Protein AF-A0A2H5XF84-F1 (afdb_monomer_lite)

Structure (mmCIF, N/CA/C/O backbone):
data_AF-A0A2H5XF84-F1
#
_entry.id   AF-A0A2H5XF84-F1
#
loop_
_atom_site.group_PDB
_atom_site.id
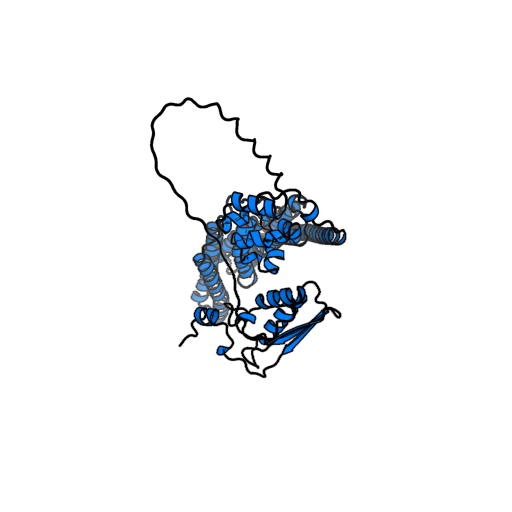_atom_site.type_symbol
_atom_site.label_atom_id
_atom_site.label_alt_id
_atom_site.label_comp_id
_atom_site.label_asym_id
_atom_site.label_entity_id
_atom_site.label_seq_id
_atom_site.pdbx_PDB_ins_code
_atom_site.Cartn_x
_atom_site.Cartn_y
_atom_site.Cartn_z
_atom_site.occupancy
_atom_site.B_iso_or_equiv
_atom_site.auth_seq_id
_atom_site.auth_comp_id
_atom_site.auth_asym_id
_atom_site.auth_atom_id
_atom_site.pdbx_PDB_model_num
ATOM 1 N N . MET A 1 1 ? 14.140 -2.313 -3.470 1.00 72.25 1 MET A N 1
ATOM 2 C CA . MET A 1 1 ? 12.751 -1.906 -3.774 1.00 72.25 1 MET A CA 1
ATOM 3 C C . MET A 1 1 ? 11.804 -3.098 -3.684 1.00 72.25 1 MET A C 1
ATOM 5 O O . MET A 1 1 ? 11.071 -3.148 -2.712 1.00 72.25 1 MET A O 1
ATOM 9 N N . PHE A 1 2 ? 11.912 -4.089 -4.579 1.00 79.69 2 PHE A N 1
ATOM 10 C CA . PHE A 1 2 ? 11.088 -5.317 -4.579 1.00 79.69 2 PHE A CA 1
ATOM 11 C C . PHE A 1 2 ? 11.255 -6.252 -3.358 1.00 79.69 2 PHE A C 1
ATOM 13 O O . PHE A 1 2 ? 10.514 -7.213 -3.202 1.00 79.69 2 PHE A O 1
ATOM 20 N N . GLY A 1 3 ? 12.232 -5.986 -2.486 1.00 82.00 3 GLY A N 1
ATOM 21 C CA . GLY A 1 3 ? 12.335 -6.617 -1.168 1.00 82.00 3 GLY A CA 1
ATOM 22 C C . GLY A 1 3 ? 11.366 -5.978 -0.171 1.00 82.00 3 GLY A C 1
ATOM 23 O O . GLY A 1 3 ? 10.175 -5.869 -0.435 1.00 82.00 3 GLY A O 1
ATOM 24 N N . PHE A 1 4 ? 11.897 -5.501 0.954 1.00 85.75 4 PHE A N 1
ATOM 25 C CA . PHE A 1 4 ? 11.125 -5.000 2.098 1.00 85.75 4 PHE A CA 1
ATOM 26 C C . PHE A 1 4 ? 9.903 -4.125 1.750 1.00 85.75 4 PHE A C 1
ATOM 28 O O . PHE A 1 4 ? 8.791 -4.452 2.149 1.00 85.75 4 PHE A O 1
ATOM 35 N N . ALA A 1 5 ? 10.083 -3.043 0.982 1.00 86.75 5 ALA A N 1
ATOM 36 C CA . ALA A 1 5 ? 9.012 -2.074 0.729 1.00 86.75 5 ALA A CA 1
ATOM 37 C C . ALA A 1 5 ? 7.828 -2.675 -0.045 1.00 86.75 5 ALA A C 1
ATOM 39 O O . ALA A 1 5 ? 6.682 -2.544 0.377 1.00 86.75 5 ALA A O 1
ATOM 40 N N . THR A 1 6 ? 8.090 -3.357 -1.164 1.00 87.44 6 THR A N 1
ATOM 41 C CA . THR A 1 6 ? 7.019 -3.976 -1.955 1.00 87.44 6 THR A CA 1
ATOM 42 C C . THR A 1 6 ? 6.371 -5.136 -1.203 1.00 87.44 6 THR A C 1
ATOM 44 O O . THR A 1 6 ? 5.154 -5.259 -1.244 1.00 87.44 6 THR A O 1
ATOM 47 N N . GLN A 1 7 ? 7.142 -5.938 -0.464 1.00 91.38 7 GLN A N 1
ATOM 48 C CA . GLN A 1 7 ? 6.587 -7.022 0.354 1.00 91.38 7 GLN A CA 1
ATOM 49 C C . GLN A 1 7 ? 5.656 -6.502 1.449 1.00 91.38 7 GLN A C 1
ATOM 51 O O . GLN A 1 7 ? 4.556 -7.023 1.625 1.00 91.38 7 GLN A O 1
ATOM 56 N N . LEU A 1 8 ? 6.055 -5.427 2.134 1.00 92.06 8 LEU A N 1
ATOM 57 C CA . LEU A 1 8 ? 5.214 -4.759 3.121 1.00 92.06 8 LEU A CA 1
ATOM 58 C C . LEU A 1 8 ? 3.915 -4.267 2.479 1.00 92.06 8 LEU A C 1
ATOM 60 O O . LEU A 1 8 ? 2.841 -4.528 3.013 1.00 92.06 8 LEU A O 1
ATOM 64 N N . ILE A 1 9 ? 3.995 -3.617 1.315 1.00 94.69 9 ILE A N 1
ATOM 65 C CA . ILE A 1 9 ? 2.809 -3.139 0.593 1.00 94.69 9 ILE A CA 1
ATOM 66 C C . ILE A 1 9 ? 1.884 -4.297 0.207 1.00 94.69 9 ILE A C 1
ATOM 68 O O . ILE A 1 9 ? 0.680 -4.174 0.400 1.00 94.69 9 ILE A O 1
ATOM 72 N N . MET A 1 10 ? 2.422 -5.417 -0.281 1.00 93.12 10 MET A N 1
ATOM 73 C CA . MET A 1 10 ? 1.620 -6.590 -0.650 1.00 93.12 10 MET A CA 1
ATOM 74 C C . MET A 1 10 ? 0.978 -7.264 0.575 1.00 93.12 10 MET A C 1
ATOM 76 O O . MET A 1 10 ? -0.156 -7.735 0.517 1.00 93.12 10 MET A O 1
ATOM 80 N N . GLY A 1 11 ? 1.667 -7.279 1.717 1.00 90.81 11 GLY A N 1
ATOM 81 C CA . GLY A 1 11 ? 1.091 -7.744 2.981 1.00 90.81 11 GLY A CA 1
ATOM 82 C C . GLY A 1 11 ? -0.031 -6.829 3.478 1.00 90.81 11 GLY A C 1
ATOM 83 O O . GLY A 1 11 ? -1.104 -7.303 3.859 1.00 90.81 11 GLY A O 1
ATOM 84 N N . VAL A 1 12 ? 0.188 -5.511 3.424 1.00 89.69 12 VAL A N 1
ATOM 85 C CA . VAL A 1 12 ? -0.840 -4.516 3.749 1.00 89.69 12 VAL A CA 1
ATOM 86 C C . VAL A 1 12 ? -2.018 -4.660 2.794 1.00 89.69 12 VAL A C 1
ATOM 88 O O . VAL A 1 12 ? -3.148 -4.706 3.261 1.00 89.69 12 VAL A O 1
ATOM 91 N N . SER A 1 13 ? -1.805 -4.806 1.488 1.00 91.94 13 SER A N 1
ATOM 92 C CA . SER A 1 13 ? -2.908 -4.917 0.534 1.00 91.94 13 SER A CA 1
ATOM 93 C C . SER A 1 13 ? -3.772 -6.151 0.766 1.00 91.94 13 SER A C 1
ATOM 95 O O . SER A 1 13 ? -4.991 -6.026 0.720 1.00 91.94 13 SER A O 1
ATOM 97 N N . LEU A 1 14 ? -3.178 -7.297 1.109 1.00 90.69 14 LEU A N 1
ATOM 98 C CA . LEU A 1 14 ? -3.919 -8.518 1.442 1.00 90.69 14 LEU A CA 1
ATOM 99 C C . LEU A 1 14 ? -4.825 -8.357 2.670 1.00 90.69 14 LEU A C 1
ATOM 101 O O . LEU A 1 14 ? -5.934 -8.885 2.682 1.00 90.69 14 LEU A O 1
ATOM 105 N N . ARG A 1 15 ? -4.358 -7.660 3.712 1.00 86.69 15 ARG A N 1
ATOM 106 C CA . ARG A 1 15 ? -5.063 -7.602 5.004 1.00 86.69 15 ARG A CA 1
ATOM 107 C C . ARG A 1 15 ? -5.922 -6.353 5.169 1.00 86.69 15 ARG A C 1
ATOM 109 O O . ARG A 1 15 ? -6.978 -6.419 5.783 1.00 86.69 15 ARG A O 1
ATOM 116 N N . PHE A 1 16 ? -5.475 -5.220 4.647 1.00 87.75 16 PHE A N 1
ATOM 117 C CA . PHE A 1 16 ? -6.098 -3.917 4.860 1.00 87.75 16 PHE A CA 1
ATOM 118 C C . PHE A 1 16 ? -7.132 -3.579 3.787 1.00 87.75 16 PHE A C 1
ATOM 120 O O . PHE A 1 16 ? -8.233 -3.169 4.132 1.00 87.75 16 PHE A O 1
ATOM 127 N N . LEU A 1 17 ? -6.815 -3.748 2.498 1.00 89.31 17 LEU A N 1
ATOM 128 C CA . LEU A 1 17 ? -7.662 -3.215 1.421 1.00 89.31 17 LEU A CA 1
ATOM 129 C C . LEU A 1 17 ? -9.040 -3.886 1.298 1.00 89.31 17 LEU A C 1
ATOM 131 O O . LEU A 1 17 ? -10.006 -3.142 1.120 1.00 89.31 17 LEU A O 1
ATOM 135 N N . PRO A 1 18 ? -9.181 -5.224 1.423 1.00 88.31 18 PRO A N 1
ATOM 136 C CA . PRO A 1 18 ? -10.496 -5.861 1.429 1.00 88.31 18 PRO A CA 1
ATOM 137 C C . PRO A 1 18 ? -11.401 -5.304 2.526 1.00 88.31 18 PRO A C 1
ATOM 139 O O . PRO A 1 18 ? -12.522 -4.895 2.247 1.00 88.31 18 PRO A O 1
ATOM 142 N N . HIS A 1 19 ? -10.867 -5.162 3.740 1.00 83.44 19 HIS A N 1
ATOM 143 C CA . HIS A 1 19 ? -11.601 -4.634 4.888 1.00 83.44 19 HIS A CA 1
ATOM 144 C C . HIS A 1 19 ? -11.912 -3.141 4.759 1.00 83.44 19 HIS A C 1
ATOM 146 O O . HIS A 1 19 ? -13.000 -2.703 5.106 1.00 83.44 19 HIS A O 1
ATOM 152 N N . ALA A 1 20 ? -10.960 -2.353 4.262 1.00 84.50 20 ALA A N 1
ATOM 153 C CA . ALA A 1 20 ? -11.091 -0.904 4.194 1.00 84.50 20 ALA A CA 1
ATOM 154 C C . ALA A 1 20 ? -12.030 -0.420 3.078 1.00 84.50 20 ALA A C 1
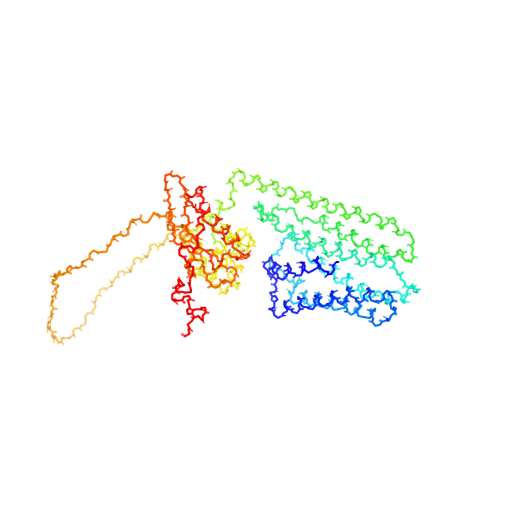ATOM 156 O O . ALA A 1 20 ? -12.502 0.711 3.155 1.00 84.50 20 ALA A O 1
ATOM 157 N N . TYR A 1 21 ? -12.247 -1.215 2.026 1.00 86.94 21 TYR A N 1
ATOM 158 C CA . TYR A 1 21 ? -12.976 -0.776 0.827 1.00 86.94 21 TYR A CA 1
ATOM 159 C C . TYR A 1 21 ? -14.020 -1.773 0.311 1.00 86.94 21 TYR A C 1
ATOM 161 O O . TYR A 1 21 ? -14.690 -1.487 -0.686 1.00 86.94 21 TYR A O 1
ATOM 169 N N . GLY A 1 22 ? -14.171 -2.927 0.964 1.00 82.12 22 GLY A N 1
ATOM 170 C CA . GLY A 1 22 ? -15.084 -3.985 0.532 1.00 82.12 22 GLY A CA 1
ATOM 171 C C . GLY A 1 22 ? -14.633 -4.678 -0.756 1.00 82.12 22 GLY A C 1
ATOM 172 O O . GLY A 1 22 ? -15.467 -5.092 -1.560 1.00 82.12 22 GLY A O 1
ATOM 173 N N . PHE A 1 23 ? -13.320 -4.753 -0.999 1.00 88.88 23 PHE A N 1
ATOM 174 C CA . PHE A 1 23 ? -12.777 -5.511 -2.129 1.00 88.88 23 PHE A CA 1
ATOM 175 C C . PHE A 1 23 ? -12.868 -7.018 -1.895 1.00 88.88 23 PHE A C 1
ATOM 177 O O . PHE A 1 23 ? -13.051 -7.479 -0.772 1.00 88.88 23 PHE A O 1
ATOM 184 N N . CYS A 1 24 ? -12.719 -7.797 -2.969 1.00 88.75 24 CYS A N 1
ATOM 185 C CA . CYS A 1 24 ? -12.755 -9.251 -2.867 1.00 88.75 24 CYS A CA 1
ATOM 186 C C . CYS A 1 24 ? -11.571 -9.746 -2.025 1.00 88.75 24 CYS A C 1
ATOM 188 O O . CYS A 1 24 ? -10.417 -9.424 -2.321 1.00 88.75 24 CYS A O 1
ATOM 190 N N . GLU A 1 25 ? -11.860 -10.520 -0.978 1.00 88.19 25 GLU A N 1
ATOM 191 C CA . GLU A 1 25 ? -10.835 -11.131 -0.139 1.00 88.19 25 GLU A CA 1
ATOM 192 C C . GLU A 1 25 ? -10.085 -12.221 -0.917 1.00 88.19 25 GLU A C 1
ATOM 194 O O . GLU A 1 25 ? -10.697 -13.189 -1.382 1.00 88.19 25 GLU A O 1
ATOM 199 N N . PRO A 1 26 ? -8.755 -12.103 -1.073 1.00 90.44 26 PRO A N 1
ATOM 200 C CA . PRO A 1 26 ? -7.987 -13.112 -1.780 1.00 90.44 26 PRO A CA 1
ATOM 201 C C . PRO A 1 26 ? -8.000 -14.440 -1.020 1.00 90.44 26 PRO A C 1
ATOM 203 O O . PRO A 1 26 ? -7.781 -14.462 0.194 1.00 90.44 26 PRO A O 1
ATOM 206 N N . PRO A 1 27 ? -8.174 -15.574 -1.714 1.00 92.06 27 PRO A N 1
ATOM 207 C CA . PRO A 1 27 ? -8.169 -16.870 -1.059 1.00 92.06 27 PRO A CA 1
ATOM 208 C C . PRO A 1 27 ? -6.782 -17.184 -0.475 1.00 92.06 27 PRO A C 1
ATOM 210 O O . PRO A 1 27 ? -5.749 -16.757 -0.998 1.00 92.06 27 PRO A O 1
ATOM 213 N N . ARG A 1 28 ? -6.736 -18.002 0.586 1.00 91.12 28 ARG A N 1
ATOM 214 C CA . ARG A 1 28 ? -5.487 -18.342 1.303 1.00 91.12 28 ARG A CA 1
ATOM 215 C C . ARG A 1 28 ? -4.387 -18.897 0.393 1.00 91.12 28 ARG A C 1
ATOM 217 O O . ARG A 1 28 ? -3.209 -18.632 0.621 1.00 91.12 28 ARG A O 1
ATOM 224 N N . TRP A 1 29 ? -4.752 -19.659 -0.637 1.00 93.81 29 TRP A N 1
ATOM 225 C CA . TRP A 1 29 ? -3.784 -20.183 -1.603 1.00 93.81 29 TRP A CA 1
ATOM 226 C C . TRP A 1 29 ? -3.132 -19.058 -2.418 1.00 93.81 29 TRP A C 1
ATOM 228 O O . TRP A 1 29 ? -1.923 -19.096 -2.630 1.00 93.81 29 TRP A O 1
ATOM 238 N N . TRP A 1 30 ? -3.891 -18.022 -2.800 1.00 95.12 30 TRP A N 1
ATOM 239 C CA . TRP A 1 30 ? -3.356 -16.871 -3.525 1.00 95.12 30 TRP A CA 1
ATOM 240 C C . TRP A 1 30 ? -2.387 -16.081 -2.652 1.00 95.12 30 TRP A C 1
ATOM 242 O O . TRP A 1 30 ? -1.316 -15.709 -3.115 1.00 95.12 30 TRP A O 1
ATOM 252 N N . ALA A 1 31 ? -2.706 -15.887 -1.369 1.00 93.06 31 ALA A N 1
ATOM 253 C CA . ALA A 1 31 ? -1.787 -15.246 -0.428 1.00 93.06 31 ALA A CA 1
ATOM 254 C C . ALA A 1 31 ? -0.446 -16.003 -0.322 1.00 93.06 31 ALA A C 1
ATOM 256 O O . ALA A 1 31 ? 0.614 -15.377 -0.328 1.00 93.06 31 ALA A O 1
ATOM 257 N N . LYS A 1 32 ? -0.473 -17.345 -0.304 1.00 94.38 32 LYS A N 1
ATOM 258 C CA . LYS A 1 32 ? 0.745 -18.179 -0.332 1.00 94.38 32 LYS A CA 1
ATOM 259 C C . LYS A 1 32 ? 1.515 -18.033 -1.645 1.00 94.38 32 LYS A C 1
ATOM 261 O O . LYS A 1 32 ? 2.729 -17.853 -1.605 1.00 94.38 32 LYS A O 1
ATOM 266 N N . VAL A 1 33 ? 0.827 -18.073 -2.789 1.00 95.81 33 VAL A N 1
ATOM 267 C CA . VAL A 1 33 ? 1.436 -17.848 -4.113 1.00 95.81 33 VAL A CA 1
ATOM 268 C C . VAL A 1 33 ? 2.098 -16.476 -4.171 1.00 95.81 33 VAL A C 1
ATOM 270 O O . VAL A 1 33 ? 3.241 -16.367 -4.607 1.00 95.81 33 VAL A O 1
ATOM 273 N N . LEU A 1 34 ? 1.414 -15.444 -3.679 1.00 95.06 34 LEU A N 1
ATOM 274 C CA . LEU A 1 34 ? 1.927 -14.084 -3.655 1.00 95.06 34 LEU A CA 1
ATOM 275 C C . LEU A 1 34 ? 3.182 -13.995 -2.794 1.00 95.06 34 LEU A C 1
ATOM 277 O O . LEU A 1 34 ? 4.183 -13.459 -3.254 1.00 95.06 34 LEU A O 1
ATOM 281 N N . LEU A 1 35 ? 3.166 -14.566 -1.588 1.00 94.19 35 LEU A N 1
ATOM 282 C CA . LEU A 1 35 ? 4.299 -14.524 -0.666 1.00 94.19 35 LEU A CA 1
ATOM 283 C C . LEU A 1 35 ? 5.503 -15.310 -1.202 1.00 94.19 35 LEU A C 1
ATOM 285 O O . LEU A 1 35 ? 6.604 -14.769 -1.287 1.00 94.19 35 LEU A O 1
ATOM 289 N N . ILE A 1 36 ? 5.306 -16.572 -1.584 1.00 95.56 36 ILE A N 1
ATOM 290 C CA . ILE A 1 36 ? 6.392 -17.448 -2.045 1.00 95.56 36 ILE A CA 1
ATOM 291 C C . ILE A 1 36 ? 6.929 -16.952 -3.388 1.00 95.56 36 ILE A C 1
ATOM 293 O O . ILE A 1 36 ? 8.136 -16.774 -3.543 1.00 95.56 36 ILE A O 1
ATOM 297 N N . GLY A 1 37 ? 6.038 -16.677 -4.342 1.00 96.38 37 GLY A N 1
ATOM 298 C CA . GLY A 1 37 ? 6.407 -16.242 -5.686 1.00 96.38 37 GLY A CA 1
ATOM 299 C C . GLY A 1 37 ? 7.160 -14.918 -5.683 1.00 96.38 37 GLY A C 1
ATOM 300 O O . GLY A 1 37 ? 8.172 -14.788 -6.366 1.00 96.38 37 GLY A O 1
ATOM 301 N N . SER A 1 38 ? 6.723 -13.947 -4.879 1.00 95.75 38 SER A N 1
ATOM 302 C CA . SER A 1 38 ? 7.392 -12.645 -4.807 1.00 95.75 38 SER A CA 1
ATOM 303 C C . SER A 1 38 ? 8.756 -12.723 -4.113 1.00 95.75 38 SER A C 1
ATOM 305 O O . SER A 1 38 ? 9.698 -12.063 -4.549 1.00 95.75 38 SER A O 1
ATOM 307 N N . ASN A 1 39 ? 8.905 -13.547 -3.068 1.00 95.88 39 ASN A N 1
ATOM 308 C CA . ASN A 1 39 ? 10.203 -13.776 -2.430 1.00 95.88 39 ASN A CA 1
ATOM 309 C C . ASN A 1 39 ? 11.166 -14.505 -3.366 1.00 95.88 39 ASN A C 1
ATOM 311 O O . ASN A 1 39 ? 12.314 -14.084 -3.489 1.00 95.88 39 ASN A O 1
ATOM 315 N N . LEU A 1 40 ? 10.700 -15.536 -4.077 1.00 96.19 40 LEU A N 1
ATOM 316 C CA . LEU A 1 40 ? 11.519 -16.257 -5.049 1.00 96.19 40 LEU A CA 1
ATOM 317 C C . LEU A 1 40 ? 11.938 -15.350 -6.214 1.00 96.19 40 LEU A C 1
ATOM 319 O O . LEU A 1 40 ? 13.107 -15.346 -6.589 1.00 96.19 40 LEU A O 1
ATOM 323 N N . ALA A 1 41 ? 11.024 -14.531 -6.740 1.00 96.12 41 ALA A N 1
ATOM 324 C CA . ALA A 1 41 ? 11.328 -13.556 -7.787 1.00 96.12 41 ALA A CA 1
ATOM 325 C C . ALA A 1 41 ? 12.354 -12.513 -7.322 1.00 96.12 41 ALA A C 1
ATOM 327 O O . ALA A 1 41 ? 13.306 -12.208 -8.041 1.00 96.12 41 ALA A O 1
ATOM 328 N N . THR A 1 42 ? 12.205 -11.994 -6.101 1.00 95.38 42 THR A N 1
ATOM 329 C CA . THR A 1 42 ? 13.174 -11.058 -5.520 1.00 95.38 42 THR A CA 1
ATOM 330 C C . THR A 1 42 ? 14.529 -11.719 -5.287 1.00 95.38 42 THR A C 1
ATOM 332 O O . THR A 1 42 ? 15.547 -11.125 -5.638 1.00 95.38 42 THR A O 1
ATOM 335 N N . LEU A 1 43 ? 14.563 -12.942 -4.752 1.00 94.38 43 LEU A N 1
ATOM 336 C CA . LEU A 1 43 ? 15.798 -13.706 -4.578 1.00 94.38 43 LEU A CA 1
ATOM 337 C C . LEU A 1 43 ? 16.498 -13.914 -5.922 1.00 94.38 43 LEU A C 1
ATOM 339 O O . LEU A 1 43 ? 17.699 -13.673 -6.032 1.00 94.38 43 LEU A O 1
ATOM 343 N N . LEU A 1 44 ? 15.742 -14.288 -6.955 1.00 94.38 44 LEU A N 1
ATOM 344 C CA . LEU A 1 44 ? 16.256 -14.464 -8.305 1.00 94.38 44 LEU A CA 1
ATOM 345 C C . LEU A 1 44 ? 16.890 -13.174 -8.832 1.00 94.38 44 LEU A C 1
ATOM 347 O O . LEU A 1 44 ? 18.028 -13.188 -9.286 1.00 94.38 44 LEU A O 1
ATOM 351 N N . MET A 1 45 ? 16.208 -12.036 -8.708 1.00 94.06 45 MET A N 1
ATOM 352 C CA . MET A 1 45 ? 16.750 -10.747 -9.151 1.00 94.06 45 MET A CA 1
ATOM 353 C C . MET A 1 45 ? 18.004 -10.326 -8.372 1.00 94.06 45 MET A C 1
ATOM 355 O O . MET A 1 45 ? 18.960 -9.824 -8.965 1.00 94.06 45 MET A O 1
ATOM 359 N N . VAL A 1 46 ? 18.001 -10.504 -7.048 1.00 94.44 46 VAL A N 1
ATOM 360 C CA . VAL A 1 46 ? 19.100 -10.084 -6.163 1.00 94.44 46 VAL A CA 1
ATOM 361 C C . VAL A 1 46 ? 20.332 -10.969 -6.328 1.00 94.44 46 VAL A C 1
ATOM 363 O O . VAL A 1 46 ? 21.437 -10.477 -6.150 1.00 94.44 46 VAL A O 1
ATOM 366 N N . THR A 1 47 ? 20.170 -12.240 -6.691 1.00 94.25 47 THR A N 1
ATOM 367 C CA . THR A 1 47 ? 21.292 -13.168 -6.920 1.00 94.25 47 THR A CA 1
ATOM 368 C C . THR A 1 47 ? 21.802 -13.110 -8.356 1.00 94.25 47 THR A C 1
ATOM 370 O O . THR A 1 47 ? 23.010 -13.055 -8.586 1.00 94.25 47 THR A O 1
ATOM 373 N N . ALA A 1 48 ? 20.901 -13.060 -9.337 1.00 94.88 48 ALA A N 1
ATOM 374 C CA . ALA A 1 48 ? 21.276 -13.191 -10.734 1.00 94.88 48 ALA A CA 1
ATOM 375 C C . ALA A 1 48 ? 22.055 -11.976 -11.261 1.00 94.88 48 ALA A C 1
ATOM 377 O O . ALA A 1 48 ? 23.022 -12.143 -11.998 1.00 94.88 48 ALA A O 1
ATOM 378 N N . PHE A 1 49 ? 21.715 -10.749 -10.854 1.00 90.50 49 PHE A N 1
ATOM 379 C CA . PHE A 1 49 ? 22.453 -9.572 -11.326 1.00 90.50 49 PHE A CA 1
ATOM 380 C C . PHE A 1 49 ? 23.904 -9.503 -10.796 1.00 90.50 49 PHE A C 1
ATOM 382 O O . PHE A 1 49 ? 24.817 -9.313 -11.604 1.00 90.50 49 PHE A O 1
ATOM 389 N N . PRO A 1 50 ? 24.180 -9.722 -9.494 1.00 94.00 50 PRO A N 1
ATOM 390 C CA . PRO A 1 50 ? 25.551 -9.837 -8.997 1.00 94.00 50 PRO A CA 1
ATOM 391 C C . PRO A 1 50 ? 26.353 -10.974 -9.625 1.00 94.00 50 PRO A C 1
ATOM 393 O O . PRO A 1 50 ? 27.537 -10.784 -9.859 1.00 94.00 50 PRO A O 1
ATOM 396 N N . LEU A 1 51 ? 25.736 -12.119 -9.936 1.00 93.56 51 LEU A N 1
ATOM 397 C CA . LEU A 1 51 ? 26.414 -13.228 -10.623 1.00 93.56 51 LEU A CA 1
ATOM 398 C C . LEU A 1 51 ? 26.682 -12.924 -12.103 1.00 93.56 51 LEU A C 1
ATOM 400 O O . LEU A 1 51 ? 27.693 -13.350 -12.661 1.00 93.56 51 LEU A O 1
ATOM 404 N N . TYR A 1 52 ? 25.821 -12.136 -12.744 1.00 93.31 52 TYR A N 1
ATOM 405 C CA . TYR A 1 52 ? 26.050 -11.660 -14.104 1.00 93.31 52 TYR A CA 1
ATOM 406 C C . TYR A 1 52 ? 27.281 -10.743 -14.207 1.00 93.31 52 TYR A C 1
ATOM 408 O O . TYR A 1 52 ? 28.034 -10.850 -15.174 1.00 93.31 52 TYR A O 1
ATOM 416 N N . MET A 1 53 ? 27.519 -9.866 -13.226 1.00 91.81 53 MET A N 1
ATOM 417 C CA . MET A 1 53 ? 28.597 -8.865 -13.285 1.00 91.81 53 MET A CA 1
ATOM 418 C C . MET A 1 53 ? 30.012 -9.443 -13.519 1.00 91.81 53 MET A C 1
ATOM 420 O O . MET A 1 53 ? 30.677 -8.972 -14.451 1.00 91.81 53 MET A O 1
ATOM 424 N N . PRO A 1 54 ? 30.491 -10.442 -12.748 1.00 95.12 54 PRO A N 1
ATOM 425 C CA . PRO A 1 54 ? 31.808 -11.040 -12.952 1.00 95.12 54 PRO A CA 1
ATOM 426 C C . PRO A 1 54 ? 31.822 -12.061 -14.095 1.00 95.12 54 PRO A C 1
ATOM 428 O O . PRO A 1 54 ? 32.789 -12.111 -14.847 1.00 95.12 54 PRO A O 1
ATOM 431 N N . HIS A 1 55 ? 30.766 -12.866 -14.252 1.00 92.06 55 HIS A N 1
ATOM 432 C CA . HIS A 1 55 ? 30.786 -13.998 -15.182 1.00 92.06 55 HIS A CA 1
ATOM 433 C C . HIS A 1 55 ? 30.332 -13.654 -16.604 1.00 92.06 55 HIS A C 1
ATOM 435 O O . HIS A 1 55 ? 30.631 -14.392 -17.536 1.00 92.06 55 HIS A O 1
ATOM 441 N N . ARG A 1 56 ? 29.564 -12.572 -16.784 1.00 91.06 56 ARG A N 1
ATOM 442 C CA . ARG A 1 56 ? 28.990 -12.129 -18.070 1.00 91.06 56 ARG A CA 1
ATOM 443 C C . ARG A 1 56 ? 28.153 -13.183 -18.811 1.00 91.06 56 ARG A C 1
ATOM 445 O O . ARG A 1 56 ? 27.801 -12.984 -19.969 1.00 91.06 56 ARG A O 1
ATOM 452 N N . HIS A 1 57 ? 27.753 -14.270 -18.147 1.00 92.75 57 HIS A N 1
ATOM 453 C CA . HIS A 1 57 ? 26.851 -15.261 -18.729 1.00 92.75 57 HIS A CA 1
ATOM 454 C C . HIS A 1 57 ? 25.428 -14.706 -18.846 1.00 92.75 57 HIS A C 1
ATOM 456 O O . HIS A 1 57 ? 24.787 -14.378 -17.845 1.00 92.75 57 HIS A O 1
ATOM 462 N N . HIS A 1 58 ? 24.899 -14.674 -20.070 1.00 90.38 58 HIS A N 1
ATOM 463 C CA . HIS A 1 58 ? 23.564 -14.146 -20.369 1.00 90.38 58 HIS A CA 1
ATOM 464 C C . HIS A 1 58 ? 22.417 -14.891 -19.669 1.00 90.38 58 HIS A C 1
ATOM 466 O O . HIS A 1 58 ? 21.353 -14.307 -19.480 1.00 90.38 58 HIS A O 1
ATOM 472 N N . ALA A 1 59 ? 22.632 -16.134 -19.225 1.00 92.81 59 ALA A N 1
ATOM 473 C CA . ALA A 1 59 ? 21.657 -16.880 -18.431 1.00 92.81 59 ALA A CA 1
ATOM 474 C C . ALA A 1 59 ? 21.295 -16.150 -17.123 1.00 92.81 59 ALA A C 1
ATOM 476 O O . ALA A 1 59 ? 20.120 -16.031 -16.791 1.00 92.81 59 ALA A O 1
ATOM 477 N N . TRP A 1 60 ? 22.280 -15.578 -16.421 1.00 94.25 60 TRP A N 1
ATOM 478 C CA . TRP A 1 60 ? 22.035 -14.795 -15.206 1.00 94.25 60 TRP A CA 1
ATOM 479 C C . TRP A 1 60 ? 21.223 -13.531 -15.495 1.00 94.25 60 TRP A C 1
ATOM 481 O O . TRP A 1 60 ? 20.290 -13.190 -14.772 1.00 94.25 60 TRP A O 1
ATOM 491 N N . LEU A 1 61 ? 21.515 -12.859 -16.607 1.00 91.25 61 LEU A N 1
ATOM 492 C CA . LEU A 1 61 ? 20.734 -11.700 -17.020 1.00 91.25 61 LEU A CA 1
ATOM 493 C C . LEU A 1 61 ? 19.288 -12.095 -17.380 1.00 91.25 61 LEU A C 1
ATOM 495 O O . LEU A 1 61 ? 18.353 -11.399 -16.994 1.00 91.25 61 LEU A O 1
ATOM 499 N N . ALA A 1 62 ? 19.083 -13.234 -18.048 1.00 92.25 62 ALA A N 1
ATOM 500 C CA . ALA A 1 62 ? 17.752 -13.766 -18.346 1.00 92.25 62 ALA A CA 1
ATOM 501 C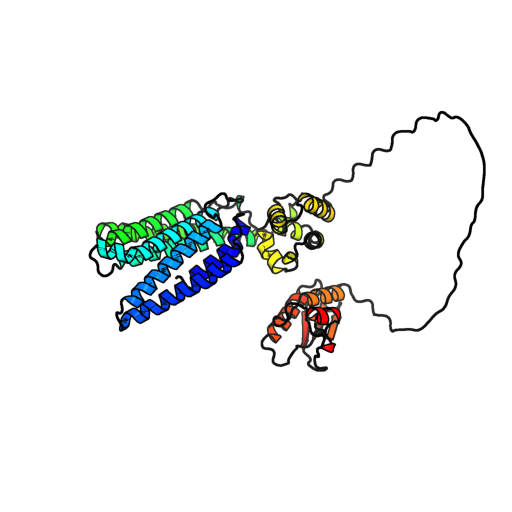 C . ALA A 1 62 ? 16.951 -14.090 -17.072 1.00 92.25 62 ALA A C 1
ATOM 503 O O . ALA A 1 62 ? 15.765 -13.772 -16.999 1.00 92.25 62 ALA A O 1
ATOM 504 N N . LEU A 1 63 ? 17.596 -14.647 -16.041 1.00 94.50 63 LEU A N 1
ATOM 505 C CA . LEU A 1 63 ? 16.967 -14.899 -14.740 1.00 94.50 63 LEU A CA 1
ATOM 506 C C . LEU A 1 63 ? 16.537 -13.604 -14.036 1.00 94.50 63 LEU A C 1
ATOM 508 O O . LEU A 1 63 ? 15.456 -13.554 -13.451 1.00 94.50 63 LEU A O 1
ATOM 512 N N . TYR A 1 64 ? 17.328 -12.532 -14.133 1.00 93.75 64 TYR A N 1
ATOM 513 C CA . TYR A 1 64 ? 16.921 -11.221 -13.622 1.00 93.75 64 TYR A CA 1
ATOM 514 C C . TYR A 1 64 ? 15.633 -10.719 -14.300 1.00 93.75 64 TYR A C 1
ATOM 516 O O . TYR A 1 64 ? 14.694 -10.298 -13.619 1.00 93.75 64 TYR A O 1
ATOM 524 N N . TRP A 1 65 ? 15.556 -10.818 -15.632 1.00 93.75 65 TRP A N 1
ATOM 525 C CA . TRP A 1 65 ? 14.363 -10.429 -16.395 1.00 93.75 65 TRP A CA 1
ATOM 526 C C . TRP A 1 65 ? 13.153 -11.307 -16.086 1.00 93.75 65 TRP A C 1
ATOM 528 O O . TRP A 1 65 ? 12.043 -10.792 -15.948 1.00 93.75 65 TRP A O 1
ATOM 538 N N . LEU A 1 66 ? 13.364 -12.612 -15.907 1.00 95.44 66 LEU A N 1
ATOM 539 C CA . LEU A 1 66 ? 12.321 -13.533 -15.471 1.00 95.44 66 LEU A CA 1
ATOM 540 C C . LEU A 1 66 ? 11.750 -13.113 -14.111 1.00 95.44 66 LEU A C 1
ATOM 542 O O . LEU A 1 66 ? 10.534 -13.074 -13.952 1.00 95.44 66 LEU A O 1
ATOM 546 N N . GLY A 1 67 ? 12.600 -12.734 -13.153 1.00 96.00 67 GLY A N 1
ATOM 547 C CA . GLY A 1 67 ? 12.152 -12.239 -11.849 1.00 96.00 67 GLY A CA 1
ATOM 548 C C . GLY A 1 67 ? 11.267 -10.990 -11.953 1.00 96.00 67 GLY A C 1
ATOM 549 O O . GLY A 1 67 ? 10.225 -10.919 -11.300 1.00 96.00 67 GLY A O 1
ATOM 550 N N . LEU A 1 68 ? 11.616 -10.039 -12.827 1.00 94.88 68 LEU A N 1
ATOM 551 C CA . LEU A 1 68 ? 10.773 -8.868 -13.109 1.00 94.88 68 LEU A CA 1
ATOM 552 C C . LEU A 1 68 ? 9.431 -9.248 -13.751 1.00 94.88 68 LEU A C 1
ATOM 554 O O . LEU A 1 68 ? 8.393 -8.710 -13.364 1.00 94.88 68 LEU A O 1
ATOM 558 N N . ALA A 1 69 ? 9.434 -10.185 -14.701 1.00 97.00 69 ALA A N 1
ATOM 559 C CA . ALA A 1 69 ? 8.214 -10.666 -15.345 1.00 97.00 69 ALA A CA 1
ATOM 560 C C . ALA A 1 69 ? 7.291 -11.388 -14.351 1.00 97.00 69 ALA A C 1
ATOM 562 O O . ALA A 1 69 ? 6.083 -11.152 -14.348 1.00 97.00 69 ALA A O 1
ATOM 563 N N . VAL A 1 70 ? 7.851 -12.203 -13.452 1.00 97.50 70 VAL A N 1
ATOM 564 C CA . VAL A 1 70 ? 7.094 -12.837 -12.362 1.00 97.50 70 VAL A CA 1
ATOM 565 C C . VAL A 1 70 ? 6.474 -11.773 -11.455 1.00 97.50 70 VAL A C 1
ATOM 567 O O . VAL A 1 70 ? 5.290 -11.865 -11.140 1.00 97.50 70 VAL A O 1
ATOM 570 N N . TRP A 1 71 ? 7.214 -10.722 -11.093 1.00 96.94 71 TRP A N 1
ATOM 571 C CA . TRP A 1 71 ? 6.660 -9.597 -10.332 1.00 96.94 71 TRP A CA 1
ATOM 572 C C . TRP A 1 71 ? 5.486 -8.915 -11.040 1.00 96.94 71 TRP A C 1
ATOM 574 O O . TRP A 1 71 ? 4.470 -8.640 -10.399 1.00 96.94 71 TRP A O 1
ATOM 584 N N . LEU A 1 72 ? 5.592 -8.678 -12.351 1.00 97.69 72 LEU A N 1
ATOM 585 C CA . LEU A 1 72 ? 4.500 -8.120 -13.152 1.00 97.69 72 LEU A CA 1
ATOM 586 C C . LEU A 1 72 ? 3.251 -9.006 -13.089 1.00 97.69 72 LEU A C 1
ATOM 588 O O . LEU A 1 72 ? 2.166 -8.508 -12.789 1.00 97.69 72 LEU A O 1
ATOM 592 N N . VAL A 1 73 ? 3.406 -10.314 -13.302 1.00 98.12 73 VAL A N 1
ATOM 593 C CA . VAL A 1 73 ? 2.296 -11.278 -13.244 1.00 98.12 73 VAL A CA 1
ATOM 594 C C . VAL A 1 73 ? 1.659 -11.307 -11.856 1.00 98.12 73 VAL A C 1
ATOM 596 O O . VAL A 1 73 ? 0.435 -11.273 -11.746 1.00 98.12 73 VAL A O 1
ATOM 599 N N . LEU A 1 74 ? 2.463 -11.324 -10.793 1.00 97.38 74 LEU A N 1
ATOM 600 C CA . LEU A 1 74 ? 1.970 -11.343 -9.416 1.00 97.38 74 LEU A CA 1
ATOM 601 C C . LEU A 1 74 ? 1.189 -10.073 -9.063 1.00 97.38 74 LEU A C 1
ATOM 603 O O . LEU A 1 74 ? 0.121 -10.166 -8.459 1.00 97.38 74 LEU A O 1
ATOM 607 N N . VAL A 1 75 ? 1.681 -8.895 -9.457 1.00 97.19 75 VAL A N 1
ATOM 608 C CA . VAL A 1 75 ? 0.988 -7.619 -9.212 1.00 97.19 75 VAL A CA 1
ATOM 609 C C . VAL A 1 75 ? -0.314 -7.541 -10.006 1.00 97.19 75 VAL A C 1
ATOM 611 O O . VAL A 1 75 ? -1.354 -7.233 -9.425 1.00 97.19 75 VAL A O 1
ATOM 614 N N . VAL A 1 76 ? -0.296 -7.871 -11.300 1.00 97.81 76 VAL A N 1
ATOM 615 C CA . VAL A 1 76 ? -1.505 -7.878 -12.145 1.00 97.81 76 VAL A CA 1
ATOM 616 C C . VAL A 1 76 ? -2.526 -8.890 -11.627 1.00 97.81 76 VAL A C 1
ATOM 618 O O . VAL A 1 76 ? -3.701 -8.558 -11.469 1.00 97.81 76 VAL A O 1
ATOM 621 N N . GLY A 1 77 ? -2.078 -10.101 -11.293 1.00 97.00 77 GLY A N 1
ATOM 622 C CA . GLY A 1 77 ? -2.921 -11.130 -10.697 1.00 97.00 77 GLY A CA 1
ATOM 623 C C . GLY A 1 77 ? -3.528 -10.673 -9.375 1.00 97.00 77 GLY A C 1
ATOM 624 O O . GLY A 1 77 ? -4.718 -10.863 -9.149 1.00 97.00 77 GLY A O 1
ATOM 625 N N . HIS A 1 78 ? -2.760 -9.990 -8.525 1.00 96.31 78 HIS A N 1
ATOM 626 C CA . HIS A 1 78 ? -3.262 -9.501 -7.245 1.00 96.31 78 HIS A CA 1
ATOM 627 C C . HIS A 1 78 ? -4.328 -8.408 -7.415 1.00 96.31 78 HIS A C 1
ATOM 629 O O . HIS A 1 78 ? -5.362 -8.458 -6.745 1.00 96.31 78 HIS A O 1
ATOM 635 N N . ILE A 1 79 ? -4.124 -7.473 -8.351 1.00 96.38 79 ILE A N 1
ATOM 636 C CA . ILE A 1 79 ? -5.116 -6.453 -8.732 1.00 96.38 79 ILE A CA 1
ATOM 637 C C . ILE A 1 79 ? -6.410 -7.117 -9.223 1.00 96.38 79 ILE A C 1
ATOM 639 O O . ILE A 1 79 ? -7.501 -6.709 -8.813 1.00 96.38 79 ILE A O 1
ATOM 643 N N . ALA A 1 80 ? -6.291 -8.137 -10.078 1.00 96.06 80 ALA A N 1
ATOM 644 C CA . ALA A 1 80 ? -7.425 -8.853 -10.654 1.00 96.06 80 ALA A CA 1
ATOM 645 C C . ALA A 1 80 ? -8.202 -9.657 -9.600 1.00 96.06 80 ALA A C 1
ATOM 647 O O . ALA A 1 80 ? -9.422 -9.527 -9.517 1.00 96.06 80 ALA A O 1
ATOM 648 N N . VAL A 1 81 ? -7.502 -10.427 -8.760 1.00 95.31 81 VAL A N 1
ATOM 649 C CA . VAL A 1 81 ? -8.101 -11.247 -7.693 1.00 95.31 81 VAL A CA 1
ATOM 650 C C . VAL A 1 81 ? -8.865 -10.381 -6.694 1.00 95.31 81 VAL A C 1
ATOM 652 O O . VAL A 1 81 ? -9.998 -10.704 -6.359 1.00 95.31 81 VAL A O 1
ATOM 655 N N . MET A 1 82 ? -8.301 -9.245 -6.272 1.00 94.19 82 MET A N 1
ATOM 656 C CA . MET A 1 82 ? -9.003 -8.321 -5.370 1.00 94.19 82 MET A CA 1
ATOM 657 C C . MET A 1 82 ? -10.111 -7.518 -6.058 1.00 94.19 82 MET A C 1
ATOM 659 O O . MET A 1 82 ? -10.909 -6.875 -5.379 1.00 94.19 82 MET A O 1
ATOM 663 N N . ARG A 1 83 ? -10.155 -7.501 -7.398 1.00 94.06 83 ARG A N 1
ATOM 664 C CA . ARG A 1 83 ? -10.956 -6.550 -8.186 1.00 94.06 83 ARG A CA 1
ATOM 665 C C . ARG A 1 83 ? -10.703 -5.100 -7.754 1.00 94.06 83 ARG A C 1
ATOM 667 O O . ARG A 1 83 ? -11.628 -4.302 -7.641 1.00 94.06 83 ARG A O 1
ATOM 674 N N . LEU A 1 84 ? -9.435 -4.748 -7.535 1.00 92.88 84 LEU A N 1
ATOM 675 C CA . LEU A 1 84 ? -9.022 -3.464 -6.947 1.00 92.88 84 LEU A CA 1
ATOM 676 C C . LEU A 1 84 ? -9.513 -2.234 -7.743 1.00 92.88 84 LEU A C 1
ATOM 678 O O . LEU A 1 84 ? -9.830 -1.182 -7.179 1.00 92.88 84 LEU A O 1
ATOM 682 N N . LEU A 1 85 ? -9.577 -2.370 -9.070 1.00 92.12 85 LEU A N 1
ATOM 683 C CA . LEU A 1 85 ? -10.061 -1.330 -9.986 1.00 92.12 85 LEU A CA 1
ATOM 684 C C . LEU A 1 85 ? -11.583 -1.389 -10.223 1.00 92.12 85 LEU A C 1
ATOM 686 O O . LEU A 1 85 ? -12.104 -0.598 -11.001 1.00 92.12 85 LEU A O 1
ATOM 690 N N . GLY A 1 86 ? -12.288 -2.317 -9.569 1.00 89.88 86 GLY A N 1
ATOM 691 C CA . GLY A 1 86 ? -13.739 -2.481 -9.654 1.00 89.88 86 GLY A CA 1
ATOM 692 C C . GLY A 1 86 ? -14.517 -1.510 -8.761 1.00 89.88 86 GLY A C 1
ATOM 693 O O . GLY A 1 86 ? -14.011 -0.479 -8.326 1.00 89.88 86 GLY A O 1
ATOM 694 N N . THR A 1 87 ? -15.774 -1.830 -8.467 1.00 88.25 87 THR A N 1
ATOM 695 C CA . THR A 1 87 ? -16.618 -1.037 -7.559 1.00 88.25 87 THR A CA 1
ATOM 696 C C . THR A 1 87 ? -16.135 -1.173 -6.113 1.00 88.25 87 THR A C 1
ATOM 698 O O . THR A 1 87 ? -15.960 -2.291 -5.636 1.00 88.25 87 THR A O 1
ATOM 701 N N . ALA A 1 88 ? -15.929 -0.049 -5.422 1.00 88.81 88 ALA A N 1
ATOM 702 C CA . ALA A 1 88 ? -15.642 -0.024 -3.986 1.00 88.81 88 ALA A CA 1
ATOM 703 C C . ALA A 1 88 ? -16.927 0.262 -3.200 1.00 88.81 88 ALA A C 1
ATOM 705 O O . ALA A 1 88 ? -17.809 0.962 -3.700 1.00 88.81 88 ALA A O 1
ATOM 706 N N . GLN A 1 89 ? -17.026 -0.260 -1.979 1.00 79.50 89 GLN A N 1
ATOM 707 C CA . GLN A 1 89 ? -18.153 0.032 -1.087 1.00 79.50 89 GLN A CA 1
ATOM 708 C C . GLN A 1 89 ? -17.974 1.371 -0.378 1.00 79.50 89 GLN A C 1
ATOM 710 O O . GLN A 1 89 ? -18.921 2.139 -0.249 1.00 79.50 89 GLN A O 1
ATOM 715 N N . GLU A 1 90 ? -16.740 1.679 0.017 1.00 79.44 90 GLU A N 1
ATOM 716 C CA . GLU A 1 90 ? -16.389 2.970 0.595 1.00 79.44 90 GLU A CA 1
ATOM 717 C C . GLU A 1 90 ? -15.624 3.834 -0.400 1.00 79.44 90 GLU A C 1
ATOM 719 O O . GLU A 1 90 ? -14.702 3.375 -1.077 1.00 79.44 90 GLU A O 1
ATOM 724 N N . HIS A 1 91 ? -15.984 5.114 -0.442 1.00 85.44 91 HIS A N 1
ATOM 725 C CA . HIS A 1 91 ? -15.283 6.128 -1.215 1.00 85.44 91 HIS A CA 1
ATOM 726 C C . HIS A 1 91 ? -14.771 7.196 -0.257 1.00 85.44 91 HIS A C 1
ATOM 728 O O . HIS A 1 91 ? -15.522 8.051 0.199 1.00 85.44 91 HIS A O 1
ATOM 734 N N . ASP A 1 92 ? -13.477 7.135 0.045 1.00 89.12 92 ASP A N 1
ATOM 735 C CA . ASP A 1 92 ? -12.804 8.111 0.894 1.00 89.12 92 ASP A CA 1
ATOM 736 C C . ASP A 1 92 ? -11.667 8.825 0.153 1.00 89.12 92 ASP A C 1
ATOM 738 O O . ASP A 1 92 ? -11.339 8.555 -1.010 1.00 89.12 92 ASP A O 1
ATOM 742 N N . ARG A 1 93 ? -11.030 9.762 0.858 1.00 90.81 93 ARG A N 1
ATOM 743 C CA . ARG A 1 93 ? -9.891 10.534 0.354 1.00 90.81 93 ARG A CA 1
ATOM 744 C C . ARG A 1 93 ? -8.708 9.663 -0.094 1.00 90.81 93 ARG A C 1
ATOM 746 O O . ARG A 1 93 ? -7.973 10.080 -0.990 1.00 90.81 93 ARG A O 1
ATOM 753 N N . ALA A 1 94 ? -8.526 8.478 0.482 1.00 94.81 94 ALA A N 1
ATOM 754 C CA . ALA A 1 94 ? -7.359 7.621 0.297 1.00 94.81 94 ALA A CA 1
ATOM 755 C C . ALA A 1 94 ? -7.465 6.694 -0.924 1.00 94.81 94 ALA A C 1
ATOM 757 O O . ALA A 1 94 ? -6.451 6.421 -1.574 1.00 94.81 94 ALA A O 1
ATOM 758 N N . LEU A 1 95 ? -8.675 6.264 -1.292 1.00 94.88 95 LEU A N 1
ATOM 759 C CA . LEU A 1 95 ? -8.894 5.256 -2.336 1.00 94.88 95 LEU A CA 1
ATOM 760 C C . LEU A 1 95 ? -8.215 5.594 -3.675 1.00 94.88 95 LEU A C 1
ATOM 762 O O . LEU A 1 95 ? -7.606 4.730 -4.310 1.00 94.88 95 LEU A O 1
ATOM 766 N N . LYS A 1 96 ? -8.282 6.860 -4.106 1.00 96.44 96 LYS A N 1
ATOM 767 C CA . LYS A 1 96 ? -7.666 7.302 -5.370 1.00 96.44 96 LYS A CA 1
ATOM 768 C C . LYS A 1 96 ? -6.148 7.125 -5.383 1.00 96.44 96 LYS A C 1
ATOM 770 O O . LYS A 1 96 ? -5.602 6.715 -6.404 1.00 96.44 96 LYS A O 1
ATOM 775 N N . PHE A 1 97 ? -5.478 7.370 -4.256 1.00 97.81 97 PHE A N 1
ATOM 776 C CA . PHE A 1 97 ? -4.033 7.185 -4.132 1.00 97.81 97 PHE A CA 1
ATOM 777 C C . PHE A 1 97 ? -3.665 5.712 -4.259 1.00 97.81 97 PHE A C 1
ATOM 779 O O . PHE A 1 97 ? -2.759 5.377 -5.011 1.00 97.81 97 PHE A O 1
ATOM 786 N N . LEU A 1 98 ? -4.419 4.833 -3.597 1.00 96.81 98 LEU A N 1
ATOM 787 C CA . LEU A 1 98 ? -4.189 3.389 -3.632 1.00 96.81 98 LEU A CA 1
ATOM 788 C C . LEU A 1 98 ? -4.401 2.815 -5.037 1.00 96.81 98 LEU A C 1
ATOM 790 O O . LEU A 1 98 ? -3.566 2.058 -5.526 1.00 96.81 98 LEU A O 1
ATOM 794 N N . ARG A 1 99 ? -5.468 3.217 -5.735 1.00 97.19 99 ARG A N 1
ATOM 795 C CA . ARG A 1 99 ? -5.696 2.791 -7.126 1.00 97.19 99 ARG A CA 1
ATOM 796 C C . ARG A 1 99 ? -4.602 3.286 -8.062 1.00 97.19 99 ARG A C 1
ATOM 798 O O . ARG A 1 99 ? -4.048 2.489 -8.816 1.00 97.19 99 ARG A O 1
ATOM 805 N N . ALA A 1 100 ? -4.262 4.573 -7.985 1.00 98.19 100 ALA A N 1
ATOM 806 C CA . ALA A 1 100 ? -3.179 5.139 -8.781 1.00 98.19 100 ALA A CA 1
ATOM 807 C C . ALA A 1 100 ? -1.845 4.436 -8.494 1.00 98.19 100 ALA A C 1
ATOM 809 O O . ALA A 1 100 ? -1.105 4.142 -9.429 1.00 98.19 100 ALA A O 1
ATOM 810 N N . ALA A 1 101 ? -1.571 4.091 -7.233 1.00 98.19 101 ALA A N 1
ATOM 811 C CA . ALA A 1 101 ? -0.361 3.381 -6.841 1.00 98.19 101 ALA A CA 1
ATOM 812 C C . ALA A 1 101 ? -0.212 2.043 -7.571 1.00 98.19 101 ALA A C 1
ATOM 814 O O . ALA A 1 101 ? 0.834 1.768 -8.156 1.00 98.19 101 ALA A O 1
ATOM 815 N N . PHE A 1 102 ? -1.259 1.218 -7.585 1.00 97.44 102 PHE A N 1
ATOM 816 C CA . PHE A 1 102 ? -1.218 -0.078 -8.267 1.00 97.44 102 PHE A CA 1
ATOM 817 C C . PHE A 1 102 ? -1.176 0.051 -9.796 1.00 97.44 102 PHE A C 1
ATOM 819 O O . PHE A 1 102 ? -0.522 -0.759 -10.450 1.00 97.44 102 PHE A O 1
ATOM 826 N N . VAL A 1 103 ? -1.783 1.093 -10.374 1.00 98.25 103 VAL A N 1
ATOM 827 C CA . VAL A 1 103 ? -1.596 1.415 -11.801 1.00 98.25 103 VAL A CA 1
ATOM 828 C C . VAL A 1 103 ? -0.129 1.747 -12.085 1.00 98.25 103 VAL A C 1
ATOM 830 O O . VAL A 1 103 ? 0.464 1.191 -13.009 1.00 98.25 103 VAL A O 1
ATOM 833 N N . TRP A 1 104 ? 0.497 2.579 -11.253 1.00 98.44 104 TRP A N 1
ATOM 834 C CA . TRP A 1 104 ? 1.921 2.895 -11.361 1.00 98.44 104 TRP A CA 1
ATOM 835 C C . TRP A 1 104 ? 2.834 1.688 -11.149 1.00 98.44 104 TRP A C 1
ATOM 837 O O . TRP A 1 104 ? 3.872 1.595 -11.804 1.00 98.44 104 TRP A O 1
ATOM 847 N N . ALA A 1 105 ? 2.442 0.743 -10.291 1.00 97.62 105 ALA A N 1
ATOM 848 C CA . ALA A 1 105 ? 3.158 -0.516 -10.113 1.00 97.62 105 ALA A CA 1
ATOM 849 C C . ALA A 1 105 ? 3.234 -1.290 -11.433 1.00 97.62 105 ALA A C 1
ATOM 851 O O . ALA A 1 105 ? 4.313 -1.728 -11.831 1.00 97.62 105 ALA A O 1
ATOM 852 N N . VAL A 1 106 ? 2.102 -1.400 -12.138 1.00 98.25 106 VAL A N 1
ATOM 853 C CA . VAL A 1 106 ? 2.031 -2.045 -13.454 1.00 98.25 106 VAL A CA 1
ATOM 854 C C . VAL A 1 106 ? 2.861 -1.274 -14.476 1.00 98.25 106 VAL A C 1
ATOM 856 O O . VAL A 1 106 ? 3.693 -1.886 -15.136 1.00 98.25 106 VAL A O 1
ATOM 859 N N . VAL A 1 107 ? 2.711 0.052 -14.569 1.00 98.44 107 VAL A N 1
ATOM 860 C CA . VAL A 1 107 ? 3.502 0.886 -15.498 1.00 98.44 107 VAL A CA 1
ATOM 861 C C . VAL A 1 107 ? 5.001 0.679 -15.279 1.00 98.44 107 VAL A C 1
ATOM 863 O O . VAL A 1 107 ? 5.728 0.367 -16.220 1.00 98.44 107 VAL A O 1
ATOM 866 N N . GLY A 1 108 ? 5.472 0.793 -14.039 1.00 97.75 108 GLY A N 1
ATOM 867 C CA . GLY A 1 108 ? 6.888 0.651 -13.721 1.00 97.75 108 GLY A CA 1
ATOM 868 C C . GLY A 1 108 ? 7.432 -0.762 -13.950 1.00 97.75 108 GLY A C 1
ATOM 869 O O . GLY A 1 108 ? 8.569 -0.909 -14.397 1.00 97.75 108 GLY A O 1
ATOM 870 N N . LEU A 1 109 ? 6.633 -1.802 -13.695 1.00 97.31 109 LEU A N 1
ATOM 871 C CA . LEU A 1 109 ? 7.011 -3.192 -13.973 1.00 97.31 109 LEU A CA 1
ATOM 872 C C . LEU A 1 109 ? 7.034 -3.499 -15.472 1.00 97.31 109 LEU A C 1
ATOM 874 O O . LEU A 1 109 ? 7.973 -4.142 -15.933 1.00 97.31 109 LEU A O 1
ATOM 878 N N . VAL A 1 110 ? 6.061 -2.998 -16.237 1.00 98.25 110 VAL A N 1
ATOM 879 C CA . VAL A 1 110 ? 6.047 -3.104 -17.704 1.00 98.25 110 VAL A CA 1
ATOM 880 C C . VAL A 1 110 ? 7.273 -2.418 -18.294 1.00 98.25 110 VAL A C 1
ATOM 882 O O . VAL A 1 110 ? 7.964 -3.025 -19.105 1.00 98.25 110 VAL A O 1
ATOM 885 N N . MET A 1 111 ? 7.596 -1.201 -17.849 1.00 97.56 111 MET A N 1
ATOM 886 C CA . MET A 1 111 ? 8.821 -0.513 -18.268 1.00 97.56 111 MET A CA 1
ATOM 887 C C . MET A 1 111 ? 10.070 -1.315 -17.893 1.00 97.56 111 MET A C 1
ATOM 889 O O . MET A 1 111 ? 10.949 -1.511 -18.724 1.00 97.56 111 MET A O 1
ATOM 893 N N . GLY A 1 112 ? 10.137 -1.841 -16.666 1.00 95.69 112 GLY A N 1
ATOM 894 C CA . GLY A 1 112 ? 11.230 -2.713 -16.239 1.00 95.69 112 GLY A CA 1
ATOM 895 C C . GLY A 1 112 ? 11.421 -3.900 -17.186 1.00 95.69 112 GLY A C 1
ATOM 896 O O . GLY A 1 112 ? 12.507 -4.079 -17.725 1.00 95.69 112 GLY A O 1
ATOM 897 N N . VAL A 1 113 ? 10.362 -4.668 -17.452 1.00 96.50 113 VAL A N 1
ATOM 898 C CA . VAL A 1 113 ? 10.389 -5.826 -18.366 1.00 96.50 113 VAL A CA 1
ATOM 899 C C . VAL A 1 113 ? 10.711 -5.421 -19.811 1.00 96.50 113 VAL A C 1
ATOM 901 O O . VAL A 1 113 ? 11.385 -6.168 -20.515 1.00 96.50 113 VAL A O 1
ATOM 904 N N . ALA A 1 114 ? 10.278 -4.240 -20.255 1.00 96.06 114 ALA A N 1
ATOM 905 C CA . ALA A 1 114 ? 10.503 -3.732 -21.608 1.00 96.06 114 ALA A CA 1
ATOM 906 C C . ALA A 1 114 ? 11.904 -3.135 -21.833 1.00 96.06 114 ALA A C 1
ATOM 908 O O . ALA A 1 114 ? 12.235 -2.791 -22.968 1.00 96.06 114 ALA A O 1
ATOM 909 N N . MET A 1 115 ? 12.751 -3.030 -20.804 1.00 93.88 115 MET A N 1
ATOM 910 C CA . MET A 1 115 ? 14.085 -2.431 -20.926 1.00 93.88 115 MET A CA 1
ATOM 911 C C . MET A 1 115 ? 14.962 -3.069 -22.030 1.00 93.88 115 MET A C 1
ATOM 913 O O . MET A 1 115 ? 15.570 -2.310 -22.784 1.00 93.88 115 MET A O 1
ATOM 917 N N . PRO A 1 116 ? 15.026 -4.407 -22.217 1.00 92.25 116 PRO A N 1
ATOM 918 C CA . PRO A 1 116 ? 15.793 -5.000 -23.318 1.00 92.25 116 PRO A CA 1
ATOM 919 C C . PRO A 1 116 ? 15.292 -4.570 -24.700 1.00 92.25 116 PRO A C 1
ATOM 921 O O . PRO A 1 116 ? 16.092 -4.273 -25.585 1.00 92.25 116 PRO A O 1
ATOM 924 N N . LEU A 1 117 ? 13.968 -4.495 -24.871 1.00 94.19 117 LEU A N 1
ATOM 925 C CA . LEU A 1 117 ? 13.349 -4.016 -26.105 1.00 94.19 117 LEU A CA 1
ATOM 926 C C . LEU A 1 117 ? 13.671 -2.536 -26.332 1.00 94.19 117 LEU A C 1
ATOM 928 O O . LEU A 1 117 ? 14.032 -2.148 -27.438 1.00 94.19 117 LEU A O 1
ATOM 932 N N . TYR A 1 118 ? 13.595 -1.720 -25.282 1.00 95.25 118 TYR A N 1
ATOM 933 C CA . TYR A 1 118 ? 13.940 -0.303 -25.349 1.00 95.25 118 TYR A CA 1
ATOM 934 C C . TYR A 1 118 ? 15.397 -0.083 -25.779 1.00 95.25 118 TYR A C 1
ATOM 936 O O . TYR A 1 118 ? 15.665 0.723 -26.668 1.00 95.25 118 TYR A O 1
ATOM 944 N N . HIS A 1 119 ? 16.337 -0.833 -25.203 1.00 93.94 119 HIS A N 1
ATOM 945 C CA . HIS A 1 119 ? 17.749 -0.800 -25.593 1.00 93.94 119 HIS A CA 1
ATOM 946 C C . HIS A 1 119 ? 17.958 -1.214 -27.054 1.00 93.94 119 HIS A C 1
ATOM 948 O O . HIS A 1 119 ? 18.691 -0.546 -27.780 1.00 93.94 119 HIS A O 1
ATOM 954 N N . ALA A 1 120 ? 17.266 -2.262 -27.511 1.00 93.19 120 ALA A N 1
ATOM 955 C CA . ALA A 1 120 ? 17.328 -2.696 -28.905 1.00 93.19 120 ALA A CA 1
ATOM 956 C C . ALA A 1 120 ? 16.814 -1.616 -29.874 1.00 93.19 120 ALA A C 1
ATOM 958 O O . ALA A 1 120 ? 17.442 -1.366 -30.899 1.00 93.19 120 ALA A O 1
ATOM 959 N N . VAL A 1 121 ? 15.708 -0.945 -29.536 1.00 94.62 121 VAL A N 1
ATOM 960 C CA . VAL A 1 121 ? 15.103 0.113 -30.367 1.00 94.62 121 VAL A CA 1
ATOM 961 C C . VAL A 1 121 ? 15.946 1.389 -30.383 1.00 94.62 121 VAL A C 1
ATOM 963 O O . VAL A 1 121 ? 16.045 2.049 -31.412 1.00 94.62 121 VAL A O 1
ATOM 966 N N . THR A 1 122 ? 16.562 1.747 -29.258 1.00 93.31 122 THR A N 1
ATOM 967 C CA . THR A 1 122 ? 17.369 2.975 -29.136 1.00 93.31 122 THR A CA 1
ATOM 968 C C . THR A 1 122 ? 18.834 2.787 -29.532 1.00 93.31 122 THR A C 1
ATOM 970 O O . THR A 1 122 ? 19.575 3.765 -29.595 1.00 93.31 122 THR A O 1
ATOM 973 N N . GLY A 1 123 ? 19.272 1.549 -29.779 1.00 92.12 123 GLY A N 1
ATOM 974 C CA . GLY A 1 123 ? 20.670 1.221 -30.074 1.00 92.12 123 GLY A CA 1
ATOM 975 C C . GLY A 1 123 ? 21.622 1.443 -28.892 1.00 92.12 123 GLY A C 1
ATOM 976 O O . GLY A 1 123 ? 22.837 1.470 -29.078 1.00 92.12 123 GLY A O 1
ATOM 977 N N . GLN A 1 124 ? 21.093 1.619 -27.678 1.00 90.12 124 GLN A N 1
ATOM 978 C CA . GLN A 1 124 ? 21.886 1.861 -26.477 1.00 90.12 124 GLN A CA 1
ATOM 979 C C . GLN A 1 124 ? 22.191 0.546 -25.765 1.00 90.12 124 GLN A C 1
ATOM 981 O O . GLN A 1 124 ? 21.317 -0.297 -25.588 1.00 90.12 124 GLN A O 1
ATOM 986 N N . SER A 1 125 ? 23.422 0.380 -25.284 1.00 84.62 125 SER A N 1
ATOM 987 C CA . SER A 1 125 ? 23.789 -0.781 -24.463 1.00 84.62 125 SER A CA 1
ATOM 988 C C . SER A 1 125 ? 23.132 -0.740 -23.080 1.00 84.62 125 SER A C 1
ATOM 990 O O . SER A 1 125 ? 22.811 -1.786 -22.512 1.00 84.62 125 SER A O 1
ATOM 992 N N . PHE A 1 126 ? 22.933 0.465 -22.539 1.00 89.94 126 PHE A N 1
ATOM 993 C CA . PHE A 1 126 ? 22.292 0.692 -21.254 1.00 89.94 126 PHE A CA 1
ATOM 994 C C . PHE A 1 126 ? 21.851 2.151 -21.090 1.00 89.94 126 PHE A C 1
ATOM 996 O O . PHE A 1 126 ? 22.681 3.059 -21.155 1.00 89.94 126 PHE A O 1
ATOM 1003 N N . SER A 1 127 ? 20.573 2.372 -20.783 1.00 94.25 127 SER A N 1
ATOM 1004 C CA . SER A 1 127 ? 20.047 3.705 -20.484 1.00 94.25 127 SER A CA 1
ATOM 1005 C C . SER A 1 127 ? 19.906 3.952 -18.979 1.00 94.25 127 SER A C 1
ATOM 1007 O O . SER A 1 127 ? 19.098 3.330 -18.278 1.00 94.25 127 SER A O 1
ATOM 1009 N N . HIS A 1 128 ? 20.653 4.942 -18.485 1.00 93.69 128 HIS A N 1
ATOM 1010 C CA . HIS A 1 128 ? 20.513 5.432 -17.112 1.00 93.69 128 HIS A CA 1
ATOM 1011 C C . HIS A 1 128 ? 19.189 6.170 -16.918 1.00 93.69 128 HIS A C 1
ATOM 1013 O O . HIS A 1 128 ? 18.586 6.081 -15.847 1.00 93.69 128 HIS A O 1
ATOM 1019 N N . ASN A 1 129 ? 18.718 6.879 -17.945 1.00 95.56 129 ASN A N 1
ATOM 1020 C CA . ASN A 1 129 ? 17.497 7.658 -17.847 1.00 95.56 129 ASN A CA 1
ATOM 1021 C C . ASN A 1 129 ? 16.258 6.761 -17.850 1.00 95.56 129 ASN A C 1
ATOM 1023 O O . ASN A 1 129 ? 15.371 6.946 -17.020 1.00 95.56 129 ASN A O 1
ATOM 1027 N N . TYR A 1 130 ? 16.224 5.728 -18.690 1.00 96.50 130 TYR A N 1
ATOM 1028 C CA . TYR A 1 130 ? 15.165 4.723 -18.687 1.00 96.50 130 TYR A CA 1
ATOM 1029 C C . TYR A 1 130 ? 15.157 3.926 -17.377 1.00 96.50 130 TYR A C 1
ATOM 1031 O O . TYR A 1 130 ? 14.100 3.726 -16.772 1.00 96.50 130 TYR A O 1
ATOM 1039 N N . MET A 1 131 ? 16.340 3.543 -16.872 1.00 94.75 131 MET A N 1
ATOM 1040 C CA . MET A 1 131 ? 16.454 2.930 -15.546 1.00 94.75 131 MET A CA 1
ATOM 1041 C C . MET A 1 131 ? 15.904 3.849 -14.448 1.00 94.75 131 MET A C 1
ATOM 1043 O O . MET A 1 131 ? 15.145 3.403 -13.587 1.00 94.75 131 MET A O 1
ATOM 1047 N N . ALA A 1 132 ? 16.283 5.126 -14.452 1.00 95.69 132 ALA A N 1
ATOM 1048 C CA . ALA A 1 132 ? 15.788 6.094 -13.482 1.00 95.69 132 ALA A CA 1
ATOM 1049 C C . ALA A 1 132 ? 14.270 6.293 -13.605 1.00 95.69 132 ALA A C 1
ATOM 1051 O O . ALA A 1 132 ? 13.586 6.393 -12.587 1.00 95.69 132 ALA A O 1
ATOM 1052 N N . SER A 1 133 ? 13.744 6.294 -14.827 1.00 96.94 133 SER A N 1
ATOM 1053 C CA . SER A 1 133 ? 12.330 6.475 -15.137 1.00 96.94 133 SER A CA 1
ATOM 1054 C C . SER A 1 133 ? 11.453 5.373 -14.533 1.00 96.94 133 SER A C 1
ATOM 1056 O O . SER A 1 133 ? 10.590 5.668 -13.702 1.00 96.94 133 SER A O 1
ATOM 1058 N N . TYR A 1 134 ? 11.721 4.093 -14.831 1.00 95.62 134 TYR A N 1
ATOM 1059 C CA . TYR A 1 134 ? 10.903 3.007 -14.269 1.00 95.62 134 TYR A CA 1
ATOM 1060 C C . TYR A 1 134 ? 11.030 2.931 -12.736 1.00 95.62 134 TYR A C 1
ATOM 1062 O O . TYR A 1 134 ? 10.067 2.611 -12.037 1.00 95.62 134 TYR A O 1
ATOM 1070 N N . ARG A 1 135 ? 12.201 3.279 -12.177 1.00 95.50 135 ARG A N 1
ATOM 1071 C CA . ARG A 1 135 ? 12.393 3.344 -10.719 1.00 95.50 135 ARG A CA 1
ATOM 1072 C C . ARG A 1 135 ? 11.567 4.460 -10.083 1.00 95.50 135 ARG A C 1
ATOM 1074 O O . ARG A 1 135 ? 11.056 4.244 -8.991 1.00 95.50 135 ARG A O 1
ATOM 1081 N N . HIS A 1 136 ? 11.384 5.607 -10.738 1.00 97.38 136 HIS A N 1
ATOM 1082 C CA . HIS A 1 136 ? 10.472 6.653 -10.256 1.00 97.38 136 HIS A CA 1
ATOM 1083 C C . HIS A 1 136 ? 9.007 6.227 -10.359 1.00 97.38 136 HIS A C 1
ATOM 1085 O O . HIS A 1 136 ? 8.266 6.412 -9.393 1.00 97.38 136 HIS A O 1
ATOM 1091 N N . ALA A 1 137 ? 8.611 5.568 -11.454 1.00 98.12 137 ALA A N 1
ATOM 1092 C CA . ALA A 1 137 ? 7.276 4.981 -11.575 1.00 98.12 137 ALA A CA 1
ATOM 1093 C C . ALA A 1 137 ? 6.956 4.060 -10.381 1.00 98.12 137 ALA A C 1
ATOM 1095 O O . ALA A 1 137 ? 5.864 4.122 -9.825 1.00 98.12 137 ALA A O 1
ATOM 1096 N N . LEU A 1 138 ? 7.931 3.276 -9.912 1.00 96.56 138 LEU A N 1
ATOM 1097 C CA . LEU A 1 138 ? 7.739 2.371 -8.778 1.00 96.56 138 LEU A CA 1
ATOM 1098 C C . LEU A 1 138 ? 7.908 3.046 -7.407 1.00 96.56 138 LEU A C 1
ATOM 1100 O O . LEU A 1 138 ? 7.139 2.767 -6.493 1.00 96.56 138 LEU A O 1
ATOM 1104 N N . LEU A 1 139 ? 8.879 3.941 -7.225 1.00 95.50 139 LEU A N 1
ATOM 1105 C CA . LEU A 1 139 ? 9.124 4.586 -5.930 1.00 95.50 139 LEU A CA 1
ATOM 1106 C C . LEU A 1 139 ? 8.135 5.721 -5.647 1.00 95.50 139 LEU A C 1
ATOM 1108 O O . LEU A 1 139 ? 7.469 5.707 -4.616 1.00 95.50 139 LEU A O 1
ATOM 1112 N N . ALA A 1 140 ? 8.025 6.691 -6.553 1.00 96.50 140 ALA A N 1
ATOM 1113 C CA . ALA A 1 140 ? 7.128 7.831 -6.387 1.00 96.50 140 ALA A CA 1
ATOM 1114 C C . ALA A 1 140 ? 5.691 7.483 -6.799 1.00 96.50 140 ALA A C 1
ATOM 1116 O O . ALA A 1 140 ? 4.741 7.888 -6.133 1.00 96.50 140 ALA A O 1
ATOM 1117 N N . GLY A 1 141 ? 5.525 6.693 -7.862 1.00 97.44 141 GLY A N 1
ATOM 1118 C CA . GLY A 1 141 ? 4.203 6.297 -8.341 1.00 97.44 141 GLY A CA 1
ATOM 1119 C C . GLY A 1 141 ? 3.548 5.204 -7.502 1.00 97.44 141 GLY A C 1
ATOM 1120 O O . GLY A 1 141 ? 2.384 5.334 -7.159 1.00 97.44 141 GLY A O 1
ATOM 1121 N N . PHE A 1 142 ? 4.264 4.141 -7.131 1.00 97.81 142 PHE A N 1
ATOM 1122 C CA . PHE A 1 142 ? 3.668 3.029 -6.380 1.00 97.81 142 PHE A CA 1
ATOM 1123 C C . PHE A 1 142 ? 3.911 3.115 -4.869 1.00 97.81 142 PHE A C 1
ATOM 1125 O O . PHE A 1 142 ? 2.952 3.183 -4.098 1.00 97.81 142 PHE A O 1
ATOM 1132 N N . VAL A 1 143 ? 5.168 3.136 -4.417 1.00 96.94 143 VAL A N 1
ATOM 1133 C CA . VAL A 1 143 ? 5.490 3.078 -2.979 1.00 96.94 143 VAL A CA 1
ATOM 1134 C C . VAL A 1 143 ? 4.974 4.316 -2.242 1.00 96.94 143 VAL A C 1
ATOM 1136 O O . VAL A 1 143 ? 4.224 4.181 -1.276 1.00 96.94 143 VAL A O 1
ATOM 1139 N N . LEU A 1 144 ? 5.318 5.517 -2.710 1.00 97.38 144 LEU A N 1
ATOM 1140 C CA . LEU A 1 144 ? 4.904 6.770 -2.076 1.00 97.38 144 LEU A CA 1
ATOM 1141 C C . LEU A 1 144 ? 3.381 6.943 -2.089 1.00 97.38 144 LEU A C 1
ATOM 1143 O O . LEU A 1 144 ? 2.809 7.219 -1.038 1.00 97.38 144 LEU A O 1
ATOM 1147 N N . LEU A 1 145 ? 2.706 6.740 -3.230 1.00 98.25 145 LEU A N 1
ATOM 1148 C CA . LEU A 1 145 ? 1.242 6.851 -3.277 1.00 98.25 145 LEU A CA 1
ATOM 1149 C C . LEU A 1 145 ? 0.551 5.810 -2.387 1.00 98.25 145 LEU A C 1
ATOM 1151 O O . LEU A 1 145 ? -0.503 6.105 -1.830 1.00 98.25 145 LEU A O 1
ATOM 1155 N N . THR A 1 146 ? 1.141 4.625 -2.195 1.00 97.56 146 THR A N 1
ATOM 1156 C CA . THR A 1 146 ? 0.610 3.651 -1.231 1.00 97.56 146 THR A CA 1
ATOM 1157 C C . THR A 1 146 ? 0.732 4.165 0.200 1.00 97.56 146 THR A C 1
ATOM 1159 O O . THR A 1 146 ? -0.241 4.106 0.948 1.00 97.56 146 THR A O 1
ATOM 1162 N N . ILE A 1 147 ? 1.894 4.706 0.581 1.00 96.12 147 ILE A N 1
ATOM 1163 C CA . ILE A 1 147 ? 2.116 5.288 1.915 1.00 96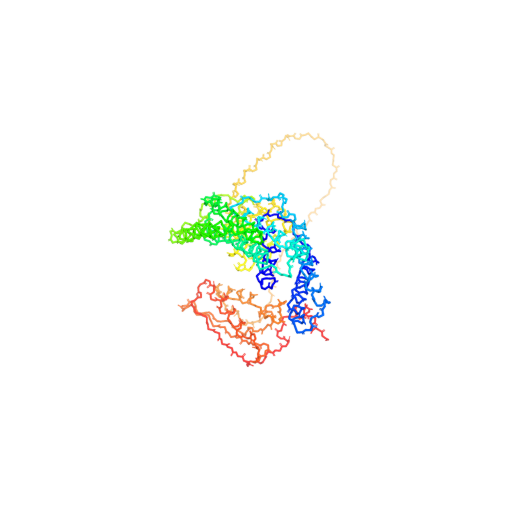.12 147 ILE A CA 1
ATOM 1164 C C . ILE A 1 147 ? 1.131 6.435 2.161 1.00 96.12 147 ILE A C 1
ATOM 1166 O O . ILE A 1 147 ? 0.448 6.445 3.186 1.00 96.12 147 ILE A O 1
ATOM 1170 N N . VAL A 1 148 ? 1.012 7.361 1.206 1.00 97.50 148 VAL A N 1
ATOM 1171 C CA . VAL A 1 148 ? 0.060 8.480 1.248 1.00 97.50 148 VAL A CA 1
ATOM 1172 C C . VAL A 1 148 ? -1.375 7.964 1.364 1.00 97.50 148 VAL A C 1
ATOM 1174 O O . VAL A 1 148 ? -2.100 8.382 2.256 1.00 97.50 148 VAL A O 1
ATOM 1177 N N . GLY A 1 149 ? -1.777 6.996 0.538 1.00 95.88 149 GLY A N 1
ATOM 1178 C CA . GLY A 1 149 ? -3.117 6.415 0.586 1.00 95.88 149 GLY A CA 1
ATOM 1179 C C . GLY A 1 149 ? -3.441 5.773 1.936 1.00 95.88 149 GLY A C 1
ATOM 1180 O O . GLY A 1 149 ? -4.417 6.150 2.579 1.00 95.88 149 GLY A O 1
ATOM 1181 N N . VAL A 1 150 ? -2.612 4.839 2.409 1.00 94.69 150 VAL A N 1
ATOM 1182 C CA . VAL A 1 150 ? -2.859 4.135 3.681 1.00 94.69 150 VAL A CA 1
ATOM 1183 C C . VAL A 1 150 ? -2.889 5.113 4.855 1.00 94.69 150 VAL A C 1
ATOM 1185 O O . VAL A 1 150 ? -3.829 5.088 5.648 1.00 94.69 150 VAL A O 1
ATOM 1188 N N . SER A 1 151 ? -1.908 6.010 4.960 1.00 94.12 151 SER A N 1
ATOM 1189 C CA . SER A 1 151 ? -1.844 6.991 6.054 1.00 94.12 151 SER A CA 1
ATOM 1190 C C . SER A 1 151 ? -3.012 7.983 6.034 1.00 94.12 151 SER A C 1
ATOM 1192 O O . SER A 1 151 ? -3.552 8.300 7.092 1.00 94.12 151 SER A O 1
ATOM 1194 N N . SER A 1 152 ? -3.476 8.410 4.855 1.00 94.25 152 SER A N 1
ATOM 1195 C CA . SER A 1 152 ? -4.637 9.295 4.719 1.00 94.25 152 SER A CA 1
ATOM 1196 C C . SER A 1 152 ? -5.964 8.649 5.123 1.00 94.25 152 SER A C 1
ATOM 1198 O O . SER A 1 152 ? -6.924 9.384 5.340 1.00 94.25 152 SER A O 1
ATOM 1200 N N . LYS A 1 153 ? -6.039 7.316 5.257 1.00 91.25 153 LYS A N 1
ATOM 1201 C CA . LYS A 1 153 ? -7.187 6.624 5.874 1.00 91.25 153 LYS A CA 1
ATOM 1202 C C . LYS A 1 153 ? -6.933 6.306 7.346 1.00 91.25 153 LYS A C 1
ATOM 1204 O O . LYS A 1 153 ? -7.771 6.592 8.193 1.00 91.25 153 LYS A O 1
ATOM 1209 N N . VAL A 1 154 ? -5.781 5.717 7.660 1.00 90.75 154 VAL A N 1
ATOM 1210 C CA . VAL A 1 154 ? -5.489 5.175 8.995 1.00 90.75 154 VAL A CA 1
ATOM 1211 C C . VAL A 1 154 ? -5.291 6.280 10.029 1.00 90.75 154 VAL A C 1
ATOM 1213 O O . VAL A 1 154 ? -5.853 6.197 11.119 1.00 90.75 154 VAL A O 1
ATOM 1216 N N . THR A 1 155 ? -4.533 7.328 9.706 1.00 90.38 155 THR A N 1
ATOM 1217 C CA . THR A 1 155 ? -4.190 8.375 10.677 1.00 90.38 155 THR A CA 1
ATOM 1218 C C . THR A 1 155 ? -5.415 9.141 11.187 1.00 90.38 155 THR A C 1
ATOM 1220 O O . THR A 1 155 ? -5.543 9.247 12.406 1.00 90.38 155 THR A O 1
ATOM 1223 N N . PRO A 1 156 ? -6.347 9.623 10.335 1.00 86.00 156 PRO A N 1
ATOM 1224 C CA . PRO A 1 156 ? -7.567 10.270 10.823 1.00 86.00 156 PRO A CA 1
ATOM 1225 C C . PRO A 1 156 ? -8.403 9.351 11.719 1.00 86.00 156 PRO A C 1
ATOM 1227 O O . PRO A 1 156 ? -8.878 9.783 12.765 1.00 86.00 156 PRO A O 1
ATOM 1230 N N . ILE A 1 157 ? -8.515 8.065 11.368 1.00 84.31 157 ILE A N 1
ATOM 1231 C CA . ILE A 1 157 ? -9.302 7.104 12.150 1.00 84.31 157 ILE A CA 1
ATOM 1232 C C . ILE A 1 157 ? -8.683 6.863 13.532 1.00 84.31 157 ILE A C 1
ATOM 1234 O O . ILE A 1 157 ? -9.397 6.852 14.535 1.00 84.31 157 ILE A O 1
ATOM 1238 N N . LEU A 1 158 ? -7.360 6.704 13.612 1.00 83.25 158 LEU A N 1
ATOM 1239 C CA . LEU A 1 158 ? -6.667 6.575 14.898 1.00 83.25 158 LEU A CA 1
ATOM 1240 C C . LEU A 1 158 ? -6.775 7.853 15.737 1.00 83.25 158 LEU A C 1
ATOM 1242 O O . LEU A 1 158 ? -6.882 7.768 16.959 1.00 83.25 158 LEU A O 1
ATOM 1246 N N . ALA A 1 159 ? -6.789 9.012 15.078 1.00 79.62 159 ALA A N 1
ATOM 1247 C CA . ALA A 1 159 ? -6.981 10.319 15.693 1.00 79.62 159 ALA A CA 1
ATOM 1248 C C . ALA A 1 159 ? -8.443 10.603 16.101 1.00 79.62 159 ALA A C 1
ATOM 1250 O O . ALA A 1 159 ? -8.689 11.615 16.747 1.00 79.62 159 ALA A O 1
ATOM 1251 N N . GLY A 1 160 ? -9.402 9.738 15.743 1.00 74.69 160 GLY A N 1
ATOM 1252 C CA . GLY A 1 160 ? -10.827 9.932 16.037 1.00 74.69 160 GLY A CA 1
ATOM 1253 C C . GLY A 1 160 ? -11.514 10.991 15.166 1.00 74.69 160 GLY A C 1
ATOM 1254 O O . GLY A 1 160 ? -12.596 11.450 15.511 1.00 74.69 160 GLY A O 1
ATOM 1255 N N . VAL A 1 161 ? -10.900 11.385 14.049 1.00 79.94 161 VAL A N 1
ATOM 1256 C CA . VAL A 1 161 ? -11.435 12.394 13.126 1.00 79.94 161 VAL A CA 1
ATOM 1257 C C . VAL A 1 161 ? -12.282 11.717 12.047 1.00 79.94 161 VAL A C 1
ATOM 1259 O O . VAL A 1 161 ? -11.856 10.733 11.434 1.00 79.94 161 VAL A O 1
ATOM 1262 N N . ASP A 1 162 ? -13.476 12.255 11.793 1.00 77.38 162 ASP A N 1
ATOM 1263 C CA . ASP A 1 162 ? -14.355 11.782 10.722 1.00 77.38 162 ASP A CA 1
ATOM 1264 C C . ASP A 1 162 ? -13.764 12.089 9.336 1.00 77.38 162 ASP A C 1
ATOM 1266 O O . ASP A 1 162 ? -13.487 13.235 8.987 1.00 77.38 162 ASP A O 1
ATOM 1270 N N . LEU A 1 163 ? -13.602 11.048 8.517 1.00 79.38 163 LEU A N 1
ATOM 1271 C CA . LEU A 1 163 ? -13.027 11.146 7.179 1.00 79.38 163 LEU A CA 1
ATOM 1272 C C . LEU A 1 163 ? -13.888 11.970 6.220 1.00 79.38 163 LEU A C 1
ATOM 1274 O O . LEU A 1 163 ? -13.320 12.599 5.325 1.00 79.38 163 LEU A O 1
ATOM 1278 N N . GLN A 1 164 ? -15.214 11.998 6.385 1.00 75.75 164 GLN A N 1
ATOM 1279 C CA . GLN A 1 164 ? -16.083 12.765 5.482 1.00 75.75 164 GLN A CA 1
ATOM 1280 C C . GLN A 1 164 ? -15.912 14.277 5.639 1.00 75.75 164 GLN A C 1
ATOM 1282 O O . GLN A 1 164 ? -16.140 15.029 4.696 1.00 75.75 164 GLN A O 1
ATOM 1287 N N . GLN A 1 165 ? -15.453 14.710 6.810 1.00 76.06 165 GLN A N 1
ATOM 1288 C CA . GLN A 1 165 ? -15.223 16.118 7.126 1.00 76.06 165 GLN A CA 1
ATOM 1289 C C . GLN A 1 165 ? -13.790 16.562 6.805 1.00 76.06 165 GLN A C 1
ATOM 1291 O O . GLN A 1 165 ? -13.472 17.749 6.858 1.00 76.06 165 GLN A O 1
ATOM 1296 N N . THR A 1 166 ? -12.905 15.623 6.458 1.00 82.88 166 THR A N 1
ATOM 1297 C CA . THR A 1 166 ? -11.515 15.934 6.103 1.00 82.88 166 THR A CA 1
ATOM 1298 C C . THR A 1 166 ? -11.367 16.355 4.644 1.00 82.88 166 THR A C 1
ATOM 1300 O O . THR A 1 166 ? -12.142 15.971 3.768 1.00 82.88 166 THR A O 1
ATOM 1303 N N . ASN A 1 167 ? -10.313 17.122 4.358 1.00 89.50 167 ASN A N 1
ATOM 1304 C CA . ASN A 1 167 ? -9.986 17.561 3.005 1.00 89.50 167 ASN A CA 1
ATOM 1305 C C . ASN A 1 167 ? -9.867 16.352 2.053 1.00 89.50 167 ASN A C 1
ATOM 1307 O O . ASN A 1 167 ? -9.142 15.399 2.348 1.00 89.50 167 ASN A O 1
ATOM 1311 N N . PRO A 1 168 ? -10.484 16.361 0.863 1.00 91.81 168 PRO A N 1
ATOM 1312 C CA . PRO A 1 168 ? -10.384 15.239 -0.057 1.00 91.81 168 PRO A CA 1
ATOM 1313 C C . PRO A 1 168 ? -8.978 15.026 -0.646 1.00 91.81 168 PRO A C 1
ATOM 1315 O O . PRO A 1 168 ? -8.784 14.007 -1.290 1.00 91.81 168 PRO A O 1
ATOM 1318 N N . LEU A 1 169 ? -7.985 15.905 -0.462 1.00 95.75 169 LEU A N 1
ATOM 1319 C CA . LEU A 1 169 ? -6.603 15.771 -0.982 1.00 95.75 169 LEU A CA 1
ATOM 1320 C C . LEU A 1 169 ? -6.485 15.695 -2.512 1.00 95.75 169 LEU A C 1
ATOM 1322 O O . LEU A 1 169 ? -5.542 15.102 -3.041 1.00 95.75 169 LEU A O 1
ATOM 1326 N N . TRP A 1 170 ? -7.419 16.290 -3.254 1.00 97.12 170 TRP A N 1
ATOM 1327 C CA . TRP A 1 170 ? -7.338 16.308 -4.718 1.00 97.12 170 TRP A CA 1
ATOM 1328 C C . TRP A 1 170 ? -6.107 17.054 -5.231 1.00 97.12 170 TRP A C 1
ATOM 1330 O O . TRP A 1 170 ? -5.430 16.553 -6.124 1.00 97.12 170 TRP A O 1
ATOM 1340 N N . THR A 1 171 ? -5.756 18.189 -4.627 1.00 97.50 171 THR A N 1
ATOM 1341 C CA . THR A 1 171 ? -4.570 18.960 -5.025 1.00 97.50 171 THR A CA 1
ATOM 1342 C C . THR A 1 171 ? -3.289 18.149 -4.847 1.00 97.50 171 THR A C 1
ATOM 1344 O O . THR A 1 171 ? -2.507 18.024 -5.787 1.00 97.50 171 THR A O 1
ATOM 1347 N N . ALA A 1 172 ? -3.104 17.520 -3.680 1.00 97.81 172 ALA A N 1
ATOM 1348 C CA . ALA A 1 172 ? -1.959 16.646 -3.429 1.00 97.81 172 ALA A CA 1
ATOM 1349 C C . ALA A 1 172 ? -1.929 15.464 -4.414 1.00 97.81 172 ALA A C 1
ATOM 1351 O O . ALA A 1 172 ? -0.888 15.175 -5.000 1.00 97.81 172 ALA A O 1
ATOM 1352 N N . PHE A 1 173 ? -3.077 14.827 -4.666 1.00 98.44 173 PHE A N 1
ATOM 1353 C CA . PHE A 1 173 ? -3.196 13.728 -5.626 1.00 98.44 173 PHE A CA 1
ATOM 1354 C C . PHE A 1 173 ? -2.775 14.123 -7.046 1.00 98.44 173 PHE A C 1
ATOM 1356 O O . PHE A 1 173 ? -2.009 13.397 -7.687 1.00 98.44 173 PHE A O 1
ATOM 1363 N N . VAL A 1 174 ? -3.266 15.266 -7.530 1.00 98.50 174 VAL A N 1
ATOM 1364 C CA . VAL A 1 174 ? -2.973 15.777 -8.873 1.00 98.50 174 VAL A CA 1
ATOM 1365 C C . VAL A 1 174 ? -1.499 16.143 -8.992 1.00 98.50 174 VAL A C 1
ATOM 1367 O O . VAL A 1 174 ? -0.857 15.712 -9.944 1.00 98.50 174 VAL A O 1
ATOM 1370 N N . LEU A 1 175 ? -0.935 16.864 -8.021 1.00 98.50 175 LEU A N 1
ATOM 1371 C CA . LEU A 1 175 ? 0.479 17.247 -8.041 1.00 98.50 175 LEU A CA 1
ATOM 1372 C C . LEU A 1 175 ? 1.405 16.027 -8.009 1.00 98.50 175 LEU A C 1
ATOM 1374 O O . LEU A 1 175 ? 2.333 15.942 -8.813 1.00 98.50 175 LEU A O 1
ATOM 1378 N N . LEU A 1 176 ? 1.133 15.051 -7.140 1.00 98.50 176 LEU A N 1
ATOM 1379 C CA . LEU A 1 176 ? 1.944 13.836 -7.054 1.00 98.50 176 LEU A CA 1
ATOM 1380 C C . LEU A 1 176 ? 1.908 13.038 -8.363 1.00 98.50 176 LEU A C 1
ATOM 1382 O O . LEU A 1 176 ? 2.956 12.608 -8.844 1.00 98.50 176 LEU A O 1
ATOM 1386 N N . ASN A 1 177 ? 0.733 12.884 -8.982 1.00 98.56 177 ASN A N 1
ATOM 1387 C CA . ASN A 1 177 ? 0.623 12.166 -10.252 1.00 98.56 177 ASN A CA 1
ATOM 1388 C C . ASN A 1 177 ? 1.207 12.956 -11.423 1.00 98.56 177 ASN A C 1
ATOM 1390 O O . ASN A 1 177 ? 2.010 12.396 -12.159 1.00 98.56 177 ASN A O 1
ATOM 1394 N N . LEU A 1 178 ? 0.874 14.239 -11.593 1.00 98.19 178 LEU A N 1
ATOM 1395 C CA . LEU A 1 178 ? 1.424 15.065 -12.675 1.00 98.19 178 LEU A CA 1
ATOM 1396 C C . LEU A 1 178 ? 2.943 15.171 -12.579 1.00 98.19 178 LEU A C 1
ATOM 1398 O O . LEU A 1 178 ? 3.638 15.007 -13.580 1.00 98.19 178 LEU A O 1
ATOM 1402 N N . GLY A 1 179 ? 3.467 15.382 -11.373 1.00 98.12 179 GLY A N 1
ATOM 1403 C CA . GLY A 1 179 ? 4.899 15.394 -11.132 1.00 98.12 179 GLY A CA 1
ATOM 1404 C C . GLY A 1 179 ? 5.546 14.041 -11.442 1.00 98.12 179 GLY A C 1
ATOM 1405 O O . GLY A 1 179 ? 6.633 14.007 -12.014 1.00 98.12 179 GLY A O 1
ATOM 1406 N N . ASN A 1 180 ? 4.897 12.916 -11.127 1.00 98.50 180 ASN A N 1
ATOM 1407 C CA . ASN A 1 180 ? 5.433 11.598 -11.473 1.00 98.50 180 ASN A CA 1
ATOM 1408 C C . ASN A 1 180 ? 5.353 11.302 -12.981 1.00 98.50 180 ASN A C 1
ATOM 1410 O O . ASN A 1 180 ? 6.319 10.798 -13.543 1.00 98.50 180 ASN A O 1
ATOM 1414 N N . ILE A 1 181 ? 4.267 11.685 -13.663 1.00 98.50 181 ILE A N 1
ATOM 1415 C CA . ILE A 1 181 ? 4.139 11.590 -15.129 1.00 98.50 181 ILE A CA 1
ATOM 1416 C C . ILE A 1 181 ? 5.246 12.399 -15.801 1.00 98.50 181 ILE A C 1
ATOM 1418 O O . ILE A 1 181 ? 5.990 11.856 -16.615 1.00 98.50 181 ILE A O 1
ATOM 1422 N N . ALA A 1 182 ? 5.393 13.674 -15.431 1.00 98.12 182 ALA A N 1
ATOM 1423 C CA . ALA A 1 182 ? 6.417 14.551 -15.988 1.00 98.12 182 ALA A CA 1
ATOM 1424 C C . ALA A 1 182 ? 7.827 13.995 -15.748 1.00 98.12 182 ALA A C 1
ATOM 1426 O O . ALA A 1 182 ? 8.662 14.039 -16.652 1.00 98.12 182 ALA A O 1
ATOM 1427 N N . ARG A 1 183 ? 8.081 13.410 -14.568 1.00 98.00 183 ARG A N 1
ATOM 1428 C CA . ARG A 1 183 ? 9.354 12.755 -14.257 1.00 98.00 183 ARG A CA 1
ATOM 1429 C C . ARG A 1 183 ? 9.588 11.532 -15.138 1.00 98.00 183 ARG A C 1
ATOM 1431 O O . ARG A 1 183 ? 10.619 11.465 -15.788 1.00 98.00 183 ARG A O 1
ATOM 1438 N N . VAL A 1 184 ? 8.660 10.579 -15.176 1.00 98.25 184 VAL A N 1
ATOM 1439 C CA . VAL A 1 184 ? 8.805 9.312 -15.915 1.00 98.25 184 VAL A CA 1
ATOM 1440 C C . VAL A 1 184 ? 8.926 9.572 -17.421 1.00 98.25 184 VAL A C 1
ATOM 1442 O O . VAL A 1 184 ? 9.859 9.100 -18.072 1.00 98.25 184 VAL A O 1
ATOM 1445 N N . VAL A 1 185 ? 8.035 10.386 -17.987 1.00 97.69 185 VAL A N 1
ATOM 1446 C CA . VAL A 1 185 ? 8.057 10.716 -19.420 1.00 97.69 185 VAL A CA 1
ATOM 1447 C C . VAL A 1 185 ? 9.292 11.543 -19.764 1.00 97.69 185 VAL A C 1
ATOM 1449 O O . VAL A 1 185 ? 10.049 11.167 -20.657 1.00 97.69 185 VAL A O 1
ATOM 1452 N N . GLY A 1 186 ? 9.535 12.634 -19.033 1.00 97.56 186 GLY A N 1
ATOM 1453 C CA . GLY A 1 186 ? 10.661 13.527 -19.294 1.00 97.56 186 GLY A CA 1
ATOM 1454 C C . GLY A 1 186 ? 12.003 12.815 -19.158 1.00 97.56 186 GLY A C 1
ATOM 1455 O O . GLY A 1 186 ? 12.853 12.958 -20.027 1.00 97.56 186 GLY A O 1
ATOM 1456 N N . GLN A 1 187 ? 12.177 11.995 -18.118 1.00 96.38 187 GLN A N 1
ATOM 1457 C CA . GLN A 1 187 ? 13.409 11.239 -17.913 1.00 96.38 187 GLN A CA 1
ATOM 1458 C C . GLN A 1 187 ? 13.614 10.246 -19.060 1.00 96.38 187 GLN A C 1
ATOM 1460 O O . GLN A 1 187 ? 14.687 10.220 -19.635 1.00 96.38 187 GLN A O 1
ATOM 1465 N N . THR A 1 188 ? 12.585 9.510 -19.483 1.00 96.56 188 THR A N 1
ATOM 1466 C CA . THR A 1 188 ? 12.695 8.614 -20.651 1.00 96.56 188 THR A CA 1
ATOM 1467 C C . THR A 1 188 ? 13.114 9.368 -21.920 1.00 96.56 188 THR A C 1
ATOM 1469 O O . THR A 1 188 ? 13.999 8.925 -22.644 1.00 96.56 188 THR A O 1
ATOM 1472 N N . LEU A 1 189 ? 12.538 10.550 -22.162 1.00 96.38 189 LEU A N 1
ATOM 1473 C CA . LEU A 1 189 ? 12.864 11.388 -23.320 1.00 96.38 189 LEU A CA 1
ATOM 1474 C C . LEU A 1 189 ? 14.279 11.987 -23.278 1.00 96.38 189 LEU A C 1
ATOM 1476 O O . LEU A 1 189 ? 14.790 12.363 -24.333 1.00 96.38 189 LEU A O 1
ATOM 1480 N N . MET A 1 190 ? 14.935 12.042 -22.113 1.00 95.06 190 MET A N 1
ATOM 1481 C CA . MET A 1 190 ? 16.319 12.527 -22.008 1.00 95.06 190 MET A CA 1
ATOM 1482 C C . MET A 1 190 ? 17.333 11.663 -22.761 1.00 95.06 190 MET A C 1
ATOM 1484 O O . MET A 1 190 ? 18.421 12.146 -23.063 1.00 95.06 190 MET A O 1
ATOM 1488 N N . ASP A 1 191 ? 16.981 10.425 -23.112 1.00 94.19 191 ASP A N 1
ATOM 1489 C CA . ASP A 1 191 ? 17.802 9.600 -24.005 1.00 94.19 191 ASP A CA 1
ATOM 1490 C C . ASP A 1 191 ? 17.800 10.090 -25.454 1.00 94.19 191 ASP A C 1
ATOM 1492 O O . ASP A 1 191 ? 18.708 9.758 -26.212 1.00 94.19 191 ASP A O 1
ATOM 1496 N N . LEU A 1 192 ? 16.775 10.851 -25.845 1.00 92.38 192 LEU A N 1
ATOM 1497 C CA . LEU A 1 192 ? 16.583 11.346 -27.207 1.00 92.38 192 LEU A CA 1
ATOM 1498 C C . LEU A 1 192 ? 16.892 12.841 -27.318 1.00 92.38 192 LEU A C 1
ATOM 1500 O O . LEU A 1 192 ? 17.325 13.309 -28.368 1.00 92.38 192 LEU A O 1
ATOM 1504 N N . THR A 1 193 ? 16.645 13.612 -26.257 1.00 93.69 193 THR A N 1
ATOM 1505 C CA . THR A 1 193 ? 16.842 15.064 -26.260 1.00 93.69 193 THR A CA 1
ATOM 1506 C C . THR A 1 193 ? 17.117 15.619 -24.868 1.00 93.69 193 THR A C 1
ATOM 1508 O O . THR A 1 193 ? 16.439 15.296 -23.898 1.00 93.69 193 THR A O 1
ATOM 1511 N N . THR A 1 194 ? 18.068 16.545 -24.759 1.00 92.75 194 THR A N 1
ATOM 1512 C CA . THR A 1 194 ? 18.361 17.252 -23.501 1.00 92.75 194 THR A CA 1
ATOM 1513 C C . THR A 1 194 ? 17.376 18.387 -23.206 1.00 92.75 194 THR A C 1
ATOM 1515 O O . THR A 1 194 ? 17.338 18.884 -22.079 1.00 92.75 194 THR A O 1
ATOM 1518 N N . ALA A 1 195 ? 16.528 18.768 -24.171 1.00 94.50 195 ALA A N 1
ATOM 1519 C CA . ALA A 1 195 ? 15.593 19.891 -24.049 1.00 94.50 195 ALA A CA 1
ATOM 1520 C C . ALA A 1 195 ? 14.570 19.719 -22.910 1.00 94.50 195 ALA A C 1
ATOM 1522 O O . ALA A 1 195 ? 14.076 20.697 -22.353 1.00 94.50 195 ALA A O 1
ATOM 1523 N N . VAL A 1 196 ? 14.277 18.476 -22.520 1.00 96.19 196 VAL A N 1
ATOM 1524 C CA . VAL A 1 196 ? 13.333 18.155 -21.437 1.00 96.19 196 VAL A CA 1
ATOM 1525 C C . VAL A 1 196 ? 13.975 18.165 -20.043 1.00 96.19 196 VAL A C 1
ATOM 1527 O O . VAL A 1 196 ? 13.283 17.933 -19.053 1.00 96.19 196 VAL A O 1
ATOM 1530 N N . GLY A 1 197 ? 15.274 18.467 -19.920 1.00 94.69 197 GLY A N 1
ATOM 1531 C CA . GLY A 1 197 ? 15.976 18.468 -18.630 1.00 94.69 197 GLY A CA 1
ATOM 1532 C C . GLY A 1 197 ? 15.345 19.408 -17.596 1.00 94.69 197 GLY A C 1
ATOM 1533 O O . GLY A 1 197 ? 15.175 19.032 -16.435 1.00 94.69 197 GLY A O 1
ATOM 1534 N N . ALA A 1 198 ? 14.902 20.596 -18.024 1.00 95.62 198 ALA A N 1
ATOM 1535 C CA . ALA A 1 198 ? 14.203 21.544 -17.155 1.00 95.62 198 ALA A CA 1
ATOM 1536 C C . ALA A 1 198 ? 12.846 21.003 -16.667 1.00 95.62 198 ALA A C 1
ATOM 1538 O O . ALA A 1 198 ? 12.507 21.170 -15.497 1.00 95.62 198 ALA A O 1
ATOM 1539 N N . LEU A 1 199 ? 12.099 20.294 -17.524 1.00 95.31 199 LEU A N 1
ATOM 1540 C CA . LEU A 1 199 ? 10.845 19.629 -17.147 1.00 95.31 199 LEU A CA 1
ATOM 1541 C C . LEU A 1 199 ? 11.097 18.544 -16.092 1.00 95.31 199 LEU A C 1
ATOM 1543 O O . LEU A 1 199 ? 10.379 18.464 -15.095 1.00 95.31 199 LEU A O 1
ATOM 1547 N N . VAL A 1 200 ? 12.143 17.737 -16.281 1.00 96.44 200 VAL A N 1
ATOM 1548 C CA . VAL A 1 200 ? 12.542 16.696 -15.325 1.00 96.44 200 VAL A CA 1
ATOM 1549 C C . VAL A 1 200 ? 12.927 17.311 -13.981 1.00 96.44 200 VAL A C 1
ATOM 1551 O O . VAL A 1 200 ? 12.495 16.807 -12.944 1.00 96.44 200 VAL A O 1
ATOM 1554 N N . ALA A 1 201 ? 13.671 18.418 -13.965 1.00 95.69 201 ALA A N 1
ATOM 1555 C CA . ALA A 1 201 ? 13.987 19.140 -12.733 1.00 95.69 201 ALA A CA 1
ATOM 1556 C C . ALA A 1 201 ? 12.722 19.701 -12.054 1.00 95.69 201 ALA A C 1
ATOM 1558 O O . ALA A 1 201 ? 12.489 19.438 -10.873 1.00 95.69 201 ALA A O 1
ATOM 1559 N N . ALA A 1 202 ? 11.864 20.393 -12.811 1.00 97.06 202 ALA A N 1
ATOM 1560 C CA . ALA A 1 202 ? 10.615 20.976 -12.319 1.00 97.06 202 ALA A CA 1
ATOM 1561 C C . ALA A 1 202 ? 9.663 19.923 -11.730 1.00 97.06 202 ALA A C 1
ATOM 1563 O O . ALA A 1 202 ? 9.028 20.161 -10.702 1.00 97.06 202 ALA A O 1
ATOM 1564 N N . SER A 1 203 ? 9.610 18.729 -12.328 1.00 97.69 203 SER A N 1
ATOM 1565 C CA . SER A 1 203 ? 8.746 17.633 -11.877 1.00 97.69 203 SER A CA 1
ATOM 1566 C C . SER A 1 203 ? 8.984 17.228 -10.414 1.00 97.69 203 SER A C 1
ATOM 1568 O O . SER A 1 203 ? 8.039 16.865 -9.714 1.00 97.69 203 SER A O 1
ATOM 1570 N N . GLY A 1 204 ? 10.224 17.351 -9.922 1.00 95.38 204 GLY A N 1
ATOM 1571 C CA . GLY A 1 204 ? 10.566 17.078 -8.526 1.00 95.38 204 GLY A CA 1
ATOM 1572 C C . GLY A 1 204 ? 9.937 18.081 -7.558 1.00 95.38 204 GLY A C 1
ATOM 1573 O O . GLY A 1 204 ? 9.412 17.673 -6.524 1.00 95.38 204 GLY A O 1
ATOM 1574 N N . PHE A 1 205 ? 9.922 19.369 -7.912 1.00 97.88 205 PHE A N 1
ATOM 1575 C CA . PHE A 1 205 ? 9.285 20.418 -7.108 1.00 97.88 205 PHE A CA 1
ATOM 1576 C C . PHE A 1 205 ? 7.765 20.258 -7.067 1.00 97.88 205 PHE A C 1
ATOM 1578 O O . PHE A 1 205 ? 7.158 20.419 -6.012 1.00 97.88 205 PHE A O 1
ATOM 1585 N N . VAL A 1 206 ? 7.157 19.868 -8.192 1.00 98.19 206 VAL A N 1
ATOM 1586 C CA . VAL A 1 206 ? 5.720 19.567 -8.263 1.00 98.19 206 VAL A CA 1
ATOM 1587 C C . VAL A 1 206 ? 5.360 18.415 -7.316 1.00 98.19 206 VAL A C 1
ATOM 1589 O O . VAL A 1 206 ? 4.406 18.530 -6.547 1.00 98.19 206 VAL A O 1
ATOM 1592 N N . GLN A 1 207 ? 6.146 17.331 -7.306 1.00 97.12 207 GLN A N 1
ATOM 1593 C CA . GLN A 1 207 ? 5.930 16.226 -6.362 1.00 97.12 207 GLN A CA 1
ATOM 1594 C C . GLN A 1 207 ? 6.129 16.672 -4.911 1.00 97.12 207 GLN A C 1
ATOM 1596 O O . GLN A 1 207 ? 5.298 16.356 -4.063 1.00 97.12 207 GLN A O 1
ATOM 1601 N N . TRP A 1 208 ? 7.185 17.438 -4.626 1.00 97.69 208 TRP A N 1
ATOM 1602 C CA . TRP A 1 208 ? 7.447 17.970 -3.287 1.00 97.69 208 TRP A CA 1
ATOM 1603 C C . TRP A 1 208 ? 6.305 18.838 -2.764 1.00 97.69 208 TRP A C 1
ATOM 1605 O O . TRP A 1 208 ? 5.913 18.683 -1.611 1.00 97.69 208 TRP A O 1
ATOM 1615 N N . ALA A 1 209 ? 5.723 19.691 -3.609 1.00 98.25 209 ALA A N 1
ATOM 1616 C CA . ALA A 1 209 ? 4.541 20.468 -3.252 1.00 98.25 209 ALA A CA 1
ATOM 1617 C C . ALA A 1 209 ? 3.357 19.552 -2.898 1.00 98.25 209 ALA A C 1
ATOM 1619 O O . ALA A 1 209 ? 2.682 19.774 -1.895 1.00 98.25 209 ALA A O 1
ATOM 1620 N N . GLY A 1 210 ? 3.143 18.477 -3.663 1.00 98.19 210 GLY A N 1
ATOM 1621 C CA . GLY A 1 210 ? 2.129 17.467 -3.351 1.00 98.19 210 GLY A CA 1
ATOM 1622 C C . GLY A 1 210 ? 2.359 16.764 -2.005 1.00 98.19 210 GLY A C 1
ATOM 1623 O O . GLY A 1 210 ? 1.410 16.608 -1.237 1.00 98.19 210 GLY A O 1
ATOM 1624 N N . ILE A 1 211 ? 3.607 16.391 -1.691 1.00 98.12 211 ILE A N 1
ATOM 1625 C CA . ILE A 1 211 ? 3.980 15.803 -0.390 1.00 98.12 211 ILE A CA 1
ATOM 1626 C C . ILE A 1 211 ? 3.754 16.812 0.737 1.00 98.12 211 ILE A C 1
ATOM 1628 O O . ILE A 1 211 ? 3.175 16.448 1.754 1.00 98.12 211 ILE A O 1
ATOM 1632 N N . ALA A 1 212 ? 4.181 18.064 0.563 1.00 98.12 212 ALA A N 1
ATOM 1633 C CA . ALA A 1 212 ? 4.051 19.104 1.578 1.00 98.12 212 ALA A CA 1
ATOM 1634 C C . ALA A 1 212 ? 2.582 19.365 1.937 1.00 98.12 212 ALA A C 1
ATOM 1636 O O . ALA A 1 212 ? 2.244 19.385 3.114 1.00 98.12 212 ALA A O 1
ATOM 1637 N N . LEU A 1 213 ? 1.699 19.471 0.937 1.00 97.81 213 LEU A N 1
ATOM 1638 C CA . LEU A 1 213 ? 0.261 19.649 1.163 1.00 97.81 213 LEU A CA 1
ATOM 1639 C C . LEU A 1 213 ? -0.380 18.452 1.876 1.00 97.81 213 LEU A C 1
ATOM 1641 O O . LEU A 1 213 ? -1.238 18.630 2.735 1.00 97.81 213 LEU A O 1
ATOM 1645 N N . TRP A 1 214 ? 0.019 17.226 1.526 1.00 97.62 214 TRP A N 1
ATOM 1646 C CA . TRP A 1 214 ? -0.450 16.030 2.230 1.00 97.62 214 TRP A CA 1
ATOM 1647 C C . TRP A 1 214 ? 0.073 15.968 3.673 1.00 97.62 214 TRP A C 1
ATOM 1649 O O . TRP A 1 214 ? -0.681 15.628 4.581 1.00 97.62 214 TRP A O 1
ATOM 1659 N N . ALA A 1 215 ? 1.346 16.301 3.893 1.00 96.94 215 ALA A N 1
ATOM 1660 C CA . ALA A 1 215 ? 1.970 16.272 5.211 1.00 96.94 215 ALA A CA 1
ATOM 1661 C C . ALA A 1 215 ? 1.370 17.328 6.150 1.00 96.94 215 ALA A C 1
ATOM 1663 O O . ALA A 1 215 ? 1.114 17.026 7.315 1.00 96.94 215 ALA A O 1
ATOM 1664 N N . ASP A 1 216 ? 1.113 18.530 5.635 1.00 96.62 216 ASP A N 1
ATOM 1665 C CA . ASP A 1 216 ? 0.434 19.611 6.350 1.00 96.62 216 ASP A CA 1
ATOM 1666 C C . ASP A 1 216 ? -0.967 19.182 6.811 1.00 96.62 216 ASP A C 1
ATOM 1668 O O . ASP A 1 216 ? -1.285 19.228 8.001 1.00 96.62 216 ASP A O 1
ATOM 1672 N N . ASP A 1 217 ? -1.768 18.632 5.898 1.00 95.19 217 ASP A N 1
ATOM 1673 C CA . ASP A 1 217 ? -3.091 18.103 6.224 1.00 95.19 217 ASP A CA 1
ATOM 1674 C C . ASP A 1 217 ? -3.041 16.976 7.272 1.00 95.19 217 ASP A C 1
ATOM 1676 O O . ASP A 1 217 ? -3.848 16.941 8.210 1.00 95.19 217 ASP A O 1
ATOM 1680 N N . LEU A 1 218 ? -2.077 16.060 7.141 1.00 94.00 218 LEU A N 1
ATOM 1681 C CA . LEU A 1 218 ? -1.900 14.961 8.084 1.00 94.00 218 LEU A CA 1
ATOM 1682 C C . LEU A 1 218 ? -1.559 15.492 9.482 1.00 94.00 218 LEU A C 1
ATOM 1684 O O . LEU A 1 218 ? -2.117 15.024 10.478 1.00 94.00 218 LEU A O 1
ATOM 1688 N N . TRP A 1 219 ? -0.679 16.492 9.558 1.00 94.62 219 TRP A N 1
ATOM 1689 C CA . TRP A 1 219 ? -0.296 17.148 10.803 1.00 94.62 219 TRP A CA 1
ATOM 1690 C C . TRP A 1 219 ? -1.484 17.850 11.461 1.00 94.62 219 TRP A C 1
ATOM 1692 O O . TRP A 1 219 ? -1.732 17.658 12.657 1.00 94.62 219 TRP A O 1
ATOM 1702 N N . HIS A 1 220 ? -2.258 18.603 10.678 1.00 92.56 220 HIS A N 1
ATOM 1703 C CA . HIS A 1 220 ? -3.479 19.252 11.142 1.00 92.56 220 HIS A CA 1
ATOM 1704 C C . HIS A 1 220 ? -4.504 18.240 11.653 1.00 92.56 220 HIS A C 1
ATOM 1706 O O . HIS A 1 220 ? -5.060 18.433 12.731 1.00 92.56 220 HIS A O 1
ATOM 1712 N N . THR A 1 221 ? -4.685 17.117 10.960 1.00 89.50 221 THR A N 1
ATOM 1713 C CA . THR A 1 221 ? -5.596 16.050 11.395 1.00 89.50 221 THR A CA 1
ATOM 1714 C C . THR A 1 221 ? -5.174 15.449 12.739 1.00 89.50 221 THR A C 1
ATOM 1716 O O . THR A 1 221 ? -6.001 15.283 13.637 1.00 89.50 221 THR A O 1
ATOM 1719 N N . ILE A 1 222 ? -3.879 15.170 12.925 1.00 90.56 222 ILE A N 1
ATOM 1720 C CA . ILE A 1 222 ? -3.337 14.665 14.199 1.00 90.56 222 ILE A CA 1
ATOM 1721 C C . ILE A 1 222 ? -3.508 15.704 15.317 1.00 90.56 222 ILE A C 1
ATOM 1723 O O . ILE A 1 222 ? -3.806 15.358 16.464 1.00 90.56 222 ILE A O 1
ATOM 1727 N N . ALA A 1 223 ? -3.298 16.987 15.013 1.00 90.31 223 ALA A N 1
ATOM 1728 C CA . ALA A 1 223 ? -3.493 18.069 15.970 1.00 90.31 223 ALA A CA 1
ATOM 1729 C C . ALA A 1 223 ? -4.966 18.195 16.390 1.00 90.31 223 ALA A C 1
ATOM 1731 O O . ALA A 1 223 ? -5.236 18.314 17.585 1.00 90.31 223 ALA A O 1
ATOM 1732 N N . THR A 1 224 ? -5.902 18.102 15.443 1.00 85.56 224 THR A N 1
ATOM 1733 C CA . THR A 1 224 ? -7.347 18.103 15.708 1.00 85.56 224 THR A CA 1
ATOM 1734 C C . THR A 1 224 ? -7.753 16.913 16.570 1.00 85.56 224 THR A C 1
ATOM 1736 O O . THR A 1 224 ? -8.394 17.113 17.597 1.00 85.56 224 THR A O 1
ATOM 1739 N N . GLY A 1 225 ? -7.301 15.697 16.250 1.00 83.06 225 GLY A N 1
ATOM 1740 C CA . GLY A 1 225 ? -7.595 14.519 17.074 1.00 83.06 225 GLY A CA 1
ATOM 1741 C C . GLY A 1 225 ? -7.094 14.639 18.516 1.00 83.06 225 GLY A C 1
ATOM 1742 O O . GLY A 1 225 ? -7.797 14.276 19.455 1.00 83.06 225 GLY A O 1
ATOM 1743 N N . ARG A 1 226 ? -5.910 15.237 18.727 1.00 84.25 226 ARG A N 1
ATOM 1744 C CA . ARG A 1 226 ? -5.411 15.540 20.083 1.00 84.25 226 ARG A CA 1
ATOM 1745 C C . ARG A 1 226 ? -6.271 16.560 20.829 1.00 84.25 226 ARG A C 1
ATOM 1747 O O . ARG A 1 226 ? -6.361 16.465 22.049 1.00 84.25 226 ARG A O 1
ATOM 1754 N N . ARG A 1 227 ? -6.870 17.533 20.132 1.00 80.81 227 ARG A N 1
ATOM 1755 C CA . ARG A 1 227 ? -7.801 18.498 20.743 1.00 80.81 227 ARG A CA 1
ATOM 1756 C C . ARG A 1 227 ? -9.101 17.818 21.151 1.00 80.81 227 ARG A C 1
ATOM 1758 O O . ARG A 1 227 ? -9.455 17.918 22.315 1.00 80.81 227 ARG A O 1
ATOM 1765 N N . ILE A 1 228 ? -9.703 17.035 20.254 1.00 75.19 228 ILE A N 1
ATOM 1766 C CA . ILE A 1 228 ? -10.913 16.240 20.530 1.00 75.19 228 ILE A CA 1
ATOM 1767 C C . ILE A 1 228 ? -10.697 15.347 21.760 1.00 75.19 228 ILE A C 1
ATOM 1769 O O . ILE A 1 228 ? -11.472 15.390 22.712 1.00 75.19 228 ILE A O 1
ATOM 1773 N N . ALA A 1 229 ? -9.579 14.614 21.800 1.00 72.12 229 ALA A N 1
ATOM 1774 C CA . ALA A 1 229 ? -9.232 13.762 22.937 1.00 72.12 229 ALA A CA 1
ATOM 1775 C C . ALA A 1 229 ? -9.036 14.540 24.254 1.00 72.12 229 ALA A C 1
ATOM 1777 O O . ALA A 1 229 ? -9.291 14.001 25.327 1.00 72.12 229 ALA A O 1
ATOM 1778 N N . LYS A 1 230 ? -8.572 15.795 24.188 1.00 73.38 230 LYS A N 1
ATOM 1779 C CA . LYS A 1 230 ? -8.367 16.665 25.357 1.00 73.38 230 LYS A CA 1
ATOM 1780 C C . LYS A 1 230 ? -9.665 17.320 25.837 1.00 73.38 230 LYS A C 1
ATOM 1782 O O . LYS A 1 230 ? -9.809 17.561 27.030 1.00 73.38 230 LYS A O 1
ATOM 1787 N N . GLU A 1 231 ? -10.575 17.622 24.920 1.00 70.44 231 GLU A N 1
ATOM 1788 C CA . GLU A 1 231 ? -11.865 18.269 25.188 1.00 70.44 231 GLU A CA 1
ATOM 1789 C C . GLU A 1 231 ? -12.928 17.279 25.693 1.00 70.44 231 GLU A C 1
ATOM 1791 O O . GLU A 1 231 ? -13.997 17.700 26.120 1.00 70.44 231 GLU A O 1
ATOM 1796 N N . GLY A 1 232 ? -12.629 15.974 25.707 1.00 53.38 232 GLY A N 1
ATOM 1797 C CA . GLY A 1 232 ? -13.519 14.941 26.244 1.00 53.38 232 GLY A CA 1
ATOM 1798 C C . GLY A 1 232 ? -14.725 14.628 25.357 1.00 53.38 232 GLY A C 1
ATOM 1799 O O . GLY A 1 232 ? -15.566 13.835 25.753 1.00 53.38 232 GLY A O 1
ATOM 1800 N N . ALA A 1 233 ? -14.803 15.211 24.159 1.00 53.12 233 ALA A N 1
ATOM 1801 C CA . ALA A 1 233 ? -15.838 14.911 23.181 1.00 53.12 233 ALA A CA 1
ATOM 1802 C C . ALA A 1 233 ? -15.486 13.603 22.457 1.00 53.12 233 ALA A C 1
ATOM 1804 O O . ALA A 1 233 ? -14.826 13.612 21.417 1.00 53.12 233 ALA A O 1
ATOM 1805 N N . SER A 1 234 ? -15.867 12.454 23.018 1.00 56.41 234 SER A N 1
ATOM 1806 C CA . SER A 1 234 ? -15.817 11.212 22.249 1.00 56.41 234 SER A CA 1
ATOM 1807 C C . SER A 1 234 ? -16.993 11.203 21.267 1.00 56.41 234 SER A C 1
ATOM 1809 O O . SER A 1 234 ? -18.119 11.434 21.700 1.00 56.41 234 SER A O 1
ATOM 1811 N N . PRO A 1 235 ? -16.809 10.875 19.973 1.00 58.75 235 PRO A N 1
ATOM 1812 C CA . PRO A 1 235 ? -17.925 10.632 19.048 1.00 58.75 235 PRO A CA 1
ATOM 1813 C C . PRO A 1 235 ? -18.922 9.582 19.571 1.00 58.75 235 PRO A C 1
ATOM 1815 O O . PRO A 1 235 ? -20.073 9.541 19.149 1.00 58.75 235 PRO A O 1
ATOM 1818 N N . ALA A 1 236 ? -18.475 8.729 20.500 1.00 60.34 236 ALA A N 1
ATOM 1819 C CA . ALA A 1 236 ? -19.308 7.793 21.238 1.00 60.34 236 ALA A CA 1
ATOM 1820 C C . ALA A 1 236 ? -20.409 8.495 22.058 1.00 60.34 236 ALA A C 1
ATOM 1822 O O . ALA A 1 236 ? -21.495 7.942 22.203 1.00 60.34 236 ALA A O 1
ATOM 1823 N N . ASP A 1 237 ? -20.168 9.710 22.560 1.00 63.47 237 ASP A N 1
ATOM 1824 C CA . ASP A 1 237 ? -21.119 10.432 23.411 1.00 63.47 237 ASP A CA 1
ATOM 1825 C C . ASP A 1 237 ? -22.318 11.006 22.648 1.00 63.47 237 ASP A C 1
ATOM 1827 O O . ASP A 1 237 ? -23.391 11.155 23.236 1.00 63.47 237 ASP A O 1
ATOM 1831 N N . GLU A 1 238 ? -22.170 11.250 21.343 1.00 66.44 238 GLU A N 1
ATOM 1832 C CA . GLU A 1 238 ? -23.245 11.701 20.444 1.00 66.44 238 GLU A CA 1
ATOM 1833 C C . GLU A 1 238 ? -24.039 10.541 19.816 1.00 66.44 238 GLU A C 1
ATOM 1835 O O . GLU A 1 238 ? -25.038 10.765 19.126 1.00 66.44 238 GLU A O 1
ATOM 1840 N N . LEU A 1 239 ? -23.621 9.289 20.040 1.00 78.31 239 LEU A N 1
ATOM 1841 C CA . LEU A 1 239 ? -24.288 8.121 19.472 1.00 78.31 239 LEU A CA 1
ATOM 1842 C C . LEU A 1 239 ? -25.680 7.944 20.102 1.00 78.31 239 LEU A C 1
ATOM 1844 O O . LEU A 1 239 ? -25.810 7.584 21.271 1.00 78.31 239 LEU A O 1
ATOM 1848 N N . THR A 1 240 ? -26.717 8.197 19.302 1.00 78.75 240 THR A N 1
ATOM 1849 C CA . THR A 1 240 ? -28.132 8.137 19.710 1.00 78.75 240 THR A CA 1
ATOM 1850 C C . THR A 1 240 ? -28.848 6.865 19.259 1.00 78.75 240 THR A C 1
ATOM 1852 O O . THR A 1 240 ? -29.803 6.459 19.912 1.00 78.75 240 THR A O 1
ATOM 1855 N N . ASP A 1 241 ? -28.389 6.215 18.185 1.00 84.12 241 ASP A N 1
ATOM 1856 C CA . ASP A 1 241 ? -28.879 4.906 17.734 1.00 84.12 241 ASP A CA 1
ATOM 1857 C C . ASP A 1 241 ? -27.739 4.065 17.131 1.00 84.12 241 ASP A C 1
ATOM 1859 O O . ASP A 1 241 ? -26.724 4.585 16.655 1.00 84.12 241 ASP A O 1
ATOM 1863 N N . ILE A 1 242 ? -27.914 2.744 17.135 1.00 88.06 242 ILE A N 1
ATOM 1864 C CA . ILE A 1 242 ? -27.013 1.775 16.514 1.00 88.06 242 ILE A CA 1
ATOM 1865 C C . ILE A 1 242 ? -27.587 1.382 15.150 1.00 88.06 242 ILE A C 1
ATOM 1867 O O . ILE A 1 242 ? -28.611 0.710 15.055 1.00 88.06 242 ILE A O 1
ATOM 1871 N N . THR A 1 243 ? -26.899 1.783 14.085 1.00 87.50 243 THR A N 1
ATOM 1872 C CA . THR A 1 243 ? -27.273 1.526 12.686 1.00 87.50 243 THR A CA 1
ATOM 1873 C C . THR A 1 243 ? -26.259 0.584 12.021 1.00 87.50 243 THR A C 1
ATOM 1875 O O . THR A 1 243 ? -25.155 0.411 12.550 1.00 87.50 243 THR A O 1
ATOM 1878 N N . PRO A 1 244 ? -26.562 -0.006 10.846 1.00 84.56 244 PRO A N 1
ATOM 1879 C CA . PRO A 1 244 ? -25.599 -0.828 10.105 1.00 84.56 244 PRO A CA 1
ATOM 1880 C C . PRO A 1 244 ? -24.267 -0.109 9.817 1.00 84.56 244 PRO A C 1
ATOM 1882 O O . PRO A 1 244 ? -23.207 -0.733 9.797 1.00 84.56 244 PRO A O 1
ATOM 1885 N N . GLN A 1 245 ? -24.313 1.211 9.626 1.00 81.56 245 GLN A N 1
ATOM 1886 C CA . GLN A 1 245 ? -23.159 2.051 9.299 1.00 81.56 245 GLN A CA 1
ATOM 1887 C C . GLN A 1 245 ? -22.382 2.507 10.540 1.00 81.56 245 GLN A C 1
ATOM 1889 O O . GLN A 1 245 ? -21.287 3.061 10.415 1.00 81.56 245 GLN A O 1
ATOM 1894 N N . THR A 1 246 ? -22.912 2.274 11.743 1.00 81.31 246 THR A N 1
ATOM 1895 C CA . THR A 1 246 ? -22.220 2.620 12.982 1.00 81.31 246 THR A CA 1
ATOM 1896 C C . THR A 1 246 ? -20.933 1.793 13.097 1.00 81.31 246 THR A C 1
ATOM 1898 O O . THR A 1 246 ? -20.910 0.589 12.832 1.00 81.31 246 THR A O 1
ATOM 1901 N N . LYS A 1 247 ? -19.823 2.437 13.472 1.00 84.12 247 LYS A N 1
ATOM 1902 C CA . LYS A 1 247 ? -18.530 1.764 13.670 1.00 84.12 247 LYS A CA 1
ATOM 1903 C C . LYS A 1 247 ? -18.553 0.910 14.931 1.00 84.12 247 LYS A C 1
ATOM 1905 O O . LYS A 1 247 ? -19.003 1.375 15.977 1.00 84.12 247 LYS A O 1
ATOM 1910 N N . VAL A 1 248 ? -17.980 -0.291 14.861 1.00 86.12 248 VAL A N 1
ATOM 1911 C CA . VAL A 1 248 ? -17.952 -1.234 15.994 1.00 86.12 248 VAL A CA 1
ATOM 1912 C C . VAL A 1 248 ? -17.277 -0.611 17.223 1.00 86.12 248 VAL A C 1
ATOM 1914 O O . VAL A 1 248 ? -17.784 -0.743 18.333 1.00 86.12 248 VAL A O 1
ATOM 1917 N N . ALA A 1 249 ? -16.181 0.135 17.044 1.00 83.00 249 ALA A N 1
ATOM 1918 C CA . ALA A 1 249 ? -15.513 0.810 18.159 1.00 83.00 249 ALA A CA 1
ATOM 1919 C C . ALA A 1 249 ? -16.388 1.868 18.844 1.00 83.00 249 ALA A C 1
ATOM 1921 O O . ALA A 1 249 ? -16.355 1.945 20.064 1.00 83.00 249 ALA A O 1
ATOM 1922 N N . ALA A 1 250 ? -17.190 2.638 18.100 1.00 83.12 250 ALA A N 1
ATOM 1923 C CA . ALA A 1 250 ? -18.046 3.671 18.690 1.00 83.12 250 ALA A CA 1
ATOM 1924 C C . ALA A 1 250 ? -19.125 3.056 19.599 1.00 83.12 250 ALA A C 1
ATOM 1926 O O . ALA A 1 250 ? -19.412 3.583 20.670 1.00 83.12 250 ALA A O 1
ATOM 1927 N N . ILE A 1 251 ? -19.668 1.898 19.203 1.00 87.69 251 ILE A N 1
ATOM 1928 C CA . ILE A 1 251 ? -20.643 1.142 20.003 1.00 87.69 251 ILE A CA 1
ATOM 1929 C C . ILE A 1 251 ? -19.985 0.618 21.280 1.00 87.69 251 ILE A C 1
ATOM 1931 O O . ILE A 1 251 ? -20.545 0.776 22.357 1.00 87.69 251 ILE A O 1
ATOM 1935 N N . LEU A 1 252 ? -18.788 0.036 21.176 1.00 88.06 252 LEU A N 1
ATOM 1936 C CA . LEU A 1 252 ? -18.054 -0.501 22.326 1.00 88.06 252 LEU A CA 1
ATOM 1937 C C . LEU A 1 252 ? -17.556 0.592 23.285 1.00 88.06 252 LEU A C 1
ATOM 1939 O O . LEU A 1 252 ? -17.445 0.344 24.482 1.00 88.06 252 LEU A O 1
ATOM 1943 N N . GLU A 1 253 ? -17.239 1.781 22.769 1.00 85.81 253 GLU A N 1
ATOM 1944 C CA . GLU A 1 253 ? -16.847 2.944 23.572 1.00 85.81 253 GLU A CA 1
ATOM 1945 C C . GLU A 1 253 ? -18.051 3.536 24.324 1.00 85.81 253 GLU A C 1
ATOM 1947 O O . GLU A 1 253 ? -17.914 3.869 25.499 1.00 85.81 253 GLU A O 1
ATOM 1952 N N . ARG A 1 254 ? -19.233 3.621 23.689 1.00 85.38 254 ARG A N 1
ATOM 1953 C CA . ARG A 1 254 ? -20.454 4.160 24.318 1.00 85.38 254 ARG A CA 1
ATOM 1954 C C . ARG A 1 254 ? -21.173 3.155 25.217 1.00 85.38 254 ARG A C 1
ATOM 1956 O O . ARG A 1 254 ? -21.667 3.519 26.279 1.00 85.38 254 ARG A O 1
ATOM 1963 N N . TYR A 1 255 ? -21.243 1.901 24.784 1.00 89.81 255 TYR A N 1
ATOM 1964 C CA . TYR A 1 255 ? -21.978 0.817 25.434 1.00 89.81 255 TYR A CA 1
ATOM 1965 C C . TYR A 1 255 ? -21.051 -0.388 25.663 1.00 89.81 255 TYR A C 1
ATOM 1967 O O . TYR A 1 255 ? -21.158 -1.388 24.947 1.00 89.81 255 TYR A O 1
ATOM 1975 N N . PRO A 1 256 ? -20.136 -0.346 26.650 1.00 88.88 256 PRO A N 1
ATOM 1976 C CA . PRO A 1 256 ? -19.143 -1.404 26.874 1.00 88.88 256 PRO A CA 1
ATOM 1977 C C . PRO A 1 256 ? -19.737 -2.811 27.041 1.00 88.88 256 PRO A C 1
ATOM 1979 O O . PRO A 1 256 ? -19.128 -3.798 26.627 1.00 88.88 256 PRO A O 1
ATOM 1982 N N . GLN A 1 257 ? -20.954 -2.909 27.582 1.00 89.81 257 GLN A N 1
ATOM 1983 C CA . GLN A 1 257 ? -21.703 -4.155 27.757 1.00 89.81 257 GLN A CA 1
ATOM 1984 C C . GLN A 1 257 ? -22.065 -4.854 26.436 1.00 89.81 257 GLN A C 1
ATOM 1986 O O . GLN A 1 257 ? -22.274 -6.065 26.407 1.00 89.81 257 GLN A O 1
ATOM 1991 N N . THR A 1 258 ? -22.095 -4.126 25.316 1.00 91.94 258 THR A N 1
ATOM 1992 C CA . THR A 1 258 ? -22.361 -4.711 23.991 1.00 91.94 258 THR A CA 1
ATOM 1993 C C . THR A 1 258 ? -21.231 -5.620 23.507 1.00 91.94 258 THR A C 1
ATOM 1995 O O . THR A 1 258 ? -21.448 -6.420 22.597 1.00 91.94 258 THR A O 1
ATOM 1998 N N . LEU A 1 259 ? -20.044 -5.568 24.131 1.00 90.69 259 LEU A N 1
ATOM 1999 C CA . LEU A 1 259 ? -18.938 -6.476 23.821 1.00 90.69 259 LEU A CA 1
ATOM 2000 C C . LEU A 1 259 ? -19.364 -7.940 23.939 1.00 90.69 259 LEU A C 1
ATOM 2002 O O . LEU A 1 259 ? -19.019 -8.749 23.082 1.00 90.69 259 LEU A O 1
ATOM 2006 N N . GLU A 1 260 ? -20.144 -8.274 24.965 1.00 89.50 260 GLU A N 1
ATOM 2007 C CA . GLU A 1 260 ? -20.619 -9.640 25.166 1.00 89.50 260 GLU A CA 1
ATOM 2008 C C . GLU A 1 260 ? -21.570 -10.077 24.045 1.00 89.50 260 GLU A C 1
ATOM 2010 O O . GLU A 1 260 ? -21.492 -11.209 23.572 1.00 89.50 260 GLU A O 1
ATOM 2015 N N . VAL A 1 261 ? -22.411 -9.164 23.552 1.00 91.00 261 VAL A N 1
ATOM 2016 C CA . VAL A 1 261 ? -23.302 -9.417 22.411 1.00 91.00 261 VAL A CA 1
ATOM 2017 C C . VAL A 1 261 ? -22.488 -9.716 21.156 1.00 91.00 261 VAL A C 1
ATOM 2019 O O . VAL A 1 261 ? -22.738 -10.717 20.489 1.00 91.00 261 VAL A O 1
ATOM 2022 N N . PHE A 1 262 ? -21.465 -8.910 20.864 1.00 91.88 262 PHE A N 1
ATOM 2023 C CA . PHE A 1 262 ? -20.565 -9.185 19.747 1.00 91.88 262 PHE A CA 1
ATOM 2024 C C . PHE A 1 262 ? -19.870 -10.552 19.896 1.00 91.88 262 PHE A C 1
ATOM 2026 O O . PHE A 1 262 ? -19.829 -11.332 18.948 1.00 91.88 262 PHE A O 1
ATOM 2033 N N . LEU A 1 263 ? -19.357 -10.897 21.077 1.00 90.00 263 LEU A N 1
ATOM 2034 C CA . LEU A 1 263 ? -18.703 -12.196 21.279 1.00 90.00 263 LEU A CA 1
ATOM 2035 C C . LEU A 1 263 ? -19.675 -13.374 21.099 1.00 90.00 263 LEU A C 1
ATOM 2037 O O . LEU A 1 263 ? -19.317 -14.356 20.451 1.00 90.00 263 LEU A O 1
ATOM 2041 N N . ARG A 1 264 ? -20.916 -13.254 21.590 1.00 89.25 264 ARG A N 1
ATOM 2042 C CA . ARG A 1 264 ? -21.975 -14.267 21.414 1.00 89.25 264 ARG A CA 1
ATOM 2043 C C . ARG A 1 264 ? -22.358 -14.479 19.951 1.00 89.25 264 ARG A C 1
ATOM 2045 O O . ARG A 1 264 ? -22.621 -15.607 19.552 1.00 89.25 264 ARG A O 1
ATOM 2052 N N . HIS A 1 265 ? -22.342 -13.415 19.152 1.00 88.44 265 HIS A N 1
ATOM 2053 C CA . HIS A 1 265 ? -22.581 -13.471 17.707 1.00 88.44 265 HIS A CA 1
ATOM 2054 C C . HIS A 1 265 ? -21.346 -13.907 16.896 1.00 88.44 265 HIS A C 1
ATOM 2056 O O . HIS A 1 265 ? -21.372 -13.863 15.674 1.00 88.44 265 HIS A O 1
ATOM 2062 N N . GLY A 1 266 ? -20.263 -14.352 17.545 1.00 82.50 266 GLY A N 1
ATOM 2063 C CA . GLY A 1 266 ? -19.106 -14.944 16.865 1.00 82.50 266 GLY A CA 1
ATOM 2064 C C . GLY A 1 266 ? -17.970 -13.972 16.542 1.00 82.50 266 GLY A C 1
ATOM 2065 O O . GLY A 1 266 ? -16.990 -14.367 15.913 1.00 82.50 266 GLY A O 1
ATOM 2066 N N . PHE A 1 267 ? -18.013 -12.725 17.021 1.00 87.25 267 PHE A N 1
ATOM 2067 C CA . PHE A 1 267 ? -16.943 -11.743 16.802 1.00 87.25 267 PHE A CA 1
ATOM 2068 C C . PHE A 1 267 ? -15.732 -11.943 17.738 1.00 87.25 267 PHE A C 1
ATOM 2070 O O . PHE A 1 267 ? -15.263 -11.001 18.384 1.00 87.25 267 PHE A O 1
ATOM 2077 N N . ALA A 1 268 ? -15.172 -13.156 17.782 1.00 81.69 268 ALA A N 1
ATOM 2078 C CA . ALA A 1 268 ? -14.030 -13.531 18.626 1.00 81.69 268 ALA A CA 1
ATOM 2079 C C . ALA A 1 268 ? -12.809 -12.580 18.548 1.00 81.69 268 ALA A C 1
ATOM 2081 O O . ALA A 1 268 ? -12.210 -12.304 19.591 1.00 81.69 268 ALA A O 1
ATOM 2082 N N . PRO A 1 269 ? -12.442 -11.989 17.385 1.00 79.88 269 PRO A N 1
ATOM 2083 C CA . PRO A 1 269 ? -11.325 -11.043 17.313 1.00 79.88 269 PRO A CA 1
ATOM 2084 C C . PRO A 1 269 ? -11.480 -9.802 18.208 1.00 79.88 269 PRO A C 1
ATOM 2086 O O . PRO A 1 269 ? -10.477 -9.185 18.569 1.00 79.88 269 PRO A O 1
ATOM 2089 N N . LEU A 1 270 ? -12.707 -9.429 18.595 1.00 82.81 270 LEU A N 1
ATOM 2090 C CA . LEU A 1 270 ? -12.956 -8.295 19.493 1.00 82.81 270 LEU A CA 1
ATOM 2091 C C . LEU A 1 270 ? -12.576 -8.586 20.950 1.00 82.81 270 LEU A C 1
ATOM 2093 O O . LEU A 1 270 ? -12.466 -7.642 21.735 1.00 82.81 270 LEU A O 1
ATOM 2097 N N . ALA A 1 271 ? -12.297 -9.840 21.319 1.00 78.50 271 ALA A N 1
ATOM 2098 C CA . ALA A 1 271 ? -11.713 -10.167 22.620 1.00 78.50 271 ALA A CA 1
ATOM 2099 C C . ALA A 1 271 ? -10.327 -9.515 22.792 1.00 78.50 271 ALA A C 1
ATOM 2101 O O . ALA A 1 271 ? -9.985 -9.064 23.887 1.00 78.50 271 ALA A O 1
ATOM 2102 N N . ASN A 1 272 ? -9.568 -9.358 21.697 1.00 76.56 272 ASN A N 1
ATOM 2103 C CA . ASN A 1 272 ? -8.253 -8.724 21.706 1.00 76.56 272 ASN A CA 1
ATOM 2104 C C . ASN A 1 272 ? -8.366 -7.180 21.799 1.00 76.56 272 ASN A C 1
ATOM 2106 O O . ASN A 1 272 ? -8.868 -6.539 20.865 1.00 76.56 272 ASN A O 1
ATOM 2110 N N . PRO A 1 273 ? -7.829 -6.541 22.860 1.00 72.44 273 PRO A N 1
ATOM 2111 C CA . PRO A 1 273 ? -7.893 -5.089 23.039 1.00 72.44 273 PRO A CA 1
ATOM 2112 C C . PRO A 1 273 ? -7.244 -4.283 21.905 1.00 72.44 273 PRO A C 1
ATOM 2114 O O . PRO A 1 273 ? -7.703 -3.184 21.585 1.00 72.44 273 PRO A O 1
ATOM 2117 N N . VAL A 1 274 ? -6.196 -4.813 21.269 1.00 63.69 274 VAL A N 1
ATOM 2118 C CA . VAL A 1 274 ? -5.503 -4.154 20.150 1.00 63.69 274 VAL A CA 1
ATOM 2119 C C . VAL A 1 274 ? -6.410 -4.096 18.927 1.00 63.69 274 VAL A C 1
ATOM 2121 O O . VAL A 1 274 ? -6.499 -3.055 18.275 1.00 63.69 274 VAL A O 1
ATOM 2124 N N . LEU A 1 275 ? -7.134 -5.178 18.632 1.00 66.44 275 LEU A N 1
ATOM 2125 C CA . LEU A 1 275 ? -8.065 -5.226 17.503 1.00 66.44 275 LEU A CA 1
ATOM 2126 C C . LEU A 1 275 ? -9.283 -4.324 17.736 1.00 66.44 275 LEU A C 1
ATOM 2128 O O . LEU A 1 275 ? -9.735 -3.679 16.787 1.00 66.44 275 LEU A O 1
ATOM 2132 N N . ARG A 1 276 ? -9.735 -4.166 18.989 1.00 79.50 276 ARG A N 1
ATOM 2133 C CA . ARG A 1 276 ? -10.738 -3.146 19.351 1.00 79.50 276 ARG A CA 1
ATOM 2134 C C . ARG A 1 276 ? -10.236 -1.725 19.079 1.00 79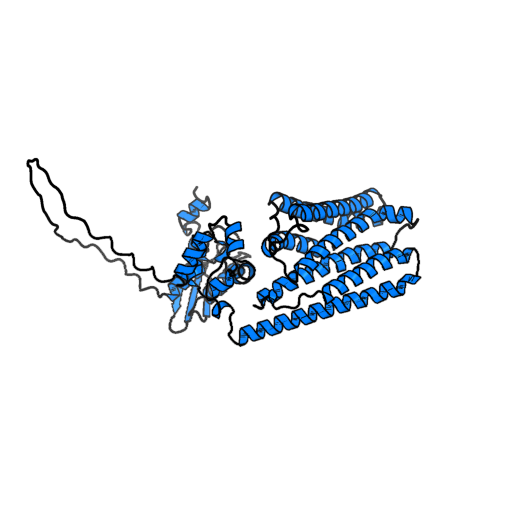.50 276 ARG A C 1
ATOM 2136 O O . ARG A 1 276 ? -10.943 -0.913 18.495 1.00 79.50 276 ARG A O 1
ATOM 2143 N N . LYS A 1 277 ? -8.990 -1.425 19.448 1.00 66.38 277 LYS A N 1
ATOM 2144 C CA . LYS A 1 277 ? -8.412 -0.078 19.288 1.00 66.38 277 LYS A CA 1
ATOM 2145 C C . LYS A 1 277 ? -7.963 0.255 17.861 1.00 66.38 277 LYS A C 1
ATOM 2147 O O . LYS A 1 277 ? -7.712 1.422 17.578 1.00 66.38 277 LYS A O 1
ATOM 2152 N N . THR A 1 278 ? -7.861 -0.734 16.972 1.00 61.28 278 THR A N 1
ATOM 2153 C CA . THR A 1 278 ? -7.366 -0.555 15.597 1.00 61.28 278 THR A CA 1
ATOM 2154 C C . THR A 1 278 ? -8.427 -0.907 14.559 1.00 61.28 278 THR A C 1
ATOM 2156 O O . THR A 1 278 ? -8.951 -0.025 13.886 1.00 61.28 278 THR A O 1
ATOM 2159 N N . MET A 1 279 ? -8.787 -2.184 14.442 1.00 61.31 279 MET A N 1
ATOM 2160 C CA . MET A 1 279 ? -9.697 -2.674 13.407 1.00 61.31 279 MET A CA 1
ATOM 2161 C C . MET A 1 279 ? -11.147 -2.263 13.664 1.00 61.31 279 MET A C 1
ATOM 2163 O O . MET A 1 279 ? -11.819 -1.816 12.741 1.00 61.31 279 MET A O 1
ATOM 2167 N N . ALA A 1 280 ? -11.632 -2.314 14.906 1.00 75.31 280 ALA A N 1
ATOM 2168 C CA . ALA A 1 280 ? -13.014 -1.916 15.189 1.00 75.31 280 ALA A CA 1
ATOM 2169 C C . ALA A 1 280 ? -13.271 -0.413 14.941 1.00 75.31 280 ALA A C 1
ATOM 2171 O O . ALA A 1 280 ? -14.416 -0.012 14.741 1.00 75.31 280 ALA A O 1
ATOM 2172 N N . LYS A 1 281 ? -12.218 0.423 14.900 1.00 75.00 281 LYS A N 1
ATOM 2173 C CA . LYS A 1 281 ? -12.322 1.851 14.548 1.00 75.00 281 LYS A CA 1
ATOM 2174 C C . LYS A 1 281 ? -12.526 2.099 13.053 1.00 75.00 281 LYS A C 1
ATOM 2176 O O . LYS A 1 281 ? -12.993 3.175 12.674 1.00 75.00 281 LYS A O 1
ATOM 2181 N N . VAL A 1 282 ? -12.160 1.136 12.206 1.00 62.12 282 VAL A N 1
ATOM 2182 C CA . VAL A 1 282 ? -12.257 1.257 10.743 1.00 62.12 282 VAL A CA 1
ATOM 2183 C C . VAL A 1 282 ? -13.410 0.437 10.151 1.00 62.12 282 VAL A C 1
ATOM 2185 O O . VAL A 1 282 ? -13.722 0.646 8.989 1.00 62.12 282 VAL A O 1
ATOM 2188 N N . VAL A 1 283 ? -14.025 -0.473 10.920 1.00 72.12 283 VAL A N 1
ATOM 2189 C CA . VAL A 1 283 ? -15.059 -1.415 10.447 1.00 72.12 283 VAL A CA 1
ATOM 2190 C C . VAL A 1 283 ? -16.448 -1.039 10.988 1.00 72.12 283 VAL A C 1
ATOM 2192 O O . VAL A 1 283 ? -16.617 -0.804 12.189 1.00 72.12 283 VAL A O 1
ATOM 2195 N N . THR A 1 284 ? -17.446 -1.003 10.103 1.00 84.88 284 THR A N 1
ATOM 2196 C CA . THR A 1 284 ? -18.878 -0.824 10.430 1.00 84.88 284 THR A CA 1
ATOM 2197 C C . THR A 1 284 ? -19.542 -2.137 10.856 1.00 84.88 284 THR A C 1
ATOM 2199 O O . THR A 1 284 ? -19.035 -3.217 10.546 1.00 84.88 284 THR A O 1
ATOM 2202 N N . VAL A 1 285 ? -20.686 -2.070 11.549 1.00 86.75 285 VAL A N 1
ATOM 2203 C CA . VAL A 1 285 ? -21.461 -3.270 11.927 1.00 86.75 285 VAL A CA 1
ATOM 2204 C C . VAL A 1 285 ? -21.827 -4.102 10.696 1.00 86.75 285 VAL A C 1
ATOM 2206 O O . VAL A 1 285 ? -21.639 -5.315 10.704 1.00 86.75 285 VAL A O 1
ATOM 2209 N N . GLU A 1 286 ? -22.263 -3.465 9.608 1.00 82.38 286 GLU A N 1
ATOM 2210 C CA . GLU A 1 286 ? -22.612 -4.159 8.364 1.00 82.38 286 GLU A CA 1
ATOM 2211 C C . GLU A 1 286 ? -21.431 -4.937 7.773 1.00 82.38 286 GLU A C 1
ATOM 2213 O O . GLU A 1 286 ? -21.562 -6.111 7.412 1.00 82.38 286 GLU A O 1
ATOM 2218 N N . GLN A 1 287 ? -20.264 -4.294 7.694 1.00 78.81 287 GLN A N 1
ATOM 2219 C CA . GLN A 1 287 ? -19.040 -4.929 7.203 1.00 78.81 287 GLN A CA 1
ATOM 2220 C C . GLN A 1 287 ? -18.629 -6.102 8.096 1.00 78.81 287 GLN A C 1
ATOM 2222 O O . GLN A 1 287 ? -18.221 -7.148 7.590 1.00 78.81 287 GLN A O 1
ATOM 2227 N N . ALA A 1 288 ? -18.758 -5.942 9.414 1.00 83.62 288 ALA A N 1
ATOM 2228 C CA . ALA A 1 288 ? -18.435 -6.979 10.380 1.00 83.62 288 ALA A CA 1
ATOM 2229 C C . ALA A 1 288 ? -19.356 -8.204 10.205 1.00 83.62 288 ALA A C 1
ATOM 2231 O O . ALA A 1 288 ? -18.858 -9.320 10.043 1.00 83.62 288 ALA A O 1
ATOM 2232 N N . CYS A 1 289 ? -20.678 -8.003 10.153 1.00 85.56 289 CYS A N 1
ATOM 2233 C CA . CYS A 1 289 ? -21.664 -9.080 9.995 1.00 85.56 289 CYS A CA 1
ATOM 2234 C C . CYS A 1 289 ? -21.473 -9.870 8.707 1.00 85.56 289 CYS A C 1
ATOM 2236 O O . CYS A 1 289 ? -21.486 -11.099 8.716 1.00 85.56 289 CYS A O 1
ATOM 2238 N N . ARG A 1 290 ? -21.241 -9.169 7.595 1.00 80.44 290 ARG A N 1
ATOM 2239 C CA . ARG A 1 290 ? -21.044 -9.803 6.290 1.00 80.44 290 ARG A CA 1
ATOM 2240 C C . ARG A 1 290 ? -19.854 -10.763 6.282 1.00 80.44 290 ARG A C 1
ATOM 2242 O O . ARG A 1 290 ? -19.901 -11.773 5.588 1.00 80.44 290 ARG A O 1
ATOM 2249 N N . ARG A 1 291 ? -18.797 -10.443 7.033 1.00 74.62 291 ARG A N 1
ATOM 2250 C CA . ARG A 1 291 ? -17.573 -11.248 7.091 1.00 74.62 291 ARG A CA 1
ATOM 2251 C C . ARG A 1 291 ? -17.740 -12.497 7.947 1.00 74.62 291 ARG A C 1
ATOM 2253 O O . ARG A 1 291 ? -17.332 -13.574 7.529 1.00 74.62 291 ARG A O 1
ATOM 2260 N N . GLU A 1 292 ? -18.338 -12.346 9.124 1.00 79.56 292 GLU A N 1
ATOM 2261 C CA . GLU A 1 292 ? -18.565 -13.472 10.039 1.00 79.56 292 GLU A CA 1
ATOM 2262 C C . GLU A 1 292 ? -19.787 -14.319 9.630 1.00 79.56 292 GLU A C 1
ATOM 2264 O O . GLU A 1 292 ? -20.042 -15.364 10.219 1.00 79.56 292 GLU A O 1
ATOM 2269 N N . GLY A 1 293 ? -20.541 -13.895 8.606 1.00 79.31 293 GLY A N 1
ATOM 2270 C CA . GLY A 1 293 ? -21.753 -14.583 8.155 1.00 79.31 293 GLY A CA 1
ATOM 2271 C C . GLY A 1 293 ? -22.911 -14.454 9.147 1.00 79.31 293 GLY A C 1
ATOM 2272 O O . GLY A 1 293 ? -23.744 -15.351 9.245 1.00 79.31 293 GLY A O 1
ATOM 2273 N N . VAL A 1 294 ? -22.943 -13.353 9.896 1.00 87.75 294 VAL A N 1
ATOM 2274 C CA . VAL A 1 294 ? -23.903 -13.092 10.973 1.00 87.75 294 VAL A CA 1
ATOM 2275 C C . VAL A 1 294 ? -25.110 -12.335 10.426 1.00 87.75 294 VAL A C 1
ATOM 2277 O O . VAL A 1 294 ? -24.965 -11.421 9.612 1.00 87.75 294 VAL A O 1
ATOM 2280 N N . ASP A 1 295 ? -26.306 -12.691 10.899 1.00 88.88 295 ASP A N 1
ATOM 2281 C CA . ASP A 1 295 ? -27.532 -11.947 10.608 1.00 88.88 295 ASP A CA 1
ATOM 2282 C C . ASP A 1 295 ? -27.463 -10.549 11.241 1.00 88.88 295 ASP A C 1
ATOM 2284 O O . ASP A 1 295 ? -27.504 -10.382 12.465 1.00 88.88 295 ASP A O 1
ATOM 2288 N N . ILE A 1 296 ? -27.355 -9.534 10.382 1.00 88.75 296 ILE A N 1
ATOM 2289 C CA . ILE A 1 296 ? -27.235 -8.139 10.795 1.00 88.75 296 ILE A CA 1
ATOM 2290 C C . ILE A 1 296 ? -28.461 -7.655 11.564 1.00 88.75 296 ILE A C 1
ATOM 2292 O O . ILE A 1 296 ? -28.304 -6.911 12.531 1.00 88.75 296 ILE A O 1
ATOM 2296 N N . ASP A 1 297 ? -29.663 -8.091 11.191 1.00 88.69 297 ASP A N 1
ATOM 2297 C CA . ASP A 1 297 ? -30.888 -7.633 11.838 1.00 88.69 297 ASP A CA 1
ATOM 2298 C C . ASP A 1 297 ? -31.003 -8.236 13.240 1.00 88.69 297 ASP A C 1
ATOM 2300 O O . ASP A 1 297 ? -31.448 -7.562 14.172 1.00 88.69 297 ASP A O 1
ATOM 2304 N N . ALA A 1 298 ? -30.567 -9.488 13.417 1.00 88.88 298 ALA A N 1
ATOM 2305 C CA . ALA A 1 298 ? -30.469 -10.119 14.731 1.00 88.88 298 ALA A CA 1
ATOM 2306 C C . ALA A 1 298 ? -29.443 -9.420 15.624 1.00 88.88 298 ALA A C 1
ATOM 2308 O O . ALA A 1 298 ? -29.776 -9.048 16.751 1.00 88.88 298 ALA A O 1
ATOM 2309 N N . LEU A 1 299 ? -28.240 -9.166 15.105 1.00 91.69 299 LEU A N 1
ATOM 2310 C CA . LEU A 1 299 ? -27.205 -8.473 15.863 1.00 91.69 299 LEU A CA 1
ATOM 2311 C C . LEU A 1 299 ? -27.648 -7.056 16.256 1.00 91.69 299 LEU A C 1
ATOM 2313 O O . LEU A 1 299 ? -27.497 -6.673 17.411 1.00 91.69 299 LEU A O 1
ATOM 2317 N N . LEU A 1 300 ? -28.216 -6.274 15.333 1.00 91.19 300 LEU A N 1
ATOM 2318 C CA . LEU A 1 300 ? -28.658 -4.906 15.623 1.00 91.19 300 LEU A CA 1
ATOM 2319 C C . LEU A 1 300 ? -29.762 -4.863 16.684 1.00 91.19 300 LEU A C 1
ATOM 2321 O O . LEU A 1 300 ? -29.747 -3.965 17.525 1.00 91.19 300 LEU A O 1
ATOM 2325 N N . ARG A 1 301 ? -30.693 -5.828 16.682 1.00 91.31 301 ARG A N 1
ATOM 2326 C CA . ARG A 1 301 ? -31.703 -5.955 17.747 1.00 91.31 301 ARG A CA 1
ATOM 2327 C C . ARG A 1 301 ? -31.049 -6.198 19.103 1.00 91.31 301 ARG A C 1
ATOM 2329 O O . ARG A 1 301 ? -31.319 -5.454 20.043 1.00 91.31 301 ARG A O 1
ATOM 2336 N N . ASP A 1 302 ? -30.157 -7.178 19.192 1.00 90.75 302 ASP A N 1
ATOM 2337 C CA . ASP A 1 302 ? -29.506 -7.530 20.458 1.00 90.75 302 ASP A CA 1
ATOM 2338 C C . ASP A 1 302 ? -28.575 -6.416 20.960 1.00 90.75 302 ASP A C 1
ATOM 2340 O O . ASP A 1 302 ? -28.518 -6.146 22.161 1.00 90.75 302 ASP A O 1
ATOM 2344 N N . LEU A 1 303 ? -27.888 -5.720 20.049 1.00 92.19 303 LEU A N 1
ATOM 2345 C CA . LEU A 1 303 ? -27.059 -4.559 20.371 1.00 92.19 303 LEU A CA 1
ATOM 2346 C C . LEU A 1 303 ? -27.902 -3.398 20.898 1.00 92.19 303 LEU A C 1
ATOM 2348 O O . LEU A 1 303 ? -27.558 -2.833 21.934 1.00 92.19 303 LEU A O 1
ATOM 2352 N N . ARG A 1 304 ? -29.016 -3.058 20.234 1.00 91.69 304 ARG A N 1
ATOM 2353 C CA . ARG A 1 304 ? -29.937 -2.010 20.706 1.00 91.69 304 ARG A CA 1
ATOM 2354 C C . ARG A 1 304 ? -30.548 -2.368 22.056 1.00 91.69 304 ARG A C 1
ATOM 2356 O O . ARG A 1 304 ? -30.622 -1.501 22.923 1.00 91.69 304 ARG A O 1
ATOM 2363 N N . ARG A 1 305 ? -30.900 -3.637 22.276 1.00 90.94 305 ARG A N 1
ATOM 2364 C CA . ARG A 1 305 ? -31.375 -4.127 23.576 1.00 90.94 305 ARG A CA 1
ATOM 2365 C C . ARG A 1 305 ? -30.325 -3.958 24.669 1.00 90.94 305 ARG A C 1
ATOM 2367 O O . ARG A 1 305 ? -30.617 -3.380 25.710 1.00 90.94 305 ARG A O 1
ATOM 2374 N N . ALA A 1 306 ? -29.098 -4.417 24.432 1.00 89.69 306 ALA A N 1
ATOM 2375 C CA . ALA A 1 306 ? -28.004 -4.289 25.396 1.00 89.69 306 ALA A CA 1
ATOM 2376 C C . ALA A 1 306 ? -27.583 -2.825 25.638 1.00 89.69 306 ALA A C 1
ATOM 2378 O O . ALA A 1 306 ? -27.099 -2.483 26.718 1.00 89.69 306 ALA A O 1
ATOM 2379 N N . ALA A 1 307 ? -27.784 -1.955 24.649 1.00 88.50 307 ALA A N 1
ATOM 2380 C CA . ALA A 1 307 ? -27.558 -0.517 24.748 1.00 88.50 307 ALA A CA 1
ATOM 2381 C C . ALA A 1 307 ? -28.721 0.251 25.410 1.00 88.50 307 ALA A C 1
ATOM 2383 O O . ALA A 1 307 ? -28.569 1.438 25.688 1.00 88.50 307 ALA A O 1
ATOM 2384 N N . GLY A 1 308 ? -29.865 -0.397 25.671 1.00 86.38 308 GLY A N 1
ATOM 2385 C CA . GLY A 1 308 ? -31.059 0.257 26.221 1.00 86.38 308 GLY A CA 1
ATOM 2386 C C . GLY A 1 308 ? -31.759 1.204 25.236 1.00 86.38 308 GLY A C 1
ATOM 2387 O O . GLY A 1 308 ? -32.422 2.143 25.660 1.00 86.38 308 GLY A O 1
ATOM 2388 N N . LEU A 1 309 ? -31.589 0.976 23.930 1.00 84.75 309 LEU A N 1
ATOM 2389 C CA . LEU A 1 309 ? -32.124 1.792 22.832 1.00 84.75 309 LEU A CA 1
ATOM 2390 C C . LEU A 1 309 ? -33.438 1.244 22.245 1.00 84.75 309 LEU A C 1
ATOM 2392 O O . LEU A 1 309 ? -33.937 1.764 21.248 1.00 84.75 309 LEU A O 1
ATOM 2396 N N . GLU A 1 310 ? -34.002 0.177 22.818 1.00 74.81 310 GLU A N 1
ATOM 2397 C CA . GLU A 1 310 ? -35.327 -0.300 22.414 1.00 74.81 310 GLU A CA 1
ATOM 2398 C C . GLU A 1 310 ? -36.407 0.715 22.850 1.00 74.81 310 GLU A C 1
ATOM 2400 O O . GLU A 1 310 ? -36.409 1.145 24.006 1.00 74.81 310 GLU A O 1
ATOM 2405 N N . PRO A 1 311 ? -37.359 1.093 21.973 1.00 54.50 311 PRO A N 1
ATOM 2406 C CA . PRO A 1 311 ? -38.585 1.725 22.440 1.00 54.50 311 PRO A CA 1
ATOM 2407 C C . PRO A 1 311 ? -39.320 0.722 23.334 1.00 54.50 311 PRO A C 1
ATOM 2409 O O . PRO A 1 311 ? -39.390 -0.460 22.986 1.00 54.50 311 PRO A O 1
ATOM 2412 N N . GLU A 1 312 ? -39.859 1.182 24.470 1.00 39.03 312 GLU A N 1
ATOM 2413 C CA . GLU A 1 312 ? -40.661 0.330 25.352 1.00 39.03 312 GLU A CA 1
ATOM 2414 C C . GLU A 1 312 ? -41.651 -0.510 24.531 1.00 39.03 312 GLU A C 1
ATOM 2416 O O . GLU A 1 312 ? -42.278 0.017 23.599 1.00 39.03 312 GLU A O 1
ATOM 2421 N N . PRO A 1 313 ? -41.808 -1.809 24.842 1.00 42.12 313 PRO A N 1
ATOM 2422 C CA . PRO A 1 313 ? -42.749 -2.644 24.125 1.00 42.12 313 PRO A CA 1
ATOM 2423 C C . PRO A 1 313 ? -44.129 -2.010 24.267 1.00 42.12 313 PRO A C 1
ATOM 2425 O O . PRO A 1 313 ? -44.676 -1.929 25.366 1.00 42.12 313 PRO A O 1
ATOM 2428 N N . LYS A 1 314 ? -44.689 -1.540 23.144 1.00 41.19 314 LYS A N 1
ATOM 2429 C CA . LYS A 1 314 ? -46.068 -1.061 23.065 1.00 41.19 314 LYS A CA 1
ATOM 2430 C C . LYS A 1 314 ? -46.935 -2.122 23.729 1.00 41.19 314 LYS A C 1
ATOM 2432 O O . LYS A 1 314 ? -47.022 -3.234 23.208 1.00 41.19 314 LYS A O 1
ATOM 2437 N N . ALA A 1 315 ? -47.492 -1.772 24.892 1.00 35.34 315 ALA A N 1
ATOM 2438 C CA . ALA A 1 315 ? -48.294 -2.654 25.721 1.00 35.34 315 ALA A CA 1
ATOM 2439 C C . ALA A 1 315 ? -49.198 -3.499 24.825 1.00 35.34 315 ALA A C 1
ATOM 2441 O O . ALA A 1 315 ? -49.951 -2.957 24.005 1.00 35.34 315 ALA A O 1
ATOM 2442 N N . ALA A 1 316 ? -49.047 -4.819 24.935 1.00 41.78 316 ALA A N 1
ATOM 2443 C CA . ALA A 1 316 ? -49.881 -5.766 24.226 1.00 41.78 316 ALA A CA 1
ATOM 2444 C C . ALA A 1 316 ? -51.338 -5.332 24.404 1.00 41.78 316 ALA A C 1
ATOM 2446 O O . ALA A 1 316 ? -51.824 -5.162 25.523 1.00 41.78 316 ALA A O 1
ATOM 2447 N N . THR A 1 317 ? -52.003 -5.075 23.281 1.00 36.66 317 THR A N 1
ATOM 2448 C CA . THR A 1 317 ? -53.433 -4.782 23.266 1.00 36.66 317 THR A CA 1
ATOM 2449 C C . THR A 1 317 ? -54.141 -5.937 23.982 1.00 36.66 317 THR A C 1
ATOM 2451 O O . THR A 1 317 ? -53.873 -7.090 23.633 1.00 36.66 317 THR A O 1
ATOM 2454 N N . PRO A 1 318 ? -54.974 -5.676 25.005 1.00 41.16 318 PRO A N 1
ATOM 2455 C CA . PRO A 1 318 ? -55.636 -6.746 25.740 1.00 41.16 318 PRO A CA 1
ATOM 2456 C C . PRO A 1 318 ? -56.514 -7.574 24.787 1.00 41.16 318 PRO A C 1
ATOM 2458 O O . PRO A 1 318 ? -57.059 -7.012 23.830 1.00 41.16 318 PRO A O 1
ATOM 2461 N N . PRO A 1 319 ? -56.661 -8.896 25.006 1.00 41.41 319 PRO A N 1
ATOM 2462 C CA . PRO A 1 319 ? -57.475 -9.728 24.134 1.00 41.41 319 PRO A CA 1
ATOM 2463 C C . PRO A 1 319 ? -58.923 -9.234 24.144 1.00 41.41 319 PRO A C 1
ATOM 2465 O O . PRO A 1 319 ? -59.454 -8.854 25.190 1.00 41.41 319 PRO A O 1
ATOM 2468 N N . ALA A 1 320 ? -59.551 -9.243 22.970 1.00 39.22 320 ALA A N 1
ATOM 2469 C CA . ALA A 1 320 ? -60.950 -8.882 22.791 1.00 39.22 320 ALA A CA 1
ATOM 2470 C C . ALA A 1 320 ? -61.877 -9.701 23.722 1.00 39.22 320 ALA A C 1
ATOM 2472 O O . ALA A 1 320 ? -61.592 -10.871 23.993 1.00 39.22 320 ALA A O 1
ATOM 2473 N N . PRO A 1 321 ? -62.989 -9.116 24.205 1.00 37.44 321 PRO A N 1
ATOM 2474 C CA . PRO A 1 321 ? -63.896 -9.792 25.124 1.00 37.44 321 PRO A CA 1
ATOM 2475 C C . PRO A 1 321 ? -64.578 -11.000 24.465 1.00 37.44 321 PRO A C 1
ATOM 2477 O O . PRO A 1 321 ? -65.102 -10.915 23.355 1.00 37.44 321 PRO A O 1
ATOM 2480 N N . LEU A 1 322 ? -64.573 -12.120 25.192 1.00 37.75 322 LEU A N 1
ATOM 2481 C CA . LEU A 1 322 ? -65.288 -13.357 24.876 1.00 37.75 322 LEU A CA 1
ATOM 2482 C C . LEU A 1 322 ? -66.795 -13.091 24.713 1.00 37.75 322 LEU A C 1
ATOM 2484 O O . LEU A 1 322 ? -67.422 -12.492 25.587 1.00 37.75 322 LEU A O 1
ATOM 2488 N N . GLN A 1 323 ? -67.375 -13.572 23.610 1.00 34.09 323 GLN A N 1
ATOM 2489 C CA . GLN A 1 323 ? -68.827 -13.658 23.423 1.00 34.09 323 GLN A CA 1
ATOM 2490 C C . GLN A 1 323 ? -69.413 -14.856 24.205 1.00 34.09 323 GLN A C 1
ATOM 2492 O O . GLN A 1 323 ? -68.697 -15.839 24.418 1.00 34.09 323 GLN A O 1
ATOM 2497 N N . PRO A 1 324 ? -70.689 -14.806 24.646 1.00 33.59 324 PRO A N 1
ATOM 2498 C CA . PRO A 1 324 ? -71.290 -15.847 25.479 1.00 33.59 324 PRO A CA 1
ATOM 2499 C C . PRO A 1 324 ? -71.666 -17.105 24.687 1.00 33.59 324 PRO A C 1
ATOM 2501 O O . PRO A 1 324 ? -72.008 -17.046 23.510 1.00 33.59 324 PRO A O 1
ATOM 2504 N N . ALA A 1 325 ? -71.621 -18.230 25.396 1.00 30.06 325 ALA A N 1
ATOM 2505 C CA . ALA A 1 325 ? -71.831 -19.590 24.923 1.00 30.06 325 ALA A CA 1
ATOM 2506 C C . ALA A 1 325 ? -73.254 -19.907 24.421 1.00 30.06 325 ALA A C 1
ATOM 2508 O O . ALA A 1 325 ? -74.242 -19.476 25.015 1.00 30.06 325 ALA A O 1
ATOM 2509 N N . GLU A 1 326 ? -73.329 -20.803 23.432 1.00 29.98 326 GLU A N 1
ATOM 2510 C CA . GLU A 1 326 ? -74.469 -21.697 23.202 1.00 29.98 326 GLU A CA 1
ATOM 2511 C C . GLU A 1 326 ? -74.076 -23.137 23.584 1.00 29.98 326 GLU A C 1
ATOM 2513 O O . GLU A 1 326 ? -73.069 -23.676 23.123 1.00 29.98 326 GLU A O 1
ATOM 2518 N N . THR A 1 327 ? -74.873 -23.749 24.461 1.00 29.58 327 THR A N 1
ATOM 2519 C CA . THR A 1 327 ? -74.855 -25.178 24.833 1.00 29.58 327 THR A CA 1
ATOM 2520 C C . THR A 1 327 ? -75.602 -25.995 23.756 1.00 29.58 327 THR A C 1
ATOM 2522 O O . THR A 1 327 ? -76.515 -25.445 23.139 1.00 29.58 327 THR A O 1
ATOM 2525 N N . PRO A 1 328 ? -75.342 -27.310 23.562 1.00 39.91 328 PRO A N 1
ATOM 2526 C CA . PRO A 1 328 ? -76.049 -28.297 24.393 1.00 39.91 328 PRO A CA 1
ATOM 2527 C C . PRO A 1 328 ? -75.281 -29.600 24.738 1.00 39.91 328 PRO A C 1
ATOM 2529 O O . PRO A 1 328 ? -74.526 -30.153 23.949 1.00 39.91 328 PRO A O 1
ATOM 2532 N N . ALA A 1 329 ? -75.576 -30.083 25.951 1.00 29.09 329 ALA A N 1
ATOM 2533 C CA . ALA A 1 329 ? -75.839 -31.466 26.379 1.00 29.09 329 ALA A CA 1
ATOM 2534 C C . ALA A 1 329 ? -75.072 -32.663 25.761 1.00 29.09 329 ALA A C 1
ATOM 2536 O O . ALA A 1 329 ? -75.370 -33.101 24.656 1.00 29.09 329 ALA A O 1
ATOM 2537 N N . ASN A 1 330 ? -74.257 -33.344 26.580 1.00 32.53 330 ASN A N 1
ATOM 2538 C CA . ASN A 1 330 ? -74.591 -34.660 27.165 1.00 32.53 330 ASN A CA 1
ATOM 2539 C C . ASN A 1 330 ? -73.477 -35.165 28.112 1.00 32.53 330 ASN A C 1
ATOM 2541 O O . ASN A 1 330 ? -72.293 -34.945 27.886 1.00 32.53 330 ASN A O 1
ATOM 2545 N N . ALA A 1 331 ? -73.904 -35.811 29.200 1.00 28.64 331 ALA A N 1
ATOM 2546 C CA . ALA A 1 331 ? -73.123 -36.367 30.318 1.00 28.64 331 ALA A CA 1
ATOM 2547 C C . ALA A 1 331 ? -72.525 -37.771 29.981 1.00 28.64 331 ALA A C 1
ATOM 2549 O O . ALA A 1 331 ? -72.711 -38.199 28.841 1.00 28.64 331 ALA A O 1
ATOM 2550 N N . PRO A 1 332 ? -71.938 -38.578 30.911 1.00 41.97 332 PRO A N 1
ATOM 2551 C CA . PRO A 1 332 ? -71.576 -38.327 32.320 1.00 41.97 332 PRO A CA 1
ATOM 2552 C C . PRO A 1 332 ? -70.192 -38.881 32.803 1.00 41.97 332 PRO A C 1
ATOM 2554 O O . PRO A 1 332 ? -69.647 -39.837 32.269 1.00 41.97 332 PRO A O 1
ATOM 2557 N N . THR A 1 333 ? -69.723 -38.325 33.932 1.00 26.88 333 THR A N 1
ATOM 2558 C CA . THR A 1 333 ? -69.118 -39.007 35.109 1.00 26.88 333 THR A CA 1
ATOM 2559 C C . THR A 1 333 ? -67.807 -39.808 34.988 1.00 26.88 333 THR A C 1
ATOM 2561 O O . THR A 1 333 ? -67.800 -40.937 34.519 1.00 26.88 333 THR A O 1
ATOM 2564 N N . THR A 1 334 ? -66.738 -39.333 35.650 1.00 28.72 334 THR A N 1
ATOM 2565 C CA . THR A 1 334 ? -66.157 -39.952 36.876 1.00 28.72 334 THR A CA 1
ATOM 2566 C C . THR A 1 334 ? -65.018 -39.095 37.462 1.00 28.72 334 THR A C 1
ATOM 2568 O O . THR A 1 334 ? -64.142 -38.619 36.750 1.00 28.72 334 THR A O 1
ATOM 2571 N N . ALA A 1 335 ? -65.054 -38.897 38.782 1.00 26.84 335 ALA A N 1
ATOM 2572 C CA . ALA A 1 335 ? -63.976 -38.372 39.635 1.00 26.84 335 ALA A CA 1
ATOM 2573 C C . ALA A 1 335 ? -63.162 -39.566 40.225 1.00 26.84 335 ALA A C 1
ATOM 2575 O O . ALA A 1 335 ? -63.514 -40.699 39.887 1.00 26.84 335 ALA A O 1
ATOM 2576 N N . PRO A 1 336 ? -62.195 -39.418 41.168 1.00 42.31 336 PRO A N 1
ATOM 2577 C CA . PRO A 1 336 ? -61.614 -38.202 41.752 1.00 42.31 336 PRO A CA 1
ATOM 2578 C C . PRO A 1 336 ? -60.068 -38.209 41.946 1.00 42.31 336 PRO A C 1
ATOM 2580 O O . PRO A 1 336 ? -59.399 -39.229 41.860 1.00 42.31 336 PRO A O 1
ATOM 2583 N N . ALA A 1 337 ? -59.555 -37.011 42.259 1.00 27.02 337 ALA A N 1
ATOM 2584 C CA . ALA A 1 337 ? -58.526 -36.637 43.246 1.00 27.02 337 ALA A CA 1
ATOM 2585 C C . ALA A 1 337 ? -57.410 -37.616 43.676 1.00 27.02 337 ALA A C 1
ATOM 2587 O O . ALA A 1 337 ? -57.685 -38.718 44.140 1.00 27.02 337 ALA A O 1
ATOM 2588 N N . GLN A 1 338 ? -56.187 -37.071 43.791 1.00 29.00 338 GLN A N 1
ATOM 2589 C CA . GLN A 1 338 ? -55.370 -37.205 45.007 1.00 29.00 338 GLN A CA 1
ATOM 2590 C C . GLN A 1 338 ? -54.293 -36.099 45.135 1.00 29.00 338 GLN A C 1
ATOM 2592 O O . GLN A 1 338 ? -53.390 -35.966 44.315 1.00 29.00 338 GLN A O 1
ATOM 2597 N N . THR A 1 339 ? -54.447 -35.308 46.202 1.00 25.38 339 THR A N 1
ATOM 2598 C CA . THR A 1 339 ? -53.437 -34.659 47.069 1.00 25.38 339 THR A CA 1
ATOM 2599 C C . THR A 1 339 ? -52.259 -35.609 47.373 1.00 25.38 339 THR A C 1
ATOM 2601 O O . THR A 1 339 ? -52.441 -36.819 47.358 1.00 25.38 339 THR A O 1
ATOM 2604 N N . SER A 1 340 ? -51.021 -35.207 47.689 1.00 25.25 340 SER A N 1
ATOM 2605 C CA . SER A 1 340 ? -50.548 -34.429 48.857 1.00 25.25 340 SER A CA 1
ATOM 2606 C C . SER A 1 340 ? -49.011 -34.282 48.711 1.00 25.25 340 SER A C 1
ATOM 2608 O O . SER A 1 340 ? -48.367 -35.209 48.238 1.00 25.25 340 SER A O 1
ATOM 2610 N N . ALA A 1 341 ? -48.413 -33.107 48.917 1.00 26.48 341 ALA A N 1
ATOM 2611 C CA . ALA A 1 341 ? -47.759 -32.654 50.159 1.00 26.48 341 ALA A CA 1
ATOM 2612 C C . ALA A 1 341 ? -46.442 -33.375 50.565 1.00 26.48 341 ALA A C 1
ATOM 2614 O O . ALA A 1 341 ? -46.423 -34.559 50.883 1.00 26.48 341 ALA A O 1
ATOM 2615 N N . THR A 1 342 ? -45.365 -32.578 50.613 1.00 30.64 342 THR A N 1
ATOM 2616 C CA . THR A 1 342 ? -44.054 -32.773 51.276 1.00 30.64 342 THR A CA 1
ATOM 2617 C C . THR A 1 342 ? -44.207 -33.086 52.780 1.00 30.64 342 THR A C 1
ATOM 2619 O O . THR A 1 342 ? -45.224 -32.700 53.360 1.00 30.64 342 THR A O 1
ATOM 2622 N N . PRO A 1 343 ? -43.198 -33.679 53.463 1.00 39.97 343 PRO A N 1
ATOM 2623 C CA . PRO A 1 343 ? -42.239 -32.834 54.201 1.00 39.97 343 PRO A CA 1
ATOM 2624 C C . PRO A 1 343 ? -40.787 -33.369 54.345 1.00 39.97 343 PRO A C 1
ATOM 2626 O O . PRO A 1 343 ? -40.526 -34.558 54.463 1.00 39.97 343 PRO A O 1
ATOM 2629 N N . SER A 1 344 ? -39.865 -32.398 54.372 1.00 28.22 344 SER A N 1
ATOM 2630 C CA . SER A 1 344 ? -38.594 -32.257 55.118 1.00 28.22 344 SER A CA 1
ATOM 2631 C C . SER A 1 344 ? -38.133 -33.352 56.109 1.00 28.22 344 SER A C 1
ATOM 2633 O O . SER A 1 344 ? -38.883 -33.669 57.027 1.00 28.22 344 SER A O 1
ATOM 2635 N N . ALA A 1 345 ? -36.836 -33.733 56.067 1.00 26.92 345 ALA A N 1
ATOM 2636 C CA . ALA A 1 345 ? -35.859 -33.508 57.165 1.00 26.92 345 ALA A CA 1
ATOM 2637 C C . ALA A 1 345 ? -34.428 -34.075 56.914 1.00 26.92 345 ALA A C 1
ATOM 2639 O O . ALA A 1 345 ? -34.265 -35.243 56.588 1.00 26.92 345 ALA A O 1
ATOM 2640 N N . LEU A 1 346 ? -33.432 -33.202 57.153 1.00 29.19 346 LEU A N 1
ATOM 2641 C CA . LEU A 1 346 ? -32.071 -33.355 57.724 1.00 29.19 346 LEU A CA 1
ATOM 2642 C C . LEU A 1 346 ? -31.194 -34.609 57.480 1.00 29.19 346 LEU A C 1
ATOM 2644 O O . LEU A 1 346 ? -31.533 -35.698 57.927 1.00 29.19 346 LEU A O 1
ATOM 2648 N N . ALA A 1 347 ? -29.940 -34.377 57.052 1.00 28.39 347 ALA A N 1
ATOM 2649 C CA . ALA A 1 347 ? -28.736 -34.759 57.818 1.00 28.39 347 ALA A CA 1
ATOM 2650 C C . ALA A 1 347 ? -27.445 -34.109 57.268 1.00 28.39 347 ALA A C 1
ATOM 2652 O O . ALA A 1 347 ? -27.216 -34.032 56.066 1.00 28.39 347 ALA A O 1
ATOM 2653 N N . ASP A 1 348 ? -26.632 -33.664 58.220 1.00 28.58 348 ASP A N 1
ATOM 2654 C CA . ASP A 1 348 ? -25.387 -32.894 58.184 1.00 28.58 348 ASP A CA 1
ATOM 2655 C C . ASP A 1 348 ? -24.146 -33.754 57.842 1.00 28.58 348 ASP A C 1
ATOM 2657 O O . ASP A 1 348 ? -24.112 -34.931 58.211 1.00 28.58 348 ASP A O 1
ATOM 2661 N N . LYS A 1 349 ? -23.121 -33.178 57.185 1.00 30.16 349 LYS A N 1
ATOM 2662 C CA . LYS A 1 349 ? -21.732 -33.693 57.179 1.00 30.16 349 LYS A CA 1
ATOM 2663 C C . LYS A 1 349 ? -20.696 -32.671 56.669 1.00 30.16 349 LYS A C 1
ATOM 2665 O O . LYS A 1 349 ? -20.549 -32.433 55.475 1.00 30.16 349 LYS A O 1
ATOM 2670 N N . SER A 1 350 ? -19.900 -32.215 57.638 1.00 29.30 350 SER A N 1
ATOM 2671 C CA . SER A 1 350 ? -18.453 -31.927 57.613 1.00 29.30 350 SER A CA 1
ATOM 2672 C C . SER A 1 350 ? -17.898 -30.758 56.783 1.00 29.30 350 SER A C 1
ATOM 2674 O O . SER A 1 350 ? -17.817 -30.780 55.560 1.00 29.30 350 SER A O 1
ATOM 2676 N N . ALA A 1 351 ? -17.379 -29.803 57.558 1.00 31.12 351 ALA A N 1
ATOM 2677 C CA . ALA A 1 351 ? -16.558 -28.647 57.234 1.00 31.12 351 ALA A CA 1
ATOM 2678 C C . ALA A 1 351 ? -15.405 -28.894 56.241 1.00 31.12 351 ALA A C 1
ATOM 2680 O O . ALA A 1 351 ? -14.493 -29.681 56.485 1.00 31.12 351 ALA A O 1
ATOM 2681 N N . THR A 1 352 ? -15.414 -28.089 55.181 1.00 29.30 352 THR A N 1
ATOM 2682 C CA . THR A 1 352 ? -14.252 -27.687 54.372 1.00 29.30 352 THR A CA 1
ATOM 2683 C C . THR A 1 352 ? -14.027 -26.197 54.679 1.00 29.30 352 THR A C 1
ATOM 2685 O O . THR A 1 352 ? -15.031 -25.504 54.868 1.00 29.30 352 THR A O 1
ATOM 2688 N N . PRO A 1 353 ? -12.793 -25.665 54.800 1.00 35.31 353 PRO A N 1
ATOM 2689 C CA . PRO A 1 353 ? -12.610 -24.244 55.092 1.00 35.31 353 PRO A CA 1
ATOM 2690 C C . PRO A 1 353 ? -13.266 -23.409 53.988 1.00 35.31 353 PRO A C 1
ATOM 2692 O O . PRO A 1 353 ? -12.947 -23.561 52.810 1.00 35.31 353 PRO A O 1
ATOM 2695 N N . SER A 1 354 ? -14.231 -22.575 54.377 1.00 27.66 354 SER A N 1
ATOM 2696 C CA . SER A 1 354 ? -14.979 -21.702 53.476 1.00 27.66 354 SER A CA 1
ATOM 2697 C C . SER A 1 354 ? -14.024 -20.815 52.668 1.00 27.66 354 SER A C 1
ATOM 2699 O O . SER A 1 354 ? -13.103 -20.246 53.261 1.00 27.66 354 SER A O 1
ATOM 2701 N N . PRO A 1 355 ? -14.230 -20.640 51.350 1.00 38.81 355 PRO A N 1
ATOM 2702 C CA . PRO A 1 355 ? -13.448 -19.689 50.581 1.00 38.81 355 PRO A CA 1
ATOM 2703 C C . PRO A 1 355 ? -13.789 -18.287 51.090 1.00 38.81 355 PRO A C 1
ATOM 2705 O O . PRO A 1 355 ? -14.956 -17.893 51.141 1.00 38.81 355 PRO A O 1
ATOM 2708 N N . THR A 1 356 ? -12.773 -17.541 51.514 1.00 37.62 356 THR A N 1
ATOM 2709 C CA . THR A 1 356 ? -12.880 -16.105 51.784 1.00 37.62 356 THR A CA 1
ATOM 2710 C C . THR A 1 356 ? -13.556 -15.436 50.579 1.00 37.62 356 THR A C 1
ATOM 2712 O O . THR A 1 356 ? -13.234 -15.813 49.450 1.00 37.62 356 THR A O 1
ATOM 2715 N N . PRO A 1 357 ? -14.491 -14.484 50.757 1.00 44.69 357 PRO A N 1
ATOM 2716 C CA . PRO A 1 357 ? -15.135 -13.818 49.629 1.00 44.69 357 PRO A CA 1
ATOM 2717 C C . PRO A 1 357 ? -14.074 -13.132 48.760 1.00 44.69 357 PRO A C 1
ATOM 2719 O O . PRO A 1 357 ? -13.497 -12.117 49.145 1.00 44.69 357 PRO A O 1
ATOM 2722 N N . VAL A 1 358 ? -13.800 -13.738 47.604 1.00 57.31 358 VAL A N 1
ATOM 2723 C CA . VAL A 1 358 ? -12.851 -13.254 46.599 1.00 57.31 358 VAL A CA 1
ATOM 2724 C C . VAL A 1 358 ? -13.339 -11.887 46.138 1.00 57.31 358 VAL A C 1
ATOM 2726 O O . VAL A 1 358 ? -14.486 -11.758 45.695 1.00 57.31 358 VAL A O 1
ATOM 2729 N N . SER A 1 359 ? -12.505 -10.857 46.274 1.00 70.25 359 SER A N 1
ATOM 2730 C CA . SER A 1 359 ? -12.906 -9.498 45.902 1.00 70.25 359 SER A CA 1
ATOM 2731 C C . SER A 1 359 ? -13.235 -9.425 44.403 1.00 70.25 359 SER A C 1
ATOM 2733 O O . SER A 1 359 ? -12.626 -10.120 43.591 1.00 70.25 359 SER A O 1
ATOM 2735 N N . PHE A 1 360 ? -14.197 -8.587 44.004 1.00 77.50 360 PHE A N 1
ATOM 2736 C CA . PHE A 1 360 ? -14.573 -8.430 42.588 1.00 77.50 360 PHE A CA 1
ATOM 2737 C C . PHE A 1 360 ? -13.363 -8.080 41.701 1.00 77.50 360 PHE A C 1
ATOM 2739 O O . PHE A 1 360 ? -13.209 -8.615 40.607 1.00 77.50 360 PHE A O 1
ATOM 2746 N N . THR A 1 361 ? -12.449 -7.248 42.208 1.00 77.50 361 THR A N 1
ATOM 2747 C CA . THR A 1 361 ? -11.199 -6.905 41.520 1.00 77.50 361 THR A CA 1
ATOM 2748 C C . THR A 1 361 ? -10.281 -8.111 41.350 1.00 77.50 361 THR A C 1
ATOM 2750 O O . THR A 1 361 ? -9.685 -8.279 40.295 1.00 77.50 361 THR A O 1
ATOM 2753 N N . GLU A 1 362 ? -10.192 -8.989 42.344 1.00 82.62 362 GLU A N 1
ATOM 2754 C CA . GLU A 1 362 ? -9.403 -10.218 42.246 1.00 82.62 362 GLU A CA 1
ATOM 2755 C C . GLU A 1 362 ? -9.967 -11.182 41.193 1.00 82.62 362 GLU A C 1
ATOM 2757 O O . GLU A 1 362 ? -9.199 -11.771 40.437 1.00 82.62 362 GLU A O 1
ATOM 2762 N N . GLN A 1 363 ? -11.293 -11.265 41.041 1.00 82.69 363 GLN A N 1
ATOM 2763 C CA . GLN A 1 363 ? -11.918 -12.021 39.943 1.00 82.69 363 GLN A CA 1
ATOM 2764 C C . GLN A 1 363 ? -11.571 -11.432 38.568 1.00 82.69 363 GLN A C 1
ATOM 2766 O O . GLN A 1 363 ? -11.275 -12.172 37.630 1.00 82.69 363 GLN A O 1
ATOM 2771 N N . LEU A 1 364 ? -11.541 -10.100 38.449 1.00 83.69 364 LEU A N 1
ATOM 2772 C CA . LEU A 1 364 ? -11.092 -9.428 37.227 1.00 83.69 364 LEU A CA 1
ATOM 2773 C C . LEU A 1 364 ? -9.604 -9.681 36.938 1.00 83.69 364 LEU A C 1
ATOM 2775 O O . LEU A 1 364 ? -9.230 -9.817 35.774 1.00 83.69 364 LEU A O 1
ATOM 2779 N N . ILE A 1 365 ? -8.758 -9.772 37.971 1.00 86.94 365 ILE A N 1
ATOM 2780 C CA . ILE A 1 365 ? -7.338 -10.128 37.822 1.00 86.94 365 ILE A CA 1
ATOM 2781 C C . ILE A 1 365 ? -7.202 -11.556 37.284 1.00 86.94 365 ILE A C 1
ATOM 2783 O O . ILE A 1 365 ? -6.435 -11.772 36.348 1.00 86.94 365 ILE A O 1
ATOM 2787 N N . TRP A 1 366 ? -7.976 -12.512 37.804 1.00 87.38 366 TRP A N 1
ATOM 2788 C CA . TRP A 1 366 ? -8.010 -13.874 37.263 1.00 87.38 366 TRP A CA 1
ATOM 2789 C C . TRP A 1 366 ? -8.447 -13.904 35.794 1.00 87.38 366 TRP A C 1
ATOM 2791 O O . TRP A 1 366 ? -7.759 -14.509 34.975 1.00 87.38 366 TRP A O 1
ATOM 2801 N N . GLY A 1 367 ? -9.501 -13.169 35.427 1.00 85.38 367 GLY A N 1
ATOM 2802 C CA . GLY A 1 367 ? -9.920 -13.046 34.025 1.00 85.38 367 GLY A CA 1
ATOM 2803 C C . GLY A 1 367 ? -8.868 -12.378 33.127 1.00 85.38 367 GLY A C 1
ATOM 2804 O O . GLY A 1 367 ? -8.701 -12.753 31.967 1.00 85.38 367 GLY A O 1
ATOM 2805 N N . ALA A 1 368 ? -8.099 -11.420 33.652 1.00 86.94 368 ALA A N 1
ATOM 2806 C CA . ALA A 1 368 ? -6.986 -10.818 32.920 1.00 86.94 368 ALA A CA 1
ATOM 2807 C C . ALA A 1 368 ? -5.839 -11.818 32.692 1.00 86.94 368 ALA A C 1
ATOM 2809 O O . ALA A 1 368 ? -5.255 -11.835 31.608 1.00 86.94 368 ALA A O 1
ATOM 2810 N N . LEU A 1 369 ? -5.541 -12.681 33.667 1.00 88.69 369 LEU A N 1
ATOM 2811 C CA . LEU A 1 369 ? -4.528 -13.732 33.532 1.00 88.69 369 LEU A CA 1
ATOM 2812 C C . LEU A 1 369 ? -4.926 -14.798 32.501 1.00 88.69 369 LEU A C 1
ATOM 2814 O O . LEU A 1 369 ? -4.062 -15.290 31.781 1.00 88.69 369 LEU A O 1
ATOM 2818 N N . GLU A 1 370 ? -6.218 -15.096 32.345 1.00 89.06 370 GLU A N 1
ATOM 2819 C CA . GLU A 1 370 ? -6.724 -15.990 31.287 1.00 89.06 370 GLU A CA 1
ATOM 2820 C C . GLU A 1 370 ? -6.525 -15.430 29.865 1.00 89.06 370 GLU A C 1
ATOM 2822 O O . GLU A 1 370 ? -6.605 -16.166 28.882 1.00 89.06 370 GLU A O 1
ATOM 2827 N N . SER A 1 371 ? -6.219 -14.135 29.731 1.00 84.25 371 SER A N 1
ATOM 2828 C CA . SER A 1 371 ? -5.872 -13.507 28.449 1.00 84.25 371 SER A CA 1
ATOM 2829 C C . SER A 1 371 ? -4.371 -13.552 28.117 1.00 84.25 371 SER A C 1
ATOM 2831 O O . SER A 1 371 ? -3.960 -13.096 27.044 1.00 84.25 371 SER A O 1
ATOM 2833 N N . CYS A 1 372 ? -3.545 -14.090 29.019 1.00 86.25 372 CYS A N 1
ATOM 2834 C CA . CYS A 1 372 ? -2.111 -14.280 28.813 1.00 86.25 372 CYS A CA 1
ATOM 2835 C C . CYS A 1 372 ? -1.818 -15.685 28.268 1.00 86.25 372 CYS A C 1
ATOM 2837 O O . CYS A 1 372 ? -2.340 -16.670 28.787 1.00 86.25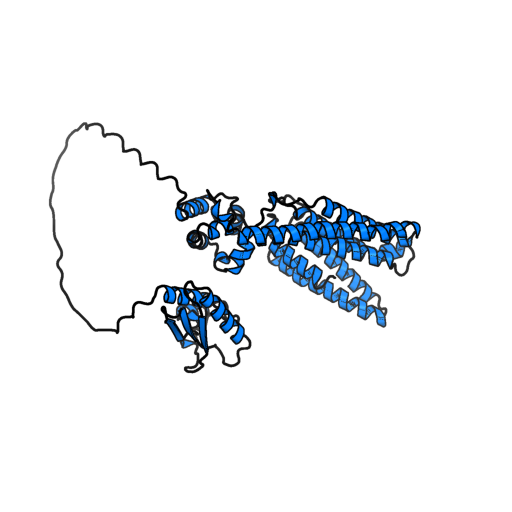 372 CYS A O 1
ATOM 2839 N N . TYR A 1 373 ? -0.962 -15.784 27.248 1.00 87.81 373 TYR A N 1
ATOM 2840 C CA . TYR A 1 373 ? -0.672 -17.035 26.535 1.00 87.81 373 TYR A CA 1
ATOM 2841 C C . TYR A 1 373 ? 0.834 -17.268 26.461 1.00 87.81 373 TYR A C 1
ATOM 2843 O O . TYR A 1 373 ? 1.596 -16.314 26.310 1.00 87.81 373 TYR A O 1
ATOM 2851 N N . ASP A 1 374 ? 1.252 -18.530 26.530 1.00 85.38 374 ASP A N 1
ATOM 2852 C CA . ASP A 1 374 ? 2.626 -18.913 26.210 1.00 85.38 374 ASP A CA 1
ATOM 2853 C C . ASP A 1 374 ? 2.773 -18.968 24.673 1.00 85.38 374 ASP A C 1
ATOM 2855 O O . ASP A 1 374 ? 2.035 -19.719 24.031 1.00 85.38 374 ASP A O 1
ATOM 2859 N N . PRO A 1 375 ? 3.671 -18.188 24.037 1.00 80.25 375 PRO A N 1
ATOM 2860 C CA . PRO A 1 375 ? 3.852 -18.217 22.582 1.00 80.25 375 PRO A CA 1
ATOM 2861 C C . PRO A 1 375 ? 4.281 -19.577 22.019 1.00 80.25 375 PRO A C 1
ATOM 2863 O O . PRO A 1 375 ? 4.057 -19.827 20.834 1.00 80.25 375 PRO A O 1
ATOM 2866 N N . GLU A 1 376 ? 4.866 -20.447 22.845 1.00 81.88 376 GLU A N 1
ATOM 2867 C CA . GLU A 1 376 ? 5.208 -21.824 22.467 1.00 81.88 376 GLU A CA 1
ATOM 2868 C C . GLU A 1 376 ? 3.980 -22.753 22.501 1.00 81.88 376 GLU A C 1
ATOM 2870 O O . GLU A 1 376 ? 3.959 -23.781 21.823 1.00 81.88 376 GLU A O 1
ATOM 2875 N N . ILE A 1 377 ? 2.934 -22.391 23.257 1.00 80.62 377 ILE A N 1
ATOM 2876 C CA . ILE A 1 377 ? 1.687 -23.159 23.406 1.00 80.62 377 ILE A CA 1
ATOM 2877 C C . ILE A 1 377 ? 0.478 -22.207 23.279 1.00 80.62 377 ILE A C 1
ATOM 2879 O O . ILE A 1 377 ? -0.210 -21.928 24.262 1.00 80.62 377 ILE A O 1
ATOM 2883 N N . PRO A 1 378 ? 0.180 -21.693 22.070 1.00 74.19 378 PRO A N 1
ATOM 2884 C CA . PRO A 1 378 ? -0.855 -20.673 21.872 1.00 74.19 378 PRO A CA 1
ATOM 2885 C C . PRO A 1 378 ? -2.285 -21.186 22.104 1.00 74.19 378 PRO A C 1
ATOM 2887 O O . PRO A 1 378 ? -3.202 -20.387 22.286 1.00 74.19 378 PRO A O 1
ATOM 2890 N N . ASP A 1 379 ? -2.483 -22.505 22.105 1.00 78.88 379 ASP A N 1
ATOM 2891 C CA . ASP A 1 379 ? -3.793 -23.148 22.245 1.00 78.88 379 ASP A CA 1
ATOM 2892 C C . ASP A 1 379 ? -4.266 -23.273 23.710 1.00 78.88 379 ASP A C 1
ATOM 2894 O O . ASP A 1 379 ? -5.315 -23.872 23.972 1.00 78.88 379 ASP A O 1
ATOM 2898 N N . ALA A 1 380 ? -3.513 -22.735 24.677 1.00 84.00 380 ALA A N 1
ATOM 2899 C CA . ALA A 1 380 ? -3.874 -22.695 26.095 1.00 84.00 380 ALA A CA 1
ATOM 2900 C C . ALA A 1 380 ? -3.342 -21.425 26.780 1.00 84.00 380 ALA A C 1
ATOM 2902 O O . ALA A 1 380 ? -2.227 -20.976 26.512 1.00 84.00 380 ALA A O 1
ATOM 2903 N N . ASN A 1 381 ? -4.129 -20.843 27.686 1.00 88.88 381 ASN A N 1
ATOM 2904 C CA . ASN A 1 381 ? -3.683 -19.680 28.462 1.00 88.88 381 ASN A CA 1
ATOM 2905 C C . ASN A 1 381 ? -2.819 -20.086 29.676 1.00 88.88 381 ASN A C 1
ATOM 2907 O O . ASN A 1 381 ? -2.788 -21.247 30.086 1.00 88.88 381 ASN A O 1
ATOM 2911 N N . ILE A 1 382 ? -2.122 -19.131 30.298 1.00 89.62 382 ILE A N 1
ATOM 2912 C CA . ILE A 1 382 ? -1.202 -19.415 31.420 1.00 89.62 382 ILE A CA 1
ATOM 2913 C C . ILE A 1 382 ? -1.901 -19.988 32.668 1.00 89.62 382 ILE A C 1
ATOM 2915 O O . ILE A 1 382 ? -1.263 -20.671 33.471 1.00 89.62 382 ILE A O 1
ATOM 2919 N N . VAL A 1 383 ? -3.201 -19.727 32.843 1.00 89.75 383 VAL A N 1
ATOM 2920 C CA . VAL A 1 383 ? -4.005 -20.262 33.956 1.00 89.75 383 VAL A CA 1
ATOM 2921 C C . VAL A 1 383 ? -4.374 -21.720 33.678 1.00 89.75 383 VAL A C 1
ATOM 2923 O O . VAL A 1 383 ? -4.255 -22.574 34.552 1.00 89.75 383 VAL A O 1
ATOM 2926 N N . GLU A 1 384 ? -4.766 -22.027 32.444 1.00 87.38 384 GLU A N 1
ATOM 2927 C CA . GLU A 1 384 ? -5.034 -23.376 31.940 1.00 87.38 384 GLU A CA 1
ATOM 2928 C C . GLU A 1 384 ? -3.794 -24.277 31.965 1.00 87.38 384 GLU A C 1
ATOM 2930 O O . GLU A 1 384 ? -3.903 -25.466 32.274 1.00 87.38 384 GLU A O 1
ATOM 2935 N N . LEU A 1 385 ? -2.622 -23.699 31.690 1.00 87.38 385 LEU A N 1
ATOM 2936 C CA . LEU A 1 385 ? -1.321 -24.363 31.780 1.00 87.38 385 LEU A CA 1
ATOM 2937 C C . LEU A 1 385 ? -0.836 -24.550 33.228 1.00 87.38 385 LEU A C 1
ATOM 2939 O O . LEU A 1 385 ? 0.178 -25.210 33.452 1.00 87.38 385 LEU A O 1
ATOM 2943 N N . GLY A 1 386 ? -1.524 -23.974 34.218 1.00 88.06 386 GLY A N 1
ATOM 2944 C CA . GLY A 1 386 ? -1.141 -24.078 35.626 1.00 88.06 386 GLY A CA 1
ATOM 2945 C C . GLY A 1 386 ? 0.155 -23.334 35.968 1.00 88.06 386 GLY A C 1
ATOM 2946 O O . GLY A 1 386 ? 0.870 -23.740 36.886 1.00 88.06 386 GLY A O 1
ATOM 2947 N N . LEU A 1 387 ? 0.480 -22.268 35.225 1.00 89.69 387 LEU A N 1
ATOM 2948 C CA . LEU A 1 387 ? 1.676 -21.444 35.446 1.00 89.69 387 LEU A CA 1
ATOM 2949 C C . LEU A 1 387 ? 1.480 -20.395 36.551 1.00 89.69 387 LEU A C 1
ATOM 2951 O O . LEU A 1 387 ? 2.456 -19.869 37.079 1.00 89.69 387 LEU A O 1
ATOM 2955 N N . VAL A 1 388 ? 0.236 -20.095 36.926 1.00 92.81 388 VAL A N 1
ATOM 2956 C CA . VAL A 1 388 ? -0.097 -19.164 38.015 1.00 92.81 388 VAL A CA 1
ATOM 2957 C C . VAL A 1 388 ? -0.303 -19.946 39.312 1.00 92.81 388 VAL A C 1
ATOM 2959 O O . VAL A 1 388 ? -1.181 -20.801 39.391 1.00 92.81 388 VAL A O 1
ATOM 2962 N N . TYR A 1 389 ? 0.494 -19.651 40.338 1.00 89.94 389 TYR A N 1
ATOM 2963 C CA . TYR A 1 389 ? 0.437 -20.327 41.642 1.00 89.94 389 TYR A CA 1
ATOM 2964 C C . TYR A 1 389 ? -0.430 -19.591 42.655 1.00 89.94 389 TYR A C 1
ATOM 2966 O O . TYR A 1 389 ? -1.008 -20.214 43.542 1.00 89.94 389 TYR A O 1
ATOM 2974 N N . GLY A 1 390 ? -0.530 -18.271 42.537 1.00 87.69 390 GLY A N 1
ATOM 2975 C CA . GLY A 1 390 ? -1.376 -17.491 43.421 1.00 87.69 390 GLY A CA 1
ATOM 2976 C C . GLY A 1 390 ? -1.510 -16.051 42.971 1.00 87.69 390 GLY A C 1
ATOM 2977 O O . GLY A 1 390 ? -0.597 -15.478 42.378 1.00 87.69 390 GLY A O 1
ATOM 2978 N N . VAL A 1 391 ? -2.658 -15.476 43.299 1.00 90.31 391 VAL A N 1
ATOM 2979 C CA . VAL A 1 391 ? -2.959 -14.059 43.132 1.00 90.31 391 VAL A CA 1
ATOM 2980 C C . VAL A 1 391 ? -3.363 -13.538 44.501 1.00 90.31 391 VAL A C 1
ATOM 2982 O O . VAL A 1 391 ? -4.153 -14.171 45.196 1.00 90.31 391 VAL A O 1
ATOM 2985 N N . ARG A 1 392 ? -2.799 -12.405 44.911 1.00 87.81 392 ARG A N 1
ATOM 2986 C CA . ARG A 1 392 ? -3.228 -11.660 46.095 1.00 87.81 392 ARG A CA 1
ATOM 2987 C C . ARG A 1 392 ? -3.440 -10.214 45.698 1.00 87.81 392 ARG A C 1
ATOM 2989 O O . ARG A 1 392 ? -2.563 -9.597 45.100 1.00 87.81 392 ARG A O 1
ATOM 2996 N N . TYR A 1 393 ? -4.596 -9.671 46.047 1.00 88.75 393 TYR A N 1
ATOM 2997 C CA . TYR A 1 393 ? -4.912 -8.272 45.804 1.00 88.75 393 TYR A CA 1
ATOM 2998 C C . TYR A 1 393 ? -5.145 -7.548 47.125 1.00 88.75 393 TYR A C 1
ATOM 3000 O O . TYR A 1 393 ? -5.957 -7.977 47.945 1.00 88.75 393 TYR A O 1
ATOM 3008 N N . ASP A 1 394 ? -4.434 -6.443 47.325 1.00 86.69 394 ASP A N 1
ATOM 3009 C CA . ASP A 1 394 ? -4.663 -5.542 48.447 1.00 86.69 394 ASP A CA 1
ATOM 3010 C C . ASP A 1 394 ? -5.511 -4.350 47.985 1.00 86.69 394 ASP A C 1
ATOM 3012 O O . ASP A 1 394 ? -5.037 -3.454 47.285 1.00 86.69 394 ASP A O 1
ATOM 3016 N N . ALA A 1 395 ? -6.777 -4.328 48.404 1.00 81.12 395 ALA A N 1
ATOM 3017 C CA . ALA A 1 395 ? -7.723 -3.272 48.054 1.00 81.12 395 ALA A CA 1
ATOM 3018 C C . ALA A 1 395 ? -7.377 -1.901 48.669 1.00 81.12 395 ALA A C 1
ATOM 3020 O O . ALA A 1 395 ? -7.817 -0.877 48.143 1.00 81.12 395 ALA A O 1
ATOM 3021 N N . ALA A 1 396 ? -6.602 -1.849 49.760 1.00 78.12 396 ALA A N 1
ATOM 3022 C CA . ALA A 1 396 ? -6.223 -0.591 50.405 1.00 78.12 396 ALA A CA 1
ATOM 3023 C C . ALA A 1 396 ? -5.089 0.116 49.648 1.00 78.12 396 ALA A C 1
ATOM 3025 O O . ALA A 1 396 ? -5.104 1.339 49.489 1.00 78.12 396 ALA A O 1
ATOM 3026 N N . THR A 1 397 ? -4.113 -0.649 49.154 1.00 83.81 397 THR A N 1
ATOM 3027 C CA . THR A 1 397 ? -2.954 -0.116 48.421 1.00 83.81 397 THR A CA 1
ATOM 3028 C C . THR A 1 397 ? -3.143 -0.144 46.900 1.00 83.81 397 THR A C 1
ATOM 3030 O O . THR A 1 397 ? -2.558 0.679 46.193 1.00 83.81 397 THR A O 1
ATOM 3033 N N . GLY A 1 398 ? -4.011 -1.021 46.386 1.00 83.81 398 GLY A N 1
ATOM 3034 C CA . GLY A 1 398 ? -4.204 -1.272 44.957 1.00 83.81 398 GLY A CA 1
ATOM 3035 C C . GLY A 1 398 ? -3.094 -2.127 44.338 1.00 83.81 398 GLY A C 1
ATOM 3036 O O . GLY A 1 398 ? -2.920 -2.095 43.119 1.00 83.81 398 GLY A O 1
ATOM 3037 N N . VAL A 1 399 ? -2.315 -2.846 45.151 1.00 89.31 399 VAL A N 1
ATOM 3038 C CA . VAL A 1 399 ? -1.204 -3.690 44.693 1.00 89.31 399 VAL A CA 1
ATOM 3039 C C . VAL A 1 399 ? -1.715 -5.102 44.400 1.00 89.31 399 VAL A C 1
ATOM 3041 O O . VAL A 1 399 ? -2.352 -5.729 45.249 1.00 89.31 399 VAL A O 1
ATOM 3044 N N . ALA A 1 400 ? -1.424 -5.603 43.200 1.00 90.31 400 ALA A N 1
ATOM 3045 C CA . ALA A 1 400 ? -1.664 -6.988 42.807 1.00 90.31 400 ALA A CA 1
ATOM 3046 C C . ALA A 1 400 ? -0.347 -7.773 42.845 1.00 90.31 400 ALA A C 1
ATOM 3048 O O . ALA A 1 400 ? 0.576 -7.489 42.077 1.00 90.31 400 ALA A O 1
ATOM 3049 N N . GLU A 1 401 ? -0.260 -8.760 43.730 1.00 91.75 401 GLU A N 1
ATOM 3050 C CA . GLU A 1 401 ? 0.863 -9.689 43.829 1.00 91.75 401 GLU A CA 1
ATOM 3051 C C . GLU A 1 401 ? 0.509 -10.999 43.123 1.00 91.75 401 GLU A C 1
ATOM 3053 O O . GLU A 1 401 ? -0.475 -11.660 43.461 1.00 91.75 401 GLU A O 1
ATOM 3058 N N . ILE A 1 402 ? 1.311 -11.373 42.131 1.00 93.69 402 ILE A N 1
ATOM 3059 C CA . ILE A 1 402 ? 1.109 -12.572 41.318 1.00 93.69 402 ILE A CA 1
ATOM 3060 C C . ILE A 1 402 ? 2.325 -13.464 41.502 1.00 93.69 402 ILE A C 1
ATOM 3062 O O . ILE A 1 402 ? 3.436 -13.089 41.125 1.00 93.69 402 ILE A O 1
ATOM 3066 N N . THR A 1 403 ? 2.115 -14.655 42.047 1.00 91.62 403 THR A N 1
ATOM 3067 C CA . THR A 1 403 ? 3.139 -15.697 42.110 1.00 91.62 403 THR A CA 1
ATOM 3068 C C . THR A 1 403 ? 2.947 -16.622 40.920 1.00 91.62 403 THR A C 1
ATOM 3070 O O . THR A 1 403 ? 1.893 -17.249 40.788 1.00 91.62 403 THR A O 1
ATOM 3073 N N . MET A 1 404 ? 3.949 -16.715 40.049 1.00 93.00 404 MET A N 1
ATOM 3074 C CA . MET A 1 404 ? 3.884 -17.547 38.847 1.00 93.00 404 MET A CA 1
ATOM 3075 C C . MET A 1 404 ? 5.208 -18.253 38.561 1.00 93.00 404 MET A C 1
ATOM 3077 O O . MET A 1 404 ? 6.240 -17.929 39.149 1.00 93.00 404 MET A O 1
ATOM 3081 N N . THR A 1 405 ? 5.167 -19.212 37.645 1.00 91.38 405 THR A N 1
ATOM 3082 C CA . THR A 1 405 ? 6.323 -19.959 37.148 1.00 91.38 405 THR A CA 1
ATOM 3083 C C . THR A 1 405 ? 6.370 -19.933 35.617 1.00 91.38 405 THR A C 1
ATOM 3085 O O . THR A 1 405 ? 5.462 -19.412 34.967 1.00 91.38 405 THR A O 1
ATOM 3088 N N . LEU A 1 406 ? 7.426 -20.501 35.037 1.00 88.31 406 LEU A N 1
ATOM 3089 C CA . LEU A 1 406 ? 7.549 -20.745 33.598 1.00 88.31 406 LEU A CA 1
ATOM 3090 C C . LEU A 1 406 ? 7.718 -22.243 33.343 1.00 88.31 406 LEU A C 1
ATOM 3092 O O . LEU A 1 406 ? 8.179 -22.986 34.208 1.00 88.31 406 LEU A O 1
ATOM 3096 N N . THR A 1 407 ? 7.413 -22.669 32.119 1.00 82.06 407 THR A N 1
ATOM 3097 C CA . THR A 1 407 ? 7.625 -24.051 31.657 1.00 82.06 407 THR A CA 1
ATOM 3098 C C . THR A 1 407 ? 9.099 -24.474 31.715 1.00 82.06 407 THR A C 1
ATOM 3100 O O . THR A 1 407 ? 9.395 -25.655 31.887 1.00 82.06 407 THR A O 1
ATOM 3103 N N . SER A 1 408 ? 10.038 -23.521 31.628 1.00 76.88 408 SER A N 1
ATOM 3104 C CA . SER A 1 408 ? 11.460 -23.737 31.912 1.00 76.88 408 SER A CA 1
ATOM 3105 C C . SER A 1 408 ? 12.161 -22.466 32.431 1.00 76.88 408 SER A C 1
ATOM 3107 O O . SER A 1 408 ? 11.800 -21.356 32.032 1.00 76.88 408 SER A O 1
ATOM 3109 N N . PRO A 1 409 ? 13.200 -22.600 33.281 1.00 69.38 409 PRO A N 1
ATOM 3110 C CA . PRO A 1 409 ? 13.932 -21.463 33.852 1.00 69.38 409 PRO A CA 1
ATOM 3111 C C . PRO A 1 409 ? 14.804 -20.690 32.852 1.00 69.38 409 PRO A C 1
ATOM 3113 O O . PRO A 1 409 ? 15.204 -19.568 33.141 1.00 69.38 409 PRO A O 1
ATOM 3116 N N . TYR A 1 410 ? 15.079 -21.260 31.676 1.00 70.62 410 TYR A N 1
ATOM 3117 C CA . TYR A 1 410 ? 15.878 -20.637 30.613 1.00 70.62 410 TYR A CA 1
ATOM 3118 C C . TYR A 1 410 ? 15.043 -20.306 29.366 1.00 70.62 410 TYR A C 1
ATOM 3120 O O . TYR A 1 410 ? 15.586 -20.227 28.264 1.00 70.62 410 TYR A O 1
ATOM 3128 N N . CYS A 1 411 ? 13.724 -20.140 29.511 1.00 70.19 411 CYS A N 1
ATOM 3129 C CA . CYS A 1 411 ? 12.851 -19.847 28.378 1.00 70.19 411 CYS A CA 1
ATOM 3130 C C . CYS A 1 411 ? 13.207 -18.477 27.758 1.00 70.19 411 CYS A C 1
ATOM 3132 O O . CYS A 1 411 ? 13.041 -17.459 28.434 1.00 70.19 411 CYS A O 1
ATOM 3134 N N . PRO A 1 412 ? 13.630 -18.403 26.477 1.00 66.81 412 PRO A N 1
ATOM 3135 C CA . PRO A 1 412 ? 13.960 -17.133 25.816 1.00 66.81 412 PRO A CA 1
ATOM 3136 C C . PRO A 1 412 ? 12.741 -16.207 25.662 1.00 66.81 412 PRO A C 1
ATOM 3138 O O . PRO A 1 412 ? 12.894 -15.025 25.367 1.00 66.81 412 PRO A O 1
ATOM 3141 N N . VAL A 1 413 ? 11.535 -16.746 25.870 1.00 80.38 413 VAL A N 1
ATOM 3142 C CA . VAL A 1 413 ? 10.246 -16.048 25.789 1.00 80.38 413 VAL A CA 1
ATOM 3143 C C . VAL A 1 413 ? 9.689 -15.704 27.184 1.00 80.38 413 VAL A C 1
ATOM 3145 O O . VAL A 1 413 ? 8.658 -15.048 27.297 1.00 80.38 413 VAL A O 1
ATOM 3148 N N . GLY A 1 414 ? 10.373 -16.084 28.272 1.00 81.25 414 GLY A N 1
ATOM 3149 C CA . GLY A 1 414 ? 9.900 -15.863 29.646 1.00 81.25 414 GLY A CA 1
ATOM 3150 C C . GLY A 1 414 ? 9.616 -14.393 29.969 1.00 81.25 414 GLY A C 1
ATOM 3151 O O . GLY A 1 414 ? 8.560 -14.073 30.516 1.00 81.25 414 GLY A O 1
ATOM 3152 N N . ASP A 1 415 ? 10.502 -13.488 29.545 1.00 83.31 415 ASP A N 1
ATOM 3153 C CA . ASP A 1 415 ? 10.333 -12.041 29.740 1.00 83.31 415 ASP A CA 1
ATOM 3154 C C . ASP A 1 415 ? 9.088 -11.497 29.028 1.00 83.31 415 ASP A C 1
ATOM 3156 O O . ASP A 1 415 ? 8.415 -10.601 29.538 1.00 83.31 415 ASP A O 1
ATOM 3160 N N . TYR A 1 416 ? 8.744 -12.068 27.869 1.00 85.56 416 TYR A N 1
ATOM 3161 C CA . TYR A 1 416 ? 7.538 -11.699 27.132 1.00 85.56 416 TYR A CA 1
ATOM 3162 C C . TYR A 1 416 ? 6.274 -12.087 27.906 1.00 85.56 416 TYR A C 1
ATOM 3164 O O . TYR A 1 416 ? 5.363 -11.269 28.028 1.00 85.56 416 TYR A O 1
ATOM 3172 N N . ILE A 1 417 ? 6.237 -13.293 28.483 1.00 87.44 417 ILE A N 1
ATOM 3173 C CA . ILE A 1 417 ? 5.097 -13.775 29.280 1.00 87.44 417 ILE A CA 1
ATOM 3174 C C . ILE A 1 417 ? 4.928 -12.914 30.539 1.00 87.44 417 ILE A C 1
ATOM 3176 O O . ILE A 1 417 ? 3.820 -12.472 30.846 1.00 87.44 417 ILE A O 1
ATOM 3180 N N . VAL A 1 418 ? 6.023 -12.617 31.245 1.00 88.81 418 VAL A N 1
ATOM 3181 C CA . VAL A 1 418 ? 6.005 -11.761 32.445 1.00 88.81 418 VAL A CA 1
ATOM 3182 C C . VAL A 1 418 ? 5.500 -10.356 32.111 1.00 88.81 418 VAL A C 1
ATOM 3184 O O . VAL A 1 418 ? 4.686 -9.795 32.848 1.00 88.81 418 VAL A O 1
ATOM 3187 N N . GLU A 1 419 ? 5.943 -9.780 30.995 1.00 88.75 419 GLU A N 1
ATOM 3188 C CA . GLU A 1 419 ? 5.497 -8.453 30.575 1.00 88.75 419 GLU A CA 1
ATOM 3189 C C . GLU A 1 419 ? 4.033 -8.451 30.114 1.00 88.75 419 GLU A C 1
ATOM 3191 O O . GLU A 1 419 ? 3.278 -7.542 30.461 1.00 88.75 419 GLU A O 1
ATOM 3196 N N . GLN A 1 420 ? 3.588 -9.500 29.420 1.00 89.38 420 GLN A N 1
ATOM 3197 C CA . GLN A 1 420 ? 2.184 -9.680 29.054 1.00 89.38 420 GLN A CA 1
ATOM 3198 C C . GLN A 1 420 ? 1.285 -9.762 30.297 1.00 89.38 420 GLN A C 1
ATOM 3200 O O . GLN A 1 420 ? 0.233 -9.118 30.329 1.00 89.38 420 GLN A O 1
ATOM 3205 N N . VAL A 1 421 ? 1.712 -10.483 31.340 1.00 90.06 421 VAL A N 1
ATOM 3206 C CA . VAL A 1 421 ? 1.011 -10.549 32.634 1.00 90.06 421 VAL A CA 1
ATOM 3207 C C . VAL A 1 421 ? 0.966 -9.180 33.304 1.00 90.06 421 VAL A C 1
ATOM 3209 O O . VAL A 1 421 ? -0.106 -8.739 33.724 1.00 90.06 421 VAL A O 1
ATOM 3212 N N . ARG A 1 422 ? 2.099 -8.468 33.354 1.00 91.12 422 ARG A N 1
ATOM 3213 C CA . ARG A 1 422 ? 2.178 -7.123 33.943 1.00 91.12 422 ARG A CA 1
ATOM 3214 C C . ARG A 1 422 ? 1.217 -6.154 33.259 1.00 91.12 422 ARG A C 1
ATOM 3216 O O . ARG A 1 422 ? 0.494 -5.430 33.941 1.00 91.12 422 ARG A O 1
ATOM 3223 N N . GLN A 1 423 ? 1.179 -6.160 31.929 1.00 87.88 423 GLN A N 1
ATOM 3224 C CA . GLN A 1 423 ? 0.306 -5.286 31.143 1.00 87.88 423 GLN A CA 1
ATOM 3225 C C . GLN A 1 423 ? -1.170 -5.661 31.282 1.00 87.88 423 GLN A C 1
ATOM 3227 O O . GLN A 1 423 ? -2.015 -4.778 31.436 1.00 87.88 423 GLN A O 1
ATOM 3232 N N . SER A 1 424 ? -1.483 -6.957 31.253 1.00 87.50 424 SER A N 1
ATOM 3233 C CA . SER A 1 424 ? -2.864 -7.437 31.327 1.00 87.50 424 SER A CA 1
ATOM 3234 C C . SER A 1 424 ? -3.461 -7.151 32.702 1.00 87.50 424 SER A C 1
ATOM 3236 O O . SER A 1 424 ? -4.512 -6.515 32.790 1.00 87.50 424 SER A O 1
ATOM 3238 N N . VAL A 1 425 ? -2.757 -7.505 33.781 1.00 88.94 425 VAL A N 1
ATOM 3239 C CA . VAL A 1 425 ? -3.228 -7.253 35.152 1.00 88.94 425 VAL A CA 1
ATOM 3240 C C . VAL A 1 425 ? -3.186 -5.766 35.506 1.00 88.94 425 VAL A C 1
ATOM 3242 O O . VAL A 1 425 ? -4.100 -5.269 36.157 1.00 88.94 425 VAL A O 1
ATOM 3245 N N . GLY A 1 426 ? -2.196 -5.017 35.014 1.00 86.69 426 GLY A N 1
ATOM 3246 C CA . GLY A 1 426 ? -2.115 -3.567 35.219 1.00 86.69 426 GLY A CA 1
ATOM 3247 C C . GLY A 1 426 ? -3.241 -2.781 34.540 1.00 86.69 426 GLY A C 1
ATOM 3248 O O . GLY A 1 426 ? -3.476 -1.627 34.883 1.00 86.69 426 GLY A O 1
ATOM 3249 N N . SER A 1 427 ? -3.955 -3.393 33.590 1.00 83.19 427 SER A N 1
ATOM 3250 C CA . SER A 1 427 ? -5.117 -2.788 32.931 1.00 83.19 427 SER A CA 1
ATOM 3251 C C . SER A 1 427 ? -6.441 -2.999 33.679 1.00 83.19 427 SER A C 1
ATOM 3253 O O . SER A 1 427 ? -7.462 -2.430 33.284 1.00 83.19 427 SER A O 1
ATOM 3255 N N . VAL A 1 428 ? -6.437 -3.792 34.759 1.00 85.94 428 VAL A N 1
ATOM 3256 C CA . VAL A 1 428 ? -7.622 -4.064 35.580 1.00 85.94 428 VAL A CA 1
ATOM 3257 C C . VAL A 1 428 ? -7.958 -2.850 36.449 1.00 85.94 428 VAL A C 1
ATOM 3259 O O . VAL A 1 428 ? -7.106 -2.281 37.131 1.00 85.94 428 VAL A O 1
ATOM 3262 N N . ILE A 1 429 ? -9.235 -2.460 36.446 1.00 76.38 429 ILE A N 1
ATOM 3263 C CA . ILE A 1 429 ? -9.742 -1.329 37.233 1.00 76.38 429 ILE A CA 1
ATOM 3264 C C . ILE A 1 429 ? -9.474 -1.581 38.723 1.00 76.38 429 ILE A C 1
ATOM 3266 O O . ILE A 1 429 ? -9.916 -2.582 39.280 1.00 76.38 429 ILE A O 1
ATOM 3270 N N . GLY A 1 430 ? -8.765 -0.653 39.372 1.00 79.38 430 GLY A N 1
ATOM 3271 C CA . GLY A 1 430 ? -8.401 -0.743 40.791 1.00 79.38 430 GLY A CA 1
ATOM 3272 C C . GLY A 1 430 ? -6.988 -1.270 41.063 1.00 79.38 430 GLY A C 1
ATOM 3273 O O . GLY A 1 430 ? -6.539 -1.202 42.210 1.00 79.38 430 GLY A O 1
ATOM 3274 N N . VAL A 1 431 ? -6.259 -1.731 40.042 1.00 86.44 431 VAL A N 1
ATOM 3275 C CA . VAL A 1 431 ? -4.841 -2.100 40.156 1.00 86.44 431 VAL A CA 1
ATOM 3276 C C . VAL A 1 431 ? -3.970 -0.873 39.871 1.00 86.44 431 VAL A C 1
ATOM 3278 O O . VAL A 1 431 ? -4.059 -0.264 38.809 1.00 86.44 431 VAL A O 1
ATOM 3281 N N . LYS A 1 432 ? -3.138 -0.484 40.839 1.00 84.38 432 LYS A N 1
ATOM 3282 C CA . LYS A 1 432 ? -2.171 0.624 40.728 1.00 84.38 432 LYS A CA 1
ATOM 3283 C C . LYS A 1 432 ? -0.754 0.132 40.455 1.00 84.38 432 LYS A C 1
ATOM 3285 O O . LYS A 1 432 ? 0.004 0.807 39.767 1.00 84.38 432 LYS A O 1
ATOM 3290 N N . GLU A 1 433 ? -0.402 -1.030 40.999 1.00 88.75 433 GLU A N 1
ATOM 3291 C CA . GLU A 1 433 ? 0.924 -1.632 40.875 1.00 88.75 433 GLU A CA 1
ATOM 3292 C C . GLU A 1 433 ? 0.787 -3.152 40.743 1.00 88.75 433 GLU A C 1
ATOM 3294 O O . GLU A 1 433 ? -0.024 -3.769 41.436 1.00 88.75 433 GLU A O 1
ATOM 3299 N N . VAL A 1 434 ? 1.591 -3.756 39.864 1.00 91.69 434 VAL A N 1
ATOM 3300 C CA . VAL A 1 434 ? 1.653 -5.211 39.676 1.00 91.69 434 VAL A CA 1
ATOM 3301 C C . VAL A 1 434 ? 3.033 -5.710 40.078 1.00 91.69 434 VAL A C 1
ATOM 3303 O O . VAL A 1 434 ? 4.041 -5.332 39.472 1.00 91.69 434 VAL A O 1
ATOM 3306 N N . ARG A 1 435 ? 3.076 -6.593 41.074 1.00 91.00 435 ARG A N 1
ATOM 3307 C CA . ARG A 1 435 ? 4.290 -7.269 41.536 1.00 91.00 435 ARG A CA 1
ATOM 3308 C C . ARG A 1 435 ? 4.242 -8.725 41.116 1.00 91.00 435 ARG A C 1
ATOM 3310 O O . ARG A 1 435 ? 3.385 -9.478 41.564 1.00 91.00 435 ARG A O 1
ATOM 3317 N N . ILE A 1 436 ? 5.171 -9.113 40.253 1.00 92.06 436 ILE A N 1
ATOM 3318 C CA . ILE A 1 436 ? 5.286 -10.489 39.774 1.00 92.06 436 ILE A CA 1
ATOM 3319 C C . ILE A 1 436 ? 6.420 -11.155 40.543 1.00 92.06 436 ILE A C 1
ATOM 3321 O O . ILE A 1 436 ? 7.565 -10.710 40.466 1.00 92.06 436 ILE A O 1
ATOM 3325 N N . ASN A 1 437 ? 6.089 -12.207 41.284 1.00 89.69 437 ASN A N 1
ATOM 3326 C CA . ASN A 1 437 ? 7.038 -13.062 41.975 1.00 89.69 437 ASN A CA 1
ATOM 3327 C C . ASN A 1 437 ? 7.222 -14.348 41.163 1.00 89.69 437 ASN A C 1
ATOM 3329 O O . ASN A 1 437 ? 6.363 -15.234 41.172 1.00 89.69 437 ASN A O 1
ATOM 3333 N N . LEU A 1 438 ? 8.325 -14.415 40.419 1.00 89.38 438 LEU A N 1
ATOM 3334 C CA . LEU A 1 438 ? 8.660 -15.580 39.614 1.00 89.38 438 LEU A CA 1
ATOM 3335 C C . LEU A 1 438 ? 9.363 -16.626 40.491 1.00 89.38 438 LEU A C 1
ATOM 3337 O O . LEU A 1 438 ? 10.473 -16.388 40.965 1.00 89.38 438 LEU A O 1
ATOM 3341 N N . THR A 1 439 ? 8.727 -17.782 40.685 1.00 86.94 439 THR A N 1
ATOM 3342 C CA . THR A 1 439 ? 9.279 -18.914 41.445 1.00 86.94 439 THR A CA 1
ATOM 3343 C C . THR A 1 439 ? 9.352 -20.173 40.586 1.00 86.94 439 THR A C 1
ATOM 3345 O O . THR A 1 439 ? 8.501 -20.423 39.733 1.00 86.94 439 THR A O 1
ATOM 3348 N N . PHE A 1 440 ? 10.370 -20.993 40.832 1.00 85.88 440 PHE A N 1
ATOM 3349 C CA . PHE A 1 440 ? 10.518 -22.334 40.253 1.00 85.88 440 PHE A CA 1
ATOM 3350 C C . PHE A 1 440 ? 10.369 -23.436 41.306 1.00 85.88 440 PHE A C 1
ATOM 3352 O O . PHE A 1 440 ? 10.581 -24.608 41.005 1.00 85.88 440 PHE A O 1
ATOM 3359 N N . ASP A 1 441 ? 10.002 -23.055 42.531 1.00 77.12 441 ASP A N 1
ATOM 3360 C CA . ASP A 1 441 ? 9.679 -23.963 43.623 1.00 77.12 441 ASP A CA 1
ATOM 3361 C C . ASP A 1 441 ? 8.206 -23.759 44.027 1.00 77.12 441 ASP A C 1
ATOM 3363 O O . ASP A 1 441 ? 7.840 -22.650 44.444 1.00 77.12 441 ASP A O 1
ATOM 3367 N N . PRO A 1 442 ? 7.331 -24.770 43.860 1.00 81.44 442 PRO A N 1
ATOM 3368 C CA . PRO A 1 442 ? 7.585 -26.085 43.249 1.00 81.44 442 PRO A CA 1
ATOM 3369 C C . PRO A 1 442 ? 7.827 -26.008 41.725 1.00 81.44 442 PRO A C 1
ATOM 3371 O O . PRO A 1 442 ? 7.335 -25.072 41.085 1.00 81.44 442 PRO A O 1
ATOM 3374 N N . PRO A 1 443 ? 8.518 -26.992 41.109 1.00 83.69 443 PRO A N 1
ATOM 3375 C CA . PRO A 1 443 ? 8.724 -27.015 39.664 1.00 83.69 443 PRO A CA 1
ATOM 3376 C C . PRO A 1 443 ? 7.410 -27.253 38.913 1.00 83.69 443 PRO A C 1
ATOM 3378 O O . PRO A 1 443 ? 6.498 -27.941 39.393 1.00 83.69 443 PRO A O 1
ATOM 3381 N N . TRP A 1 444 ? 7.323 -26.688 37.711 1.00 88.31 444 TRP A N 1
ATOM 3382 C CA . TRP A 1 444 ? 6.195 -26.925 36.821 1.00 88.31 444 TRP A CA 1
ATOM 3383 C C . TRP A 1 444 ? 6.244 -28.345 36.234 1.00 88.31 444 TRP A C 1
ATOM 3385 O O . TRP A 1 444 ? 7.311 -28.847 35.881 1.00 88.31 444 TRP A O 1
ATOM 3395 N N . SER A 1 445 ? 5.084 -28.994 36.121 1.00 82.94 445 SER A N 1
ATOM 3396 C CA . SER A 1 445 ? 4.930 -30.318 35.512 1.00 82.94 445 SER A CA 1
ATOM 3397 C C . SER A 1 445 ? 3.646 -30.379 34.684 1.00 82.94 445 SER A C 1
ATOM 3399 O O . SER A 1 445 ? 2.685 -29.658 34.953 1.00 82.94 445 SER A O 1
ATOM 3401 N N . LEU A 1 446 ? 3.602 -31.289 33.704 1.00 82.44 446 LEU A N 1
ATOM 3402 C CA . LEU A 1 446 ? 2.437 -31.499 32.829 1.00 82.44 446 LEU A CA 1
ATOM 3403 C C . LEU A 1 446 ? 1.154 -31.878 33.592 1.00 82.44 446 LEU A C 1
ATOM 3405 O O . LEU A 1 446 ? 0.058 -31.730 33.064 1.00 82.44 446 LEU A O 1
ATOM 3409 N N . GLU A 1 447 ? 1.276 -32.358 34.831 1.00 81.19 447 GLU A N 1
ATOM 3410 C CA . GLU A 1 447 ? 0.142 -32.673 35.710 1.00 81.19 447 GLU A CA 1
ATOM 3411 C C . GLU A 1 447 ? -0.619 -31.430 36.183 1.00 81.19 447 GLU A C 1
ATOM 3413 O O . GLU A 1 447 ? -1.761 -31.546 36.620 1.00 81.19 447 GLU A O 1
ATOM 3418 N N . ARG A 1 448 ? -0.011 -30.242 36.079 1.00 83.38 448 ARG A N 1
ATOM 3419 C CA . ARG A 1 448 ? -0.639 -28.968 36.455 1.00 83.38 448 ARG A CA 1
ATOM 3420 C C . ARG A 1 448 ? -1.572 -28.411 35.380 1.00 83.38 448 ARG A C 1
ATOM 3422 O O . ARG A 1 448 ? -2.329 -27.488 35.670 1.00 83.38 448 ARG A O 1
ATOM 3429 N N . ILE A 1 449 ? -1.524 -28.953 34.163 1.00 86.12 449 ILE A N 1
ATOM 3430 C CA . ILE A 1 449 ? -2.417 -28.559 33.071 1.00 86.12 449 ILE A CA 1
ATOM 3431 C C . ILE A 1 449 ? -3.827 -29.066 33.386 1.00 86.12 449 ILE A C 1
ATOM 3433 O O . ILE A 1 449 ? -4.002 -30.228 33.766 1.00 86.12 449 ILE A O 1
ATOM 3437 N N . LYS A 1 450 ? -4.846 -28.219 33.197 1.00 85.06 450 LYS A N 1
ATOM 3438 C CA . LYS A 1 450 ? -6.247 -28.635 33.376 1.00 85.06 450 LYS A CA 1
ATOM 3439 C C . LYS A 1 450 ? -6.554 -29.878 32.511 1.00 85.06 450 LYS A C 1
ATOM 3441 O O . LYS A 1 450 ? -6.181 -29.883 31.336 1.00 85.06 450 LYS A O 1
ATOM 3446 N N . PRO A 1 451 ? -7.268 -30.901 33.027 1.00 81.62 451 PRO A N 1
ATOM 3447 C CA . PRO A 1 451 ? -7.511 -32.157 32.302 1.00 81.62 451 PRO A CA 1
ATOM 3448 C C . PRO A 1 451 ? -8.104 -31.968 30.897 1.00 81.62 451 PRO A C 1
ATOM 3450 O O . PRO A 1 451 ? -7.620 -32.550 29.931 1.00 81.62 451 PRO A O 1
ATOM 3453 N N . GLU A 1 452 ? -9.080 -31.068 30.762 1.00 81.31 452 GLU A N 1
ATOM 3454 C CA . GLU A 1 452 ? -9.738 -30.736 29.487 1.00 81.31 452 GLU A CA 1
ATOM 3455 C C . GLU A 1 452 ? -8.758 -30.169 28.443 1.00 81.31 452 GLU A C 1
ATOM 3457 O O . GLU A 1 452 ? -8.852 -30.441 27.246 1.00 81.31 452 GLU A O 1
ATOM 3462 N N . VAL A 1 453 ? -7.769 -29.401 28.902 1.00 82.44 453 VAL A N 1
ATOM 3463 C CA . VAL A 1 453 ? -6.751 -28.769 28.054 1.00 82.44 453 VAL A CA 1
ATOM 3464 C C . VAL A 1 453 ? -5.673 -29.780 27.676 1.00 82.44 453 VAL A C 1
ATOM 3466 O O . VAL A 1 453 ? -5.196 -29.777 26.544 1.00 82.44 453 VAL A O 1
ATOM 3469 N N . ARG A 1 454 ? -5.339 -30.708 28.577 1.00 78.94 454 ARG A N 1
ATOM 3470 C CA . ARG A 1 454 ? -4.413 -31.815 28.300 1.00 78.94 454 ARG A CA 1
ATOM 3471 C C . ARG A 1 454 ? -4.918 -32.710 27.167 1.00 78.94 454 ARG A C 1
ATOM 3473 O O . ARG A 1 454 ? -4.135 -33.072 26.289 1.00 78.94 454 ARG A O 1
ATOM 3480 N N . GLN A 1 455 ? -6.223 -32.989 27.152 1.00 79.38 455 GLN A N 1
ATOM 3481 C CA . GLN A 1 455 ? -6.889 -33.712 26.069 1.00 79.38 455 GLN A CA 1
ATOM 3482 C C . GLN A 1 455 ? -6.836 -32.923 24.752 1.00 79.38 455 GLN A C 1
ATOM 3484 O O . GLN A 1 455 ? -6.475 -33.476 23.714 1.00 79.38 455 GLN A O 1
ATOM 3489 N N . ARG A 1 456 ? -7.127 -31.613 24.794 1.00 79.62 456 ARG A N 1
ATOM 3490 C CA . ARG A 1 456 ? -7.063 -30.719 23.621 1.00 79.62 456 ARG A CA 1
ATOM 3491 C C . ARG A 1 456 ? -5.661 -30.643 23.007 1.00 79.62 456 ARG A C 1
ATOM 3493 O O . ARG A 1 456 ? -5.540 -30.557 21.790 1.00 79.62 456 ARG A O 1
ATOM 3500 N N . LEU A 1 457 ? -4.622 -30.701 23.840 1.00 78.31 457 LEU A N 1
ATOM 3501 C CA . LEU A 1 457 ? -3.216 -30.663 23.427 1.00 78.31 457 LEU A CA 1
ATOM 3502 C C . LEU A 1 457 ? -2.652 -32.038 23.022 1.00 78.31 457 LEU A C 1
ATOM 3504 O O . LEU A 1 457 ? -1.495 -32.117 22.616 1.00 78.31 457 LEU A O 1
ATOM 3508 N N . GLY A 1 458 ? -3.438 -33.118 23.121 1.00 74.75 458 GLY A N 1
ATOM 3509 C CA . GLY A 1 458 ? -3.003 -34.467 22.742 1.00 74.75 458 GLY A CA 1
ATOM 3510 C C . GLY A 1 458 ? -1.911 -35.047 23.648 1.00 74.75 458 GLY A C 1
ATOM 3511 O O . GLY A 1 458 ? -1.057 -35.789 23.174 1.00 74.75 458 GLY A O 1
ATOM 3512 N N . LEU A 1 459 ? -1.910 -34.688 24.937 1.00 73.38 459 LEU A N 1
ATOM 3513 C CA . LEU A 1 459 ? -0.881 -35.070 25.919 1.00 73.38 459 LEU A CA 1
ATOM 3514 C C . LEU A 1 459 ? -1.308 -36.233 26.840 1.00 73.38 459 LEU A C 1
ATOM 3516 O O . LEU A 1 459 ? -0.712 -36.423 27.905 1.00 73.38 459 LEU A O 1
ATOM 3520 N N . GLU A 1 460 ? -2.341 -36.984 26.453 1.00 61.16 460 GLU A N 1
ATOM 3521 C CA . GLU A 1 460 ? -2.704 -38.264 27.071 1.00 61.16 460 GLU A CA 1
ATOM 3522 C C . GLU A 1 460 ? -1.938 -39.390 26.365 1.00 61.16 460 GLU A C 1
ATOM 3524 O O . GLU A 1 460 ? -2.063 -39.558 25.152 1.00 61.16 460 GLU A O 1
ATOM 3529 N N . TRP A 1 461 ? -1.125 -40.125 27.124 1.00 53.31 461 TRP A N 1
ATOM 3530 C CA . TRP A 1 461 ? -0.410 -41.320 26.671 1.00 53.31 461 TRP A CA 1
ATOM 3531 C C . TRP A 1 461 ? -0.951 -42.540 27.400 1.00 53.31 461 TRP A C 1
ATOM 3533 O O . TRP A 1 461 ? -1.143 -42.424 28.636 1.00 53.31 461 TRP A O 1
#

Foldseek 3Di:
DLPPLVLVLLVCCQPPVCQQWVFARADPVLVVCLNVLSVVLVVLLVPLVVVCVPPVDCVSVVSNLVSLVSQLCSLVVSCVRRVLVHHTPDDFLQSLLQVQQSVLSNVLSVLVNCQVVVCVVLVHPDDPLSVVLSVLSNVLRHRVSSVLSVLLQQLLLLLQHDRVPADSLPQLSCLSVVLSCLQNVLSSCCSVDPPSVVSNVVSVVSNVVSVVVSVVSSVVSNVVSVVCVVVVPRVLVVDQAADQQAQQLSLCVNQVQLLVLCVVQPVVVSVDPVCSSGVSSSHGLNSSCVVSVGDSVVSRVVSCVSNVNDDPPPPPDPDDDDDDDDDDDDDDDDDDDDDDDDDDDDDDDDDDPDPDPQDPLNVQLVVLQQVQPDPVCRLGGCVLQLQWPDWDADLVVLEIETEGEDLDPPPPCVVVRVVSSQVSSCPGPSHPYYHYHYDCVPPRDSVSHDPVVCVVVVVDD

Radius of gyration: 32.63 Å; chains: 1; bounding box: 108×63×89 Å

InterPro domains:
  IPR002744 MIP18 family-like [PF01883] (363-435)
  IPR015077 Domain of unknown function DUF1858 [PF08984] (242-299)
  IPR034904 Fe-S cluster assembly domain superfamily [G3DSA:3.30.300.130] (358-460)
  IPR034904 Fe-S cluster assembly domain superfamily [SSF117916] (359-458)
  IPR038062 ScdA-like, N-terminal domain superfamily [G3DSA:1.10.3910.10] (240-312)
  IPR038062 ScdA-like, N-terminal domain superfamily [SSF140683] (242-307)
  IPR052339 Iron-Sulfur Protein Maturation MIP18 [PTHR42831] (360-458)

pLDDT: mean 82.73, std 18.64, range [25.25, 98.56]

Secondary structure (DSSP, 8-state):
-TTHHHHHHHHHHHHHHHHHHTPPPPPHHHHHHHHHHHHHHHHHHHHHHHHHHHH--HHHHHHHHHHHHHHHHHHHHHHHHHTTTS--S---TTHHHHHHHHHHHHHHHHHHHHHHHHHHHHT-S--HHHHHHHHHIIIIIIIIHHHHHHHHHHHHHHTT--GGGS---HHHHHHHHHHHHHHHHHHHHTTT-GGGHHHHHHHHHHHHHHHHHHHHHHHHHHHHHHHHHHHT--TTTT--S--TTSBHHHHHHH-TTHHHHHHHTT-GGGGSHHHHHHTTTT-BHHHHHHHHT--HHHHHHHHHHHTT-S-----PPPPPPPPPP---------------------------PPPP---HHHHHHHHHHTT-EETTEEEEETTTTT-EEEEEEETTTTEEEEEE--S-TT-TTHHHHHHHHHHHHHTSTT--EEEEEE--SSPP-GGGS-HHHHHHTT---

Sequence (461 aa):
MFGFATQLIMGVSLRFLPHAYGFCEPPRWWAKVLLIGSNLATLLMVTAFPLYMPHRHHAWLALYWLGLAVWLVLVVGHIAVMRLLGTAQEHDRALKFLRAAFVWAVVGLVMGVAMPLYHAVTGQSFSHNYMASYRHALLAGFVLLTIVGVSSKVTPILAGVDLQQTNPLWTAFVLLNLGNIARVVGQTLMDLTTAVGALVAASGFVQWAGIALWADDLWHTIATGRRIAKEGASPADELTDITPQTKVAAILERYPQTLEVFLRHGFAPLANPVLRKTMAKVVTVEQACRREGVDIDALLRDLRRAAGLEPEPKAATPPAPLQPAETPANAPTTAPAQTSATPSALADKSATPSPTPVSFTEQLIWGALESCYDPEIPDANIVELGLVYGVRYDAATGVAEITMTLTSPYCPVGDYIVEQVRQSVGSVIGVKEVRINLTFDPPWSLERIKPEVRQRLGLEW

Organism: NCBI:txid2035412